Protein AF-A0A8J7GYE6-F1 (afdb_monomer)

Foldseek 3Di:
DDDDDDDPPPPPDDVVVVVVPPVVVVVVVVVVVVVVVVVVVVVVVVVVVVVVVVVVVVVVVVVVVVVVVVVVVVVVVVVLLVVLCVLLVLLVPPVCLVPPDPVSLLSNLVSLVVCVVPDVSSVVSNVSSLVSCCVVPVVLSVQLVVCVVVVNPSNVSSVVSVVVVVPPDPDDPDDDDDDDDDDDDDDDDDDDDDDDDDDDDDDDDDDDDDDDDDDDDDDDDPDPADDDDVVLLVLLVVLLVVLVVVLVVLVVVLDDPDDDPVLNVVSVVLSVVSVVLSVVVCVLSPPDDPPRDLVNVLVSLVVVLVSLVVVLVSLVVVCVVCVVPPPDDPVVSVVVNVSSVVSNVSSVVSNCCSVPPLPLVQLVVLQVQLVVLCPDCDDPVCVPDPSNVVSNVSSVVSNVVSCVSPPDPQPPVNVVCVVDVDDPVVVVVVVVPDDDDDDDDDDDDDDDDDDDDDDDDDD

pLDDT: mean 72.22, std 20.33, range [25.17, 98.25]

Nearest PDB structures (foldseek):
  3d19-assembly1_F  TM=4.789E-01  e=6.602E-01  Bacillus cereus G9241
  8ubg-assembly1_A  TM=3.398E-01  e=4.185E+00  synthetic construct
  8qae-assembly1_A  TM=3.443E-01  e=6.173E+00  synthetic construct

Solvent-accessible surface area (backbone atoms only — not comparable to full-atom values): 28102 Å² total; per-residue (Å²): 142,82,84,82,83,79,80,80,78,79,79,74,70,60,69,70,65,64,63,69,74,44,83,75,58,56,59,59,54,52,51,54,50,54,51,50,50,52,54,50,52,51,50,55,52,50,54,49,50,54,51,52,51,52,50,55,53,49,52,51,51,49,54,52,49,51,52,50,51,52,51,51,50,52,51,53,50,53,52,52,51,53,52,30,47,67,46,20,55,45,58,74,36,71,69,46,65,74,68,55,50,72,67,56,43,51,54,27,32,53,33,8,63,78,37,31,92,84,30,70,68,25,39,53,27,29,53,53,39,49,54,53,42,35,75,74,40,44,77,49,43,55,52,32,52,56,31,45,79,70,68,41,54,68,71,61,31,51,51,52,40,52,58,50,57,74,66,54,74,76,72,78,89,74,91,74,86,81,84,81,87,77,86,80,86,85,87,85,82,88,83,84,90,86,83,90,83,87,83,85,86,84,84,90,82,90,82,83,87,83,89,79,91,78,90,75,82,92,73,84,88,72,83,82,71,81,78,79,56,72,67,60,53,50,52,52,50,54,50,52,56,48,52,52,52,54,53,54,50,47,66,70,58,74,72,60,95,83,65,54,72,67,58,49,51,51,50,49,54,54,49,55,50,48,53,50,52,50,53,52,48,49,66,65,66,41,100,78,54,99,75,68,47,70,66,58,53,50,52,50,50,52,53,48,47,52,51,51,50,58,47,50,53,50,49,54,51,47,48,63,63,45,71,76,40,96,83,59,64,69,70,58,58,56,50,52,52,55,52,51,53,52,50,52,52,51,44,52,47,52,53,44,50,77,70,60,64,68,47,73,64,52,25,51,48,27,43,51,50,16,57,51,28,61,63,40,68,65,58,90,87,44,91,86,57,67,44,34,61,49,17,45,54,52,14,53,52,27,41,53,52,18,50,60,53,63,49,70,80,71,49,70,68,55,55,52,49,70,75,49,86,68,67,70,66,58,59,55,55,56,70,68,66,68,82,92,70,87,81,83,78,84,80,81,80,80,82,83,80,84,82,82,84,79,84,86,80,86,130

Sequence (459 aa):
MTQPIRGVHDEYGDPLQEASRAPISNAVVATSFLEALARWQHSRAQDKAEQAERAAANDRKTAEQDRKFVADLARSNSVREAAGRLVYERAFEPGFMQQADLRTLGETWAAAEAQHRYNPRAREAMERVEDRLFDAIPAHMVQYDVWIDQGVPPRDAMARVFARVDNVTPPPAETARPTRDRAGALEGPQPEIQPIATPDTPAAGAREDRGAVVLVGGVSDHLIRPPVEPDELARLRAEVVSLHRIDRYLEATSGPEGISPQLQQRQQLVHDNLKLQISRLEVLLAPAPETVTLDQLREEAKRLTMMVNLRQDYLNEMVTEYVTRPDVAPSYIEFLGRKVDQHSANLRTIEGELLAEPHPGRADNERKKAAYDMTTPDLAATSTVDEHAQGVIDARRHLGVAEQDTAAPRSAPQLAMESFPTPAAADVAAAKAKPTGPAPRPRKAAAPAPRPATPNTGG

Mean predicted aligned error: 21.1 Å

Structure (mmCIF, N/CA/C/O backbone):
data_AF-A0A8J7GYE6-F1
#
_entry.id   AF-A0A8J7GYE6-F1
#
loop_
_atom_site.group_PDB
_atom_site.id
_atom_site.type_symbol
_atom_site.label_atom_id
_atom_site.label_alt_id
_atom_site.label_comp_id
_atom_site.label_asym_id
_atom_site.label_entity_id
_atom_site.label_seq_id
_atom_site.pdbx_PDB_ins_code
_atom_site.Cartn_x
_atom_site.Cartn_y
_atom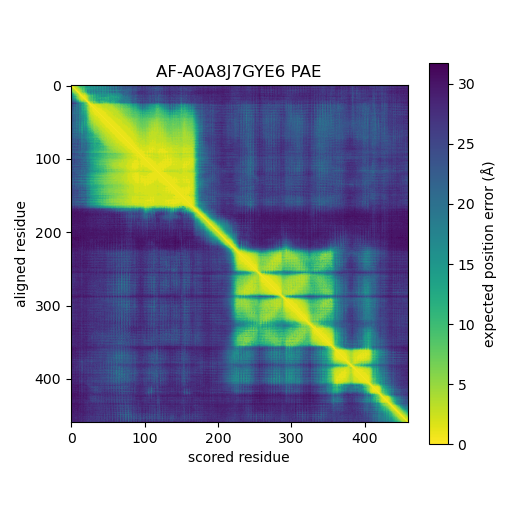_site.Cartn_z
_atom_site.occupancy
_atom_site.B_iso_or_equiv
_atom_site.auth_seq_id
_atom_site.auth_comp_id
_atom_site.auth_asym_id
_atom_site.auth_atom_id
_atom_site.pdbx_PDB_model_num
ATOM 1 N N . MET A 1 1 ? 10.914 -2.677 97.755 1.00 44.31 1 MET A N 1
ATOM 2 C CA . MET A 1 1 ? 10.147 -1.435 97.523 1.00 44.31 1 MET A CA 1
ATOM 3 C C . MET A 1 1 ? 9.841 -1.371 96.039 1.00 44.31 1 MET A C 1
ATOM 5 O O . MET A 1 1 ? 10.718 -1.014 95.269 1.00 44.31 1 MET A O 1
ATOM 9 N N . THR A 1 2 ? 8.642 -1.795 95.647 1.00 42.41 2 THR A N 1
ATOM 10 C CA . THR A 1 2 ? 8.201 -1.846 94.247 1.00 42.41 2 THR A CA 1
ATOM 11 C C . THR A 1 2 ? 6.711 -1.516 94.265 1.00 42.41 2 THR A C 1
ATOM 13 O O . THR A 1 2 ? 5.946 -2.236 94.903 1.00 42.41 2 THR A O 1
ATOM 16 N N . GLN A 1 3 ? 6.316 -0.379 93.689 1.00 45.31 3 GLN A N 1
ATOM 17 C CA . GLN A 1 3 ? 4.910 0.036 93.616 1.00 45.31 3 GLN A CA 1
ATOM 18 C C . GLN A 1 3 ? 4.231 -0.588 92.387 1.00 45.31 3 GLN A C 1
ATOM 20 O O . GLN A 1 3 ? 4.866 -0.655 91.333 1.00 45.31 3 GLN A O 1
ATOM 25 N N . PRO A 1 4 ? 2.960 -1.022 92.482 1.00 57.28 4 PRO A N 1
ATOM 26 C CA . PRO A 1 4 ? 2.211 -1.502 91.333 1.00 57.28 4 PRO A CA 1
ATOM 27 C C . PRO A 1 4 ? 1.626 -0.331 90.533 1.00 57.28 4 PRO A C 1
ATOM 29 O O . PRO A 1 4 ? 1.060 0.614 91.086 1.00 57.28 4 PRO A O 1
ATOM 32 N N . ILE A 1 5 ? 1.761 -0.426 89.212 1.00 55.72 5 ILE A N 1
ATOM 33 C CA . ILE A 1 5 ? 1.173 0.479 88.226 1.00 55.72 5 ILE A CA 1
ATOM 34 C C . ILE A 1 5 ? -0.348 0.296 88.259 1.00 55.72 5 ILE A C 1
ATOM 36 O O . ILE A 1 5 ? -0.869 -0.791 88.014 1.00 55.72 5 ILE A O 1
ATOM 40 N N . ARG A 1 6 ? -1.052 1.374 88.603 1.00 53.78 6 ARG A N 1
ATOM 41 C CA . ARG A 1 6 ? -2.511 1.468 88.629 1.00 53.78 6 ARG A CA 1
ATOM 42 C C . ARG A 1 6 ? -3.000 1.554 87.180 1.00 53.78 6 ARG A C 1
ATOM 44 O O . ARG A 1 6 ? -2.769 2.562 86.519 1.00 53.78 6 ARG A O 1
ATOM 51 N N . GLY A 1 7 ? -3.618 0.484 86.684 1.00 51.69 7 GLY A N 1
ATOM 52 C CA . GLY A 1 7 ? -4.281 0.472 85.382 1.00 51.69 7 GLY A CA 1
ATOM 53 C C . GLY A 1 7 ? -5.455 1.448 85.383 1.00 51.69 7 GLY A C 1
ATOM 54 O O . GLY A 1 7 ? -6.394 1.290 86.162 1.00 51.69 7 GLY A O 1
ATOM 55 N N . VAL A 1 8 ? -5.374 2.466 84.532 1.00 55.12 8 VAL A N 1
ATOM 56 C CA . VAL A 1 8 ? -6.499 3.329 84.177 1.00 55.12 8 VAL A CA 1
ATOM 57 C C . VAL A 1 8 ? -7.345 2.527 83.194 1.00 55.12 8 VAL A C 1
ATOM 59 O O . VAL A 1 8 ? -7.007 2.408 82.020 1.00 55.12 8 VAL A O 1
ATOM 62 N N . HIS A 1 9 ? -8.392 1.881 83.704 1.00 49.88 9 HIS A N 1
ATOM 63 C CA . HIS A 1 9 ? -9.497 1.438 82.867 1.00 49.88 9 HIS A CA 1
ATOM 64 C C . HIS A 1 9 ? -10.246 2.697 82.438 1.00 49.88 9 HIS A C 1
ATOM 66 O O . HIS A 1 9 ? -11.034 3.241 83.208 1.00 49.88 9 HIS A O 1
ATOM 72 N N . ASP A 1 10 ? -9.942 3.177 81.235 1.00 54.59 10 ASP A N 1
ATOM 73 C CA . ASP A 1 10 ? -10.759 4.172 80.556 1.00 54.59 10 ASP A CA 1
ATOM 74 C C . ASP A 1 10 ? -12.120 3.544 80.245 1.00 54.59 10 ASP A C 1
ATOM 76 O O . ASP A 1 10 ? -12.304 2.755 79.316 1.00 54.59 10 ASP A O 1
ATOM 80 N N . GLU A 1 11 ? -13.069 3.899 81.095 1.00 55.97 11 GLU A N 1
ATOM 81 C CA . GLU A 1 11 ? -14.502 3.709 80.969 1.00 55.97 11 GLU A CA 1
ATOM 82 C C . GLU A 1 11 ? -15.021 4.655 79.869 1.00 55.97 11 GLU A C 1
ATOM 84 O O . GLU A 1 11 ? -15.747 5.611 80.129 1.00 55.97 11 GLU A O 1
ATOM 89 N N . TYR A 1 12 ? -14.606 4.438 78.614 1.00 58.09 12 TYR A N 1
ATOM 90 C CA . TYR A 1 12 ? -15.296 5.051 77.479 1.00 58.09 12 TYR A CA 1
ATOM 91 C C . TYR A 1 12 ? -16.637 4.340 77.338 1.00 58.09 12 TYR A C 1
ATOM 93 O O . TYR A 1 12 ? -16.730 3.255 76.760 1.00 58.09 12 TYR A O 1
ATOM 101 N N . GLY A 1 13 ? -17.666 4.944 77.937 1.00 59.53 13 GLY A N 1
ATOM 102 C CA . GLY A 1 13 ? -19.053 4.570 77.716 1.00 59.53 13 GLY A CA 1
ATOM 103 C C . GLY A 1 13 ? -19.309 4.450 76.219 1.00 59.53 13 GLY A C 1
ATOM 104 O O . GLY A 1 13 ? -18.934 5.331 75.447 1.00 59.53 13 GLY A O 1
ATOM 105 N N . ASP A 1 14 ? -19.891 3.321 75.823 1.00 62.53 14 ASP A N 1
ATOM 106 C CA . ASP A 1 14 ? -20.252 3.030 74.442 1.00 62.53 14 ASP A CA 1
ATOM 107 C C . ASP A 1 14 ? -21.045 4.223 73.871 1.00 62.53 14 ASP A C 1
ATOM 109 O O . ASP A 1 14 ? -22.167 4.481 74.326 1.00 62.53 14 ASP A O 1
ATOM 113 N N . PRO A 1 15 ? -20.486 4.984 72.909 1.00 60.94 15 PRO A N 1
ATOM 114 C CA . PRO A 1 15 ? -21.105 6.213 72.417 1.00 60.94 15 PRO A CA 1
ATOM 115 C C . PRO A 1 15 ? -22.478 5.951 71.777 1.00 60.94 15 PRO A C 1
ATOM 117 O O . PRO A 1 15 ? -23.296 6.866 71.657 1.00 60.94 15 PRO A O 1
ATOM 120 N N . LEU A 1 16 ? -22.778 4.695 71.423 1.00 56.38 16 LEU A N 1
ATOM 121 C CA . LEU A 1 16 ? -24.090 4.280 70.935 1.00 56.38 16 LEU A CA 1
ATOM 122 C C . LEU A 1 16 ? -25.140 4.184 72.055 1.00 56.38 16 LEU A C 1
ATOM 124 O O . LEU A 1 16 ? -26.317 4.451 71.805 1.00 56.38 16 LEU A O 1
ATOM 128 N N . GLN A 1 17 ? -24.747 3.873 73.296 1.00 64.69 17 GLN A N 1
ATOM 129 C CA . GLN A 1 17 ? -25.677 3.871 74.431 1.00 64.69 17 GLN A CA 1
ATOM 130 C C . GLN A 1 17 ? -26.055 5.285 74.876 1.00 64.69 17 GLN A C 1
ATOM 132 O O . GLN A 1 17 ? -27.218 5.523 75.211 1.00 64.69 17 GLN A O 1
ATOM 137 N N . GLU A 1 18 ? -25.123 6.237 74.851 1.00 59.03 18 GLU A N 1
ATOM 138 C CA . GLU A 1 18 ? -25.396 7.614 75.279 1.00 59.03 18 GLU A CA 1
ATOM 139 C C . GLU A 1 18 ? -26.274 8.370 74.262 1.00 59.03 18 GLU A C 1
ATOM 141 O O . GLU A 1 18 ? -27.195 9.095 74.648 1.00 59.03 18 GLU A O 1
ATOM 146 N N . ALA A 1 19 ? -26.115 8.086 72.963 1.00 57.59 19 ALA A N 1
ATOM 147 C CA . ALA A 1 19 ? -26.959 8.632 71.894 1.00 57.59 19 ALA A CA 1
ATOM 148 C C . ALA A 1 19 ? -28.428 8.147 71.945 1.00 57.59 19 ALA A C 1
ATOM 150 O O . ALA A 1 19 ? -29.336 8.816 71.440 1.00 57.59 19 ALA A O 1
ATOM 151 N N . SER A 1 20 ? -28.700 7.011 72.597 1.00 59.72 20 SER A N 1
ATOM 152 C CA . SER A 1 20 ? -30.058 6.455 72.707 1.00 59.72 20 SER A CA 1
ATOM 153 C C . SER A 1 20 ? -30.951 7.179 73.729 1.00 59.72 20 SER A C 1
ATOM 155 O O . SER A 1 20 ? -32.167 6.993 73.724 1.00 59.72 20 SER A O 1
ATOM 157 N N . ARG A 1 21 ? -30.381 8.040 74.588 1.00 58.53 21 ARG A N 1
ATOM 158 C CA . ARG A 1 21 ? -31.100 8.676 75.710 1.00 58.53 21 ARG A CA 1
ATOM 159 C C . ARG A 1 21 ? -31.634 10.091 75.433 1.00 58.53 21 ARG A C 1
ATOM 161 O O . ARG A 1 21 ? -32.321 10.639 76.291 1.00 58.53 21 ARG A O 1
ATOM 168 N N . ALA A 1 22 ? -31.393 10.672 74.252 1.00 58.34 22 ALA A N 1
ATOM 169 C CA . ALA A 1 22 ? -31.865 12.016 73.878 1.00 58.34 22 ALA A CA 1
ATOM 170 C C . ALA A 1 22 ? -32.871 11.980 72.697 1.00 58.34 22 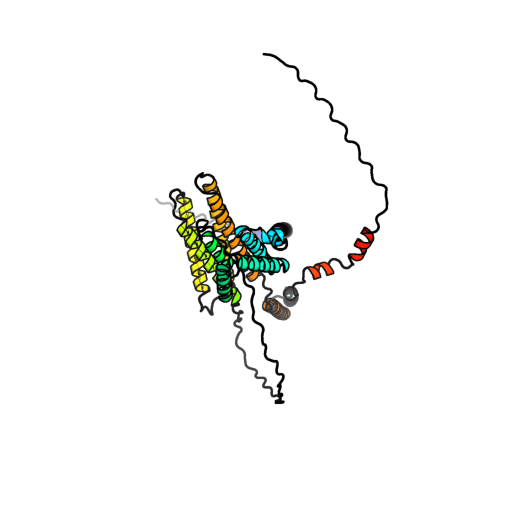ALA A C 1
ATOM 172 O O . ALA A 1 22 ? -32.498 12.244 71.551 1.00 58.34 22 ALA A O 1
ATOM 173 N N . PRO A 1 23 ? -34.165 11.688 72.938 1.00 55.81 23 PRO A N 1
ATOM 174 C CA . PRO A 1 23 ? -35.133 11.368 71.878 1.00 55.81 23 PRO A CA 1
ATOM 175 C C . PRO A 1 23 ? -35.487 12.530 70.928 1.00 55.81 23 PRO A C 1
ATOM 177 O O . PRO A 1 23 ? -36.031 12.285 69.857 1.00 55.81 23 PRO A O 1
ATOM 180 N N . ILE A 1 24 ? -35.157 13.782 71.268 1.00 56.69 24 ILE A N 1
ATOM 181 C CA . ILE A 1 24 ? -35.462 14.962 70.429 1.00 56.69 24 ILE A CA 1
ATOM 182 C C . ILE A 1 24 ? -34.268 15.362 69.533 1.00 56.69 24 ILE A C 1
ATOM 184 O O . ILE A 1 24 ? -34.462 15.971 68.484 1.00 56.69 24 ILE A O 1
ATOM 188 N N . SER A 1 25 ? -33.039 14.952 69.872 1.00 59.03 25 SER A N 1
ATOM 189 C CA . SER A 1 25 ? -31.834 15.258 69.076 1.00 59.03 25 SER A CA 1
ATOM 190 C C . SER A 1 25 ? -31.716 14.376 67.820 1.00 59.03 25 SER A C 1
ATOM 192 O O . SER A 1 25 ? -31.274 14.825 66.763 1.00 59.03 25 SER A O 1
ATOM 194 N N . ASN A 1 26 ? -32.200 13.131 67.893 1.00 64.06 26 ASN A N 1
ATOM 195 C CA . ASN A 1 26 ? -32.010 12.135 66.832 1.00 64.06 26 ASN A CA 1
ATOM 196 C C . ASN A 1 26 ? -32.800 12.434 65.547 1.00 64.06 26 ASN A C 1
ATOM 198 O O . ASN A 1 26 ? -32.338 12.098 64.458 1.00 64.06 26 ASN A O 1
ATOM 202 N N . ALA A 1 27 ? -33.950 13.112 65.639 1.00 71.19 27 ALA A N 1
ATOM 203 C CA . ALA A 1 27 ? -34.735 13.477 64.456 1.00 71.19 27 ALA A CA 1
ATOM 204 C C . ALA A 1 27 ? -34.030 14.541 63.597 1.00 71.19 27 ALA A C 1
ATOM 206 O O . ALA A 1 27 ? -33.994 14.423 62.374 1.00 71.19 27 ALA A O 1
ATOM 207 N N . VAL A 1 28 ? -33.410 15.542 64.234 1.00 76.00 28 VAL A N 1
ATOM 208 C CA . VAL A 1 28 ? -32.678 16.613 63.537 1.00 76.00 28 VAL A CA 1
ATOM 209 C C . VAL A 1 28 ? -31.414 16.063 62.867 1.00 76.00 28 VAL A C 1
ATOM 211 O O . VAL A 1 28 ? -31.125 16.400 61.716 1.00 76.00 28 VAL A O 1
ATOM 214 N N . VAL A 1 29 ? -30.700 15.156 63.545 1.00 78.94 29 VAL A N 1
ATOM 215 C CA . VAL A 1 29 ? -29.525 14.460 62.989 1.00 78.94 29 VAL A CA 1
ATOM 216 C C . VAL A 1 29 ? -29.909 13.563 61.805 1.00 78.94 29 VAL A C 1
ATOM 218 O O . VAL A 1 29 ? -29.206 13.543 60.797 1.00 78.94 29 VAL A O 1
ATOM 221 N N . ALA A 1 30 ? -31.047 12.866 61.874 1.00 78.81 30 ALA A N 1
ATOM 222 C CA . ALA A 1 30 ? -31.528 12.054 60.758 1.00 78.81 30 ALA A CA 1
ATOM 223 C C . ALA A 1 30 ? -31.864 12.910 59.523 1.00 78.81 30 ALA A C 1
ATOM 225 O O . ALA A 1 30 ? -31.495 12.551 58.405 1.00 78.81 30 ALA A O 1
ATOM 226 N N . THR A 1 31 ? -32.506 14.070 59.707 1.00 84.94 31 THR A N 1
ATOM 227 C CA . THR A 1 31 ? -32.832 14.966 58.585 1.00 84.94 31 THR A CA 1
ATOM 228 C C . THR A 1 31 ? -31.597 15.573 57.922 1.00 84.94 31 THR A C 1
ATOM 230 O O . THR A 1 31 ? -31.531 15.605 56.694 1.00 84.94 31 THR A O 1
ATOM 233 N N . SER A 1 32 ? -30.591 15.995 58.695 1.00 83.62 32 SER A N 1
ATOM 234 C CA . SER A 1 32 ? -29.357 16.557 58.129 1.00 83.62 32 SER A CA 1
ATOM 235 C C . SER A 1 32 ? -28.522 15.499 57.405 1.00 83.62 32 SER A C 1
ATOM 237 O O . SER A 1 32 ? -27.932 15.790 56.364 1.00 83.62 32 SER A O 1
ATOM 239 N N . PHE A 1 33 ? -28.525 14.254 57.894 1.00 86.69 33 PHE A N 1
ATOM 240 C CA . PHE A 1 33 ? -27.896 13.133 57.201 1.00 86.69 33 PHE A CA 1
ATOM 241 C C . PHE A 1 33 ? -28.576 12.829 55.860 1.00 86.69 33 PHE A C 1
ATOM 243 O O . PHE A 1 33 ? -27.888 12.671 54.852 1.00 86.69 33 PHE A O 1
ATOM 250 N N . LEU A 1 34 ? -29.914 12.795 55.815 1.00 91.88 34 LEU A N 1
ATOM 251 C CA . LEU A 1 34 ? -30.652 12.580 54.565 1.00 91.88 34 LEU A CA 1
ATOM 252 C C . LEU A 1 34 ? -30.401 13.703 53.550 1.00 91.88 34 LEU A C 1
ATOM 254 O O . LEU A 1 34 ? -30.208 13.426 52.366 1.00 91.88 34 LEU A O 1
ATOM 258 N N . GLU A 1 35 ? -30.337 14.957 54.001 1.00 94.06 35 GLU A N 1
ATOM 259 C CA . GLU A 1 35 ? -29.997 16.086 53.134 1.00 94.06 35 GLU A CA 1
ATOM 260 C C . GLU A 1 35 ? -28.554 15.993 52.607 1.00 94.06 35 GLU A C 1
ATOM 262 O O . GLU A 1 35 ? -28.312 16.195 51.414 1.00 94.06 35 GLU A O 1
ATOM 267 N N . ALA A 1 36 ? -27.592 15.632 53.462 1.00 89.75 36 ALA A N 1
ATOM 268 C CA . ALA A 1 36 ? -26.206 15.414 53.054 1.00 89.75 36 ALA A CA 1
ATOM 269 C C . ALA A 1 36 ? -26.082 14.267 52.036 1.00 89.75 36 ALA A C 1
ATOM 271 O O . ALA A 1 36 ? -25.369 14.405 51.039 1.00 89.75 36 ALA A O 1
ATOM 272 N N . LEU A 1 37 ? -26.819 13.170 52.236 1.00 93.88 37 LEU A N 1
ATOM 273 C CA . LEU A 1 37 ? -26.861 12.042 51.307 1.00 93.88 37 LEU A CA 1
ATOM 274 C C . LEU A 1 37 ? -27.452 12.454 49.951 1.00 93.88 37 LEU A C 1
ATOM 276 O O . LEU A 1 37 ? -26.881 12.112 48.916 1.00 93.88 37 LEU A O 1
ATOM 280 N N . ALA A 1 38 ? -28.540 13.230 49.940 1.00 94.94 38 ALA A N 1
ATOM 281 C CA . ALA A 1 38 ? -29.150 13.735 48.710 1.00 94.94 38 ALA A CA 1
ATOM 282 C C . ALA A 1 38 ? -28.196 14.659 47.931 1.00 94.94 38 ALA A C 1
ATOM 284 O O . ALA A 1 38 ? -28.041 14.510 46.717 1.00 94.94 38 ALA A O 1
ATOM 285 N N . ARG A 1 39 ? -27.490 15.568 48.622 1.00 95.81 39 ARG A N 1
ATOM 286 C CA . ARG A 1 39 ? -26.469 16.438 48.006 1.00 95.81 39 ARG A CA 1
ATOM 287 C C . ARG A 1 39 ? -25.301 15.632 47.439 1.00 95.81 39 ARG A C 1
ATOM 289 O O . ARG A 1 39 ? -24.848 15.910 46.330 1.00 95.81 39 ARG A O 1
ATOM 296 N N . TRP A 1 40 ? -24.842 14.613 48.163 1.00 94.44 40 TRP A N 1
ATOM 297 C CA . TRP A 1 40 ? -23.778 13.725 47.697 1.00 94.44 40 TRP A CA 1
ATOM 298 C C . TRP A 1 40 ? -24.195 12.913 46.462 1.00 94.44 40 TRP A C 1
ATOM 300 O O . TRP A 1 40 ? -23.437 12.833 45.495 1.00 94.44 40 TRP A O 1
ATOM 310 N N . GLN A 1 41 ? -25.413 12.361 46.447 1.00 96.38 41 GLN A N 1
ATOM 311 C CA . GLN A 1 41 ? -25.949 11.653 45.280 1.00 96.38 41 GLN A CA 1
ATOM 312 C C . GLN A 1 41 ? -26.090 12.580 44.066 1.00 96.38 41 GLN A C 1
ATOM 314 O O . GLN A 1 41 ? -25.734 12.187 42.955 1.00 96.38 41 GLN A O 1
ATOM 319 N N . HIS A 1 42 ? -26.549 13.818 44.274 1.00 94.88 42 HIS A N 1
ATOM 320 C CA . HIS A 1 42 ? -26.643 14.817 43.211 1.00 94.88 42 HIS A CA 1
ATOM 321 C C . HIS A 1 42 ? -25.265 15.173 42.633 1.00 94.88 42 HIS A C 1
ATOM 323 O O . HIS A 1 42 ? -25.095 15.160 41.416 1.00 94.88 42 HIS A O 1
ATOM 329 N N . SER A 1 43 ? -24.260 15.390 43.489 1.00 95.56 43 SER A N 1
ATOM 330 C CA . SER A 1 43 ? -22.871 15.629 43.066 1.00 95.56 43 SER A CA 1
ATOM 331 C C . SER A 1 43 ? -22.305 14.449 42.265 1.00 95.56 43 SER A C 1
ATOM 333 O O . SER A 1 43 ? -21.768 14.650 41.181 1.00 95.56 43 SER A O 1
ATOM 335 N N . ARG A 1 44 ? -22.521 13.203 42.710 1.00 97.12 44 ARG A N 1
ATOM 336 C CA . ARG A 1 44 ? -22.127 11.993 41.962 1.00 97.12 44 ARG A CA 1
ATOM 337 C C . ARG A 1 44 ? -22.787 11.901 40.583 1.00 97.12 44 ARG A C 1
ATOM 339 O O . ARG A 1 44 ? -22.169 11.389 39.651 1.00 97.12 44 ARG A O 1
ATOM 346 N N . ALA A 1 45 ? -24.043 12.328 40.454 1.00 94.44 45 ALA A N 1
ATOM 347 C CA . ALA A 1 45 ? -24.748 12.334 39.175 1.00 94.44 45 ALA A CA 1
ATOM 348 C C . ALA A 1 45 ? -24.183 13.398 38.219 1.00 94.44 45 ALA A C 1
ATOM 350 O O . ALA A 1 45 ? -24.002 13.105 37.038 1.00 94.44 45 ALA A O 1
ATOM 351 N N . GLN A 1 46 ? -23.846 14.584 38.735 1.00 97.06 46 GLN A N 1
ATOM 352 C CA . GLN A 1 46 ? -23.185 15.644 37.967 1.00 97.06 46 GLN A CA 1
ATOM 353 C C . GLN A 1 46 ? -21.798 15.207 37.483 1.00 97.06 46 GLN A C 1
ATOM 355 O O . GLN A 1 46 ? -21.533 15.276 36.286 1.00 97.06 46 GLN A O 1
ATOM 360 N N . ASP A 1 47 ? -20.967 14.639 38.362 1.00 96.69 47 ASP A N 1
ATOM 361 C CA . ASP A 1 47 ? -19.630 14.151 37.996 1.00 96.69 47 ASP A CA 1
ATOM 362 C C . ASP A 1 47 ? -19.691 13.089 36.888 1.00 96.69 47 ASP A C 1
ATOM 364 O O . ASP A 1 47 ? -18.889 13.097 35.952 1.00 96.69 47 ASP A O 1
ATOM 368 N N . LYS A 1 48 ? -20.665 12.171 36.963 1.00 95.06 48 LYS A N 1
ATOM 369 C CA . LYS A 1 48 ? -20.883 11.156 35.923 1.00 95.06 48 LYS A CA 1
ATOM 370 C C . LYS A 1 48 ? -21.322 11.773 34.597 1.00 95.06 48 LYS A C 1
ATOM 372 O O . LYS A 1 48 ? -20.862 11.319 33.552 1.00 95.06 48 LYS A O 1
ATOM 377 N N . ALA A 1 49 ? -22.195 12.780 34.627 1.00 95.75 49 ALA A N 1
ATOM 378 C CA . ALA A 1 49 ? -22.632 13.480 33.423 1.00 95.75 49 ALA A CA 1
ATOM 379 C C . ALA A 1 49 ? -21.464 14.224 32.757 1.00 95.75 49 ALA A C 1
ATOM 381 O O . ALA A 1 49 ? -21.254 14.069 31.556 1.00 95.75 49 ALA A O 1
ATOM 382 N N . GLU A 1 50 ? -20.643 14.933 33.537 1.00 97.88 50 GLU A N 1
ATOM 383 C CA . GLU A 1 50 ? -19.444 15.607 33.027 1.00 97.88 50 GLU A CA 1
ATOM 384 C C . GLU A 1 50 ? -18.421 14.618 32.453 1.00 97.88 50 GLU A C 1
ATOM 386 O O . GLU A 1 50 ? -17.825 14.867 31.404 1.00 97.88 50 GLU A O 1
ATOM 391 N N . GLN A 1 51 ? -18.208 13.476 33.114 1.00 97.06 51 GLN A N 1
ATOM 392 C CA . GLN A 1 51 ? -17.318 12.429 32.605 1.00 97.06 51 GLN A CA 1
ATOM 393 C C . GLN A 1 51 ? -17.835 11.830 31.295 1.00 97.06 51 GLN A C 1
ATOM 395 O O . GLN A 1 51 ? -17.049 11.646 30.366 1.00 97.06 51 GLN A O 1
ATOM 400 N N . ALA A 1 52 ? -19.139 11.564 31.197 1.00 95.31 52 ALA A N 1
ATOM 401 C CA . ALA A 1 52 ? -19.757 11.061 29.974 1.00 95.31 52 ALA A CA 1
ATOM 402 C C . ALA A 1 52 ? -19.659 12.078 28.826 1.00 95.31 52 ALA A C 1
ATOM 404 O O . ALA A 1 52 ? -19.357 11.698 27.695 1.00 95.31 52 ALA A O 1
ATOM 405 N N . GLU A 1 53 ? -19.841 13.371 29.107 1.00 97.31 53 GLU A N 1
ATOM 406 C CA . GLU A 1 53 ? -19.678 14.431 28.110 1.00 97.31 53 GLU A CA 1
ATOM 407 C C . GLU A 1 53 ? -18.224 14.540 27.630 1.00 97.31 53 GLU A C 1
ATOM 409 O O . GLU A 1 53 ? -17.977 14.620 26.426 1.00 97.31 53 GLU A O 1
ATOM 414 N N . ARG A 1 54 ? -17.244 14.460 28.543 1.00 97.88 54 ARG A N 1
ATOM 415 C CA . ARG A 1 54 ? -15.814 14.443 28.186 1.00 97.88 54 ARG A CA 1
ATOM 416 C C . ARG A 1 54 ? -15.440 13.212 27.364 1.00 97.88 54 ARG A C 1
ATOM 418 O O . ARG A 1 54 ? -14.686 13.348 26.402 1.00 97.88 54 ARG A O 1
ATOM 425 N N . ALA A 1 55 ? -15.968 12.038 27.709 1.00 96.31 55 ALA A N 1
ATOM 426 C CA . ALA A 1 55 ? -15.768 10.819 26.929 1.00 96.31 55 ALA A CA 1
ATOM 427 C C . ALA A 1 55 ? -16.334 10.985 25.510 1.00 96.31 55 ALA A C 1
ATOM 429 O O . ALA A 1 55 ? -15.594 10.845 24.541 1.00 96.31 55 ALA A O 1
ATOM 430 N N . ALA A 1 56 ? -17.585 11.437 25.383 1.00 96.00 56 ALA A N 1
ATOM 431 C CA . ALA A 1 56 ? -18.208 11.683 24.085 1.00 96.00 56 ALA A CA 1
ATOM 432 C C . ALA A 1 56 ? -17.471 12.755 23.257 1.00 96.00 56 ALA A C 1
ATOM 434 O O . ALA A 1 56 ? -17.396 12.656 22.032 1.00 96.00 56 ALA A O 1
ATOM 435 N N . ALA A 1 57 ? -16.919 13.789 23.899 1.00 97.62 57 ALA A N 1
ATOM 436 C CA . ALA A 1 57 ? -16.119 14.809 23.225 1.00 97.62 57 ALA A CA 1
ATOM 437 C C . ALA A 1 57 ? -14.784 14.246 22.706 1.00 97.62 57 ALA A C 1
ATOM 439 O O . ALA A 1 57 ? -14.379 14.559 21.584 1.00 97.62 57 ALA A O 1
ATOM 440 N N . ASN A 1 58 ? -14.126 13.389 23.490 1.00 96.06 58 ASN A N 1
ATOM 441 C CA . ASN A 1 58 ? -12.910 12.697 23.070 1.00 96.06 58 ASN A CA 1
ATOM 442 C C . ASN A 1 58 ? -13.188 11.731 21.915 1.00 96.06 58 ASN A C 1
ATOM 444 O O . ASN A 1 58 ? -12.458 11.764 20.929 1.00 96.06 58 ASN A O 1
ATOM 448 N N . ASP A 1 59 ? -14.278 10.967 21.975 1.00 93.56 59 ASP A N 1
ATOM 449 C CA . ASP A 1 59 ? -14.673 10.045 20.905 1.00 93.56 59 ASP A CA 1
ATOM 450 C C . ASP A 1 59 ? -14.923 10.785 19.586 1.00 93.56 59 ASP A C 1
ATOM 452 O O . ASP A 1 59 ? -14.453 10.366 18.528 1.00 93.56 59 ASP A O 1
ATOM 456 N N . ARG A 1 60 ? -15.598 11.944 19.637 1.00 97.12 60 ARG A N 1
ATOM 457 C CA . ARG A 1 60 ? -15.785 12.808 18.457 1.00 97.12 60 ARG A CA 1
ATOM 458 C C . ARG A 1 60 ? -14.452 13.293 17.897 1.00 97.12 60 ARG A C 1
ATOM 460 O O . ARG A 1 60 ? -14.260 13.262 16.685 1.00 97.12 60 ARG A O 1
ATOM 467 N N . LYS A 1 61 ? -13.530 13.715 18.764 1.00 97.00 61 LYS A N 1
ATOM 468 C CA . LYS A 1 61 ? -12.203 14.185 18.351 1.00 97.00 61 LYS A CA 1
ATOM 469 C C . LYS A 1 61 ? -11.389 13.070 17.693 1.00 97.00 61 LYS A C 1
ATOM 471 O O . LYS A 1 61 ? -10.779 13.319 16.656 1.00 97.00 61 LYS A O 1
ATOM 476 N N . THR A 1 62 ? -11.415 11.861 18.249 1.00 93.12 62 THR A N 1
ATOM 477 C CA . THR A 1 62 ? -10.760 10.686 17.657 1.00 93.12 62 THR A CA 1
ATOM 478 C C . THR A 1 62 ? -11.381 10.351 16.302 1.00 93.12 62 THR A C 1
ATOM 480 O O . THR A 1 62 ? -10.667 10.270 15.308 1.00 93.12 62 THR A O 1
ATOM 483 N N . ALA A 1 63 ? -12.714 10.304 16.205 1.00 93.75 63 ALA A N 1
ATOM 484 C CA . ALA A 1 63 ? -13.401 10.051 14.938 1.00 93.75 63 ALA A CA 1
ATOM 485 C C . ALA A 1 63 ? -13.091 11.114 13.864 1.00 93.75 63 ALA A C 1
ATOM 487 O O . ALA A 1 63 ? -12.981 10.802 12.677 1.00 93.75 63 ALA A O 1
ATOM 488 N N . GLU A 1 64 ? -12.940 12.384 14.247 1.00 96.94 64 GLU A N 1
ATOM 489 C CA . GLU A 1 64 ? -12.500 13.445 13.336 1.00 96.94 64 GLU A CA 1
ATOM 490 C C . GLU A 1 64 ? -11.047 13.268 12.879 1.00 96.94 64 GLU A C 1
ATOM 492 O O . GLU A 1 64 ? -10.741 13.532 11.713 1.00 96.94 64 GLU A O 1
ATOM 497 N N . GLN A 1 65 ? -10.151 12.835 13.769 1.00 95.25 65 GLN A N 1
ATOM 498 C CA . GLN A 1 65 ? -8.756 12.546 13.431 1.00 95.25 65 GLN A CA 1
ATOM 499 C C . GLN A 1 65 ? -8.650 11.361 12.469 1.00 95.25 65 GLN A C 1
ATOM 501 O O . GLN A 1 65 ? -7.964 11.479 11.455 1.00 95.25 65 GLN A O 1
ATOM 506 N N . ASP A 1 66 ? -9.400 10.288 12.711 1.00 91.00 66 ASP A N 1
ATOM 507 C CA . ASP A 1 66 ? -9.434 9.115 11.836 1.00 91.00 66 ASP A CA 1
ATOM 508 C C . ASP A 1 66 ? -9.964 9.472 10.445 1.00 91.00 66 ASP A C 1
ATOM 510 O O . ASP A 1 66 ? -9.370 9.109 9.429 1.00 91.00 66 ASP A O 1
ATOM 514 N N . ARG A 1 67 ? -11.034 10.277 10.367 1.00 94.56 67 ARG A N 1
ATOM 515 C CA . ARG A 1 67 ? -11.554 10.777 9.082 1.00 94.56 67 ARG A CA 1
ATOM 516 C C . ARG A 1 67 ? -10.516 11.596 8.319 1.00 94.56 67 ARG A C 1
ATOM 518 O O . ARG A 1 67 ? -10.404 11.440 7.104 1.00 94.56 67 ARG A O 1
ATOM 525 N N . LYS A 1 68 ? -9.764 12.463 9.006 1.00 95.25 68 LYS A N 1
ATOM 526 C CA . LYS A 1 68 ? -8.682 13.242 8.381 1.00 95.25 68 LYS A CA 1
ATOM 527 C C . LYS A 1 68 ? -7.566 12.329 7.884 1.00 95.25 68 LYS A C 1
ATOM 529 O O . LYS A 1 68 ? -7.158 12.463 6.737 1.00 95.25 68 LYS A O 1
ATOM 534 N N . PHE A 1 69 ? -7.146 11.364 8.697 1.00 91.94 69 PHE A N 1
ATOM 535 C CA . PHE A 1 69 ? -6.119 10.396 8.325 1.00 91.94 69 PHE A CA 1
ATOM 536 C C . PHE A 1 69 ? -6.513 9.581 7.084 1.00 91.94 69 PHE A C 1
ATOM 538 O O . PHE A 1 69 ? -5.736 9.486 6.134 1.00 91.94 69 PHE A O 1
ATOM 545 N N . VAL A 1 70 ? -7.744 9.062 7.038 1.00 92.88 70 VAL A N 1
ATOM 546 C CA . VAL A 1 70 ? -8.264 8.326 5.873 1.00 92.88 70 VAL A CA 1
ATOM 547 C C . VAL A 1 70 ? -8.329 9.221 4.629 1.00 92.88 70 VAL A C 1
ATOM 549 O O . VAL A 1 70 ? -7.941 8.790 3.542 1.00 92.88 70 VAL A O 1
ATOM 552 N N . ALA A 1 71 ? -8.766 10.477 4.769 1.00 93.38 71 ALA A N 1
ATOM 553 C CA . ALA A 1 71 ? -8.810 11.428 3.657 1.00 93.38 71 ALA A CA 1
ATOM 554 C C . ALA A 1 71 ? -7.410 11.771 3.114 1.00 93.38 71 ALA A C 1
ATOM 556 O O . ALA A 1 71 ? -7.224 11.869 1.897 1.00 93.38 71 ALA A O 1
ATOM 557 N N . ASP A 1 72 ? -6.418 11.917 3.993 1.00 92.69 72 ASP A N 1
ATOM 558 C CA . ASP A 1 72 ? -5.030 12.180 3.608 1.00 92.69 72 ASP A CA 1
ATOM 559 C C . ASP A 1 72 ? -4.386 10.957 2.939 1.00 92.69 72 ASP A C 1
ATOM 561 O O . ASP A 1 72 ? -3.697 11.101 1.923 1.00 92.69 72 ASP A O 1
ATOM 565 N N . LEU A 1 73 ? -4.672 9.745 3.428 1.00 91.44 73 LEU A N 1
ATOM 566 C CA . LEU A 1 73 ? -4.235 8.499 2.796 1.00 91.44 73 LEU A CA 1
ATOM 567 C C . LEU A 1 73 ? -4.828 8.349 1.387 1.00 91.44 73 LEU A C 1
ATOM 569 O O . LEU A 1 73 ? -4.099 8.044 0.441 1.00 91.44 73 LEU A O 1
ATOM 573 N N . ALA A 1 74 ? -6.124 8.633 1.222 1.00 91.19 74 ALA A N 1
ATOM 574 C CA . ALA A 1 74 ? -6.786 8.622 -0.081 1.00 91.19 74 ALA A CA 1
ATOM 575 C C . ALA A 1 74 ? -6.169 9.651 -1.043 1.00 91.19 74 ALA A C 1
ATOM 577 O O . ALA A 1 74 ? -5.900 9.337 -2.205 1.00 91.19 74 ALA A O 1
ATOM 578 N N . ARG A 1 75 ? -5.863 10.864 -0.559 1.00 94.56 75 ARG A N 1
ATOM 579 C CA . ARG A 1 75 ? -5.184 11.894 -1.358 1.00 94.56 75 ARG A CA 1
ATOM 580 C C . ARG A 1 75 ? -3.790 11.438 -1.789 1.00 94.56 75 ARG A C 1
ATOM 582 O O . ARG A 1 75 ? -3.458 11.560 -2.966 1.00 94.56 75 ARG A O 1
ATOM 589 N N . SER A 1 76 ? -2.999 10.877 -0.877 1.00 92.31 76 SER A N 1
ATOM 590 C CA . SER A 1 76 ? -1.660 10.354 -1.178 1.00 92.31 76 SER A CA 1
ATOM 591 C C . SER A 1 76 ? -1.701 9.236 -2.226 1.00 92.31 76 SER A C 1
ATOM 593 O O . SER A 1 76 ? -0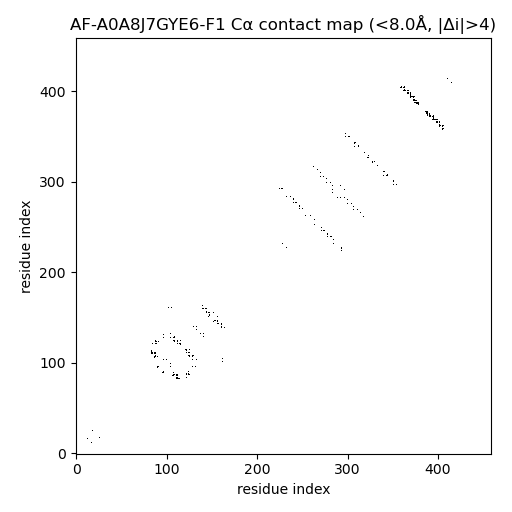.953 9.274 -3.207 1.00 92.31 76 SER A O 1
ATOM 595 N N . ASN A 1 77 ? -2.638 8.293 -2.084 1.00 86.06 77 ASN A N 1
ATOM 596 C CA . ASN A 1 77 ? -2.840 7.224 -3.060 1.00 86.06 77 ASN A CA 1
ATOM 597 C C . ASN A 1 77 ? -3.245 7.780 -4.431 1.00 86.06 77 ASN A C 1
ATOM 599 O O . ASN A 1 77 ? -2.632 7.403 -5.425 1.00 86.06 77 ASN A O 1
ATOM 603 N N . SER A 1 78 ? -4.159 8.757 -4.490 1.00 91.06 78 SER A N 1
ATOM 604 C CA . SER A 1 78 ? -4.566 9.379 -5.760 1.00 91.06 78 SER A CA 1
ATOM 605 C C . SER A 1 78 ? -3.408 10.074 -6.492 1.00 91.06 78 SER A C 1
ATOM 607 O O . SER A 1 78 ? -3.302 9.993 -7.715 1.00 91.06 78 SER A O 1
ATOM 609 N N . VAL A 1 79 ? -2.489 10.713 -5.756 1.00 94.44 79 VAL A N 1
ATOM 610 C CA . VAL A 1 79 ? -1.291 11.337 -6.340 1.00 94.44 79 VAL A CA 1
ATOM 611 C C . VAL A 1 79 ? -0.336 10.269 -6.871 1.00 94.44 79 VAL A C 1
ATOM 613 O O . VAL A 1 79 ? 0.210 10.427 -7.962 1.00 94.44 79 VAL A O 1
ATOM 616 N N . ARG A 1 80 ? -0.156 9.161 -6.140 1.00 88.88 80 ARG A N 1
ATOM 617 C CA . ARG A 1 80 ? 0.677 8.033 -6.581 1.00 88.88 80 ARG A CA 1
ATOM 618 C C . ARG A 1 80 ? 0.105 7.357 -7.829 1.00 88.88 80 ARG A C 1
ATOM 620 O O . ARG A 1 80 ? 0.864 7.046 -8.742 1.00 88.88 80 ARG A O 1
ATOM 627 N N . GLU A 1 81 ? -1.210 7.169 -7.890 1.00 90.62 81 GLU A N 1
ATOM 628 C CA . GLU A 1 81 ? -1.910 6.631 -9.062 1.00 90.62 81 GLU A CA 1
ATOM 629 C C . GLU A 1 81 ? -1.767 7.555 -10.274 1.00 90.62 81 GLU A C 1
ATOM 631 O O . GLU A 1 81 ? -1.417 7.094 -11.361 1.00 90.62 81 GLU A O 1
ATOM 636 N N . ALA A 1 82 ? -1.960 8.866 -10.090 1.00 93.62 82 ALA A N 1
ATOM 637 C CA . ALA A 1 82 ? -1.769 9.850 -11.151 1.00 93.62 82 ALA A CA 1
ATOM 638 C C . ALA A 1 82 ? -0.320 9.865 -11.665 1.00 93.62 82 ALA A C 1
ATOM 640 O O . ALA A 1 82 ? -0.097 9.902 -12.874 1.00 93.62 82 ALA A O 1
ATOM 641 N N . ALA A 1 83 ? 0.663 9.782 -10.764 1.00 93.38 83 ALA A N 1
ATOM 642 C CA . ALA A 1 83 ? 2.073 9.705 -11.132 1.00 93.38 83 ALA A CA 1
ATOM 643 C C . ALA A 1 83 ? 2.396 8.413 -11.900 1.00 93.38 83 ALA A C 1
ATOM 645 O O . ALA A 1 83 ? 3.010 8.478 -12.962 1.00 93.38 83 ALA A O 1
ATOM 646 N N . GLY A 1 84 ? 1.936 7.253 -11.416 1.00 92.62 84 GLY A N 1
ATOM 647 C CA . GLY A 1 84 ? 2.119 5.969 -12.103 1.00 92.62 84 GLY A CA 1
ATOM 648 C C . GLY A 1 84 ? 1.483 5.964 -13.493 1.00 92.62 84 GLY A C 1
ATOM 649 O O . GLY A 1 84 ? 2.098 5.505 -14.454 1.00 92.62 84 GLY A O 1
ATOM 650 N N . ARG A 1 85 ? 0.298 6.570 -13.619 1.00 96.81 85 ARG A N 1
ATOM 651 C CA . ARG A 1 85 ? -0.403 6.745 -14.892 1.00 96.81 85 ARG A CA 1
ATOM 652 C C . ARG A 1 85 ? 0.395 7.536 -15.916 1.00 96.81 85 ARG A C 1
ATOM 654 O O . ARG A 1 85 ? 0.505 7.085 -17.049 1.00 96.81 85 ARG A O 1
ATOM 661 N N . LEU A 1 86 ? 0.999 8.655 -15.528 1.00 96.88 86 LEU A N 1
ATOM 662 C CA . LEU A 1 86 ? 1.848 9.433 -16.438 1.00 96.88 86 LEU A CA 1
ATOM 663 C C . LEU A 1 86 ? 3.073 8.649 -16.934 1.00 96.88 86 LEU A C 1
ATOM 665 O O . LEU A 1 86 ? 3.585 8.941 -18.013 1.00 96.88 86 LEU A O 1
ATOM 669 N N . VAL A 1 87 ? 3.558 7.679 -16.153 1.00 97.62 87 VAL A N 1
ATOM 670 C CA . VAL A 1 87 ? 4.704 6.846 -16.535 1.00 97.62 87 VAL A CA 1
ATOM 671 C C . VAL A 1 87 ? 4.274 5.758 -17.516 1.00 97.62 87 VAL A C 1
ATOM 673 O O . VAL A 1 87 ? 4.837 5.692 -18.606 1.00 97.62 87 VAL A O 1
ATOM 676 N N . TYR A 1 88 ? 3.257 4.950 -17.189 1.00 97.75 88 TYR A N 1
ATOM 677 C CA . TYR A 1 88 ? 2.851 3.864 -18.087 1.00 97.75 88 TYR A CA 1
ATOM 678 C C . TYR A 1 88 ? 2.102 4.348 -19.338 1.00 97.75 88 TYR A C 1
ATOM 680 O O . TYR A 1 88 ? 2.119 3.654 -20.352 1.00 97.75 88 TYR A O 1
ATOM 688 N N . GLU A 1 89 ? 1.464 5.531 -19.324 1.00 98.00 89 GLU A N 1
ATOM 689 C CA . GLU A 1 89 ? 0.770 6.064 -20.512 1.00 98.00 89 GLU A CA 1
ATOM 690 C C . GLU A 1 89 ? 1.720 6.288 -21.700 1.00 98.00 89 GLU A C 1
ATOM 692 O O . GLU A 1 89 ? 1.284 6.224 -22.851 1.00 98.00 89 GLU A O 1
ATOM 697 N N . ARG A 1 90 ? 3.025 6.443 -21.445 1.00 97.56 90 ARG A N 1
ATOM 698 C CA . ARG A 1 90 ? 4.051 6.555 -22.490 1.00 97.56 90 ARG A CA 1
ATOM 699 C C . ARG A 1 90 ? 4.139 5.311 -23.372 1.00 97.56 90 ARG A C 1
ATOM 701 O O . ARG A 1 90 ? 4.474 5.432 -24.544 1.00 97.56 90 ARG A O 1
ATOM 708 N N . ALA A 1 91 ? 3.758 4.133 -22.867 1.00 97.81 91 ALA A N 1
ATOM 709 C CA . ALA A 1 91 ? 3.711 2.901 -23.661 1.00 97.81 91 ALA A CA 1
ATOM 710 C C . ALA A 1 91 ? 2.726 2.976 -24.847 1.00 97.81 91 ALA A C 1
ATOM 712 O O . ALA A 1 91 ? 2.810 2.193 -25.794 1.00 97.81 91 ALA A O 1
ATOM 713 N N . PHE A 1 92 ? 1.786 3.927 -24.820 1.00 98.12 92 PHE A N 1
ATOM 714 C CA . PHE A 1 92 ? 0.852 4.170 -25.919 1.00 98.12 92 PHE A CA 1
ATOM 715 C C . PHE A 1 92 ? 1.381 5.159 -26.958 1.00 98.12 92 PHE A C 1
ATOM 717 O O . PHE A 1 92 ? 0.771 5.296 -28.019 1.00 98.12 92 PHE A O 1
ATOM 724 N N . GLU A 1 93 ? 2.493 5.841 -26.686 1.00 97.88 93 GLU A N 1
ATOM 725 C CA . GLU A 1 93 ? 3.118 6.773 -27.616 1.00 97.88 93 GLU A CA 1
ATOM 726 C C . GLU A 1 93 ? 4.034 6.001 -28.584 1.00 97.88 93 GLU A C 1
ATOM 728 O O . GLU A 1 93 ? 5.057 5.451 -28.164 1.00 97.88 93 GLU A O 1
ATOM 733 N N . PRO A 1 94 ? 3.733 5.960 -29.899 1.00 93.88 94 PRO A N 1
ATOM 734 C CA . PRO A 1 94 ? 4.506 5.143 -30.838 1.00 93.88 94 PRO A CA 1
ATOM 735 C C . PRO A 1 94 ? 5.986 5.541 -30.912 1.00 93.88 94 PRO A C 1
ATOM 737 O O . PRO A 1 94 ? 6.856 4.681 -31.021 1.00 93.88 94 PRO A O 1
ATOM 740 N N . GLY A 1 95 ? 6.279 6.844 -30.825 1.00 96.81 95 GLY A N 1
ATOM 741 C CA . GLY A 1 95 ? 7.652 7.354 -30.843 1.00 96.81 95 GLY A CA 1
ATOM 742 C C . GLY A 1 95 ? 8.453 6.946 -29.607 1.00 96.81 95 GLY A C 1
ATOM 743 O O . GLY A 1 95 ? 9.626 6.600 -29.730 1.00 96.81 95 GLY A O 1
ATOM 744 N N . PHE A 1 96 ? 7.809 6.913 -28.437 1.00 97.38 96 PHE A N 1
ATOM 745 C CA . PHE A 1 96 ? 8.434 6.476 -27.192 1.00 97.38 96 PHE A CA 1
ATOM 746 C C . PHE A 1 96 ? 8.841 5.004 -27.268 1.00 97.38 96 PHE A C 1
ATOM 748 O O . PHE A 1 96 ? 10.004 4.687 -27.054 1.00 97.38 96 PHE A O 1
ATOM 755 N N . MET A 1 97 ? 7.927 4.110 -27.660 1.00 97.94 97 MET A N 1
ATOM 756 C CA . MET A 1 97 ? 8.202 2.665 -27.710 1.00 97.94 97 MET A CA 1
ATOM 757 C C . MET A 1 97 ? 9.326 2.285 -28.686 1.00 97.94 97 MET A C 1
ATOM 759 O O . MET A 1 97 ? 10.032 1.296 -28.483 1.00 97.94 97 MET A O 1
ATOM 763 N N . GLN A 1 98 ? 9.529 3.078 -29.739 1.00 95.94 98 GLN A N 1
ATOM 764 C CA . GLN A 1 98 ? 10.621 2.867 -30.691 1.00 95.94 98 GLN A CA 1
ATOM 765 C C . GLN A 1 98 ? 11.984 3.316 -30.145 1.00 95.94 98 GLN A C 1
ATOM 767 O O . GLN A 1 98 ? 12.998 2.714 -30.495 1.00 95.94 98 GLN A O 1
ATOM 772 N N . GLN A 1 99 ? 12.011 4.356 -29.307 1.00 97.38 99 GLN A N 1
ATOM 773 C CA . GLN A 1 99 ? 13.238 5.025 -28.857 1.00 97.38 99 GLN A CA 1
ATOM 774 C C . GLN A 1 99 ? 13.645 4.684 -27.420 1.00 97.38 99 GLN A C 1
ATOM 776 O O . GLN A 1 99 ? 14.802 4.896 -27.062 1.00 97.38 99 GLN A O 1
ATOM 781 N N . ALA A 1 100 ? 12.718 4.189 -26.600 1.00 97.12 100 ALA A N 1
ATOM 782 C CA . ALA A 1 100 ? 12.970 3.855 -25.208 1.00 97.12 100 ALA A CA 1
ATOM 783 C C . ALA A 1 100 ? 14.068 2.788 -25.093 1.00 97.12 100 ALA A C 1
ATOM 785 O O . ALA A 1 100 ? 14.036 1.756 -25.770 1.00 97.12 100 ALA A O 1
ATOM 786 N N . ASP A 1 101 ? 15.039 3.047 -24.219 1.00 96.50 101 ASP A N 1
ATOM 787 C CA . ASP A 1 101 ? 16.036 2.055 -23.839 1.00 96.50 101 ASP A CA 1
ATOM 788 C C . ASP A 1 101 ? 15.435 1.004 -22.887 1.00 96.50 101 ASP A C 1
ATOM 790 O O . ASP A 1 101 ? 14.316 1.142 -22.383 1.00 96.50 101 ASP A O 1
ATOM 794 N N . LEU A 1 102 ? 16.179 -0.080 -22.643 1.00 95.88 102 LEU A N 1
ATOM 795 C CA . LEU A 1 102 ? 15.706 -1.189 -21.805 1.00 95.88 102 LEU A CA 1
ATOM 796 C C . LEU A 1 102 ? 15.357 -0.726 -20.386 1.00 95.88 102 LEU A C 1
ATOM 798 O O . LEU A 1 102 ? 14.360 -1.175 -19.826 1.00 95.88 102 LEU A O 1
ATOM 802 N N . ARG A 1 103 ? 16.124 0.215 -19.826 1.00 95.56 103 ARG A N 1
ATOM 803 C CA . ARG A 1 103 ? 15.850 0.781 -18.503 1.00 95.56 103 ARG A CA 1
ATOM 804 C C . ARG A 1 103 ? 14.511 1.516 -18.474 1.00 95.56 103 ARG A C 1
ATOM 806 O O . ARG A 1 103 ? 13.696 1.268 -17.591 1.00 95.56 103 ARG A O 1
ATOM 813 N N . THR A 1 104 ? 14.270 2.382 -19.453 1.00 96.94 104 THR A N 1
ATOM 814 C CA . THR A 1 104 ? 13.033 3.158 -19.577 1.00 96.94 104 THR A CA 1
ATOM 815 C C . THR A 1 104 ? 11.826 2.242 -19.797 1.00 96.94 104 THR A C 1
ATOM 817 O O . THR A 1 104 ? 10.761 2.475 -19.220 1.00 96.94 104 THR A O 1
ATOM 820 N N . LEU A 1 105 ? 11.984 1.164 -20.574 1.00 97.38 105 LEU A N 1
ATOM 821 C CA . LEU A 1 105 ? 10.959 0.127 -20.716 1.00 97.38 105 LEU A CA 1
ATOM 822 C C . LEU A 1 105 ? 10.686 -0.572 -19.375 1.00 97.38 105 LEU A C 1
ATOM 824 O O . LEU A 1 105 ? 9.527 -0.717 -19.001 1.00 97.38 105 LEU A O 1
ATOM 828 N N . GLY A 1 106 ? 11.718 -0.915 -18.599 1.00 96.69 106 GLY A N 1
ATOM 829 C CA . GLY A 1 106 ? 11.553 -1.509 -17.268 1.00 96.69 106 GLY A CA 1
ATOM 830 C C . GLY A 1 106 ? 10.845 -0.604 -16.262 1.00 96.69 106 GLY A C 1
ATOM 831 O O . GLY A 1 106 ? 9.957 -1.059 -15.543 1.00 96.69 106 GLY A O 1
ATOM 832 N N . GLU A 1 107 ? 11.172 0.690 -16.249 1.00 96.75 107 GLU A N 1
ATOM 833 C CA . GLU A 1 107 ? 10.480 1.691 -15.426 1.00 96.75 107 GLU A CA 1
ATOM 834 C C . GLU A 1 107 ? 9.000 1.824 -15.830 1.00 96.75 107 GLU A C 1
ATOM 836 O O . GLU A 1 107 ? 8.116 1.875 -14.970 1.00 96.75 107 GLU A O 1
ATOM 841 N N . THR A 1 108 ? 8.720 1.809 -17.137 1.00 98.12 108 THR A N 1
ATOM 842 C CA . THR A 1 108 ? 7.356 1.870 -17.690 1.00 98.12 108 THR A CA 1
ATOM 843 C C . THR A 1 108 ? 6.549 0.626 -17.329 1.00 98.12 108 THR A C 1
ATOM 845 O O . THR A 1 108 ? 5.415 0.741 -16.862 1.00 98.12 108 THR A O 1
ATOM 848 N N . TRP A 1 109 ? 7.149 -0.558 -17.474 1.00 98.25 109 TRP A N 1
ATOM 849 C CA . TRP A 1 109 ? 6.540 -1.831 -17.099 1.00 98.25 109 TRP A CA 1
ATOM 850 C C . TRP A 1 109 ? 6.244 -1.889 -15.598 1.00 98.25 109 TRP A C 1
ATOM 852 O O . TRP A 1 109 ? 5.132 -2.225 -15.205 1.00 98.25 109 TRP A O 1
ATOM 862 N N . ALA A 1 110 ? 7.192 -1.488 -14.744 1.00 97.12 110 ALA A N 1
ATOM 863 C CA . ALA A 1 110 ? 7.010 -1.504 -13.292 1.00 97.12 110 ALA A CA 1
ATOM 864 C C . ALA A 1 110 ? 5.907 -0.536 -12.828 1.00 97.12 110 ALA A C 1
ATOM 866 O O . ALA A 1 110 ? 5.139 -0.853 -11.917 1.00 97.12 110 ALA A O 1
ATOM 867 N N . ALA A 1 111 ? 5.794 0.636 -13.462 1.00 97.12 111 ALA A N 1
ATOM 868 C CA . ALA A 1 111 ? 4.700 1.566 -13.194 1.00 97.12 111 ALA A CA 1
ATOM 869 C C . ALA A 1 111 ? 3.332 0.991 -13.598 1.00 97.12 111 ALA A C 1
ATOM 871 O O . ALA A 1 111 ? 2.336 1.224 -12.909 1.00 97.12 111 ALA A O 1
ATOM 872 N N . ALA A 1 112 ? 3.289 0.233 -14.694 1.00 97.94 112 ALA A N 1
ATOM 873 C CA . ALA A 1 112 ? 2.093 -0.438 -15.175 1.00 97.94 112 ALA A CA 1
ATOM 874 C C . ALA A 1 112 ? 1.705 -1.636 -14.277 1.00 97.94 112 ALA A C 1
ATOM 876 O O . ALA A 1 112 ? 0.543 -1.764 -13.886 1.00 97.94 112 ALA A O 1
ATOM 877 N N . GLU A 1 113 ? 2.683 -2.440 -13.844 1.00 97.56 113 GLU A N 1
ATOM 878 C CA . GLU A 1 113 ? 2.503 -3.572 -12.921 1.00 97.56 113 GLU A CA 1
ATOM 879 C C . GLU A 1 113 ? 1.880 -3.137 -11.598 1.00 97.56 113 GLU A C 1
ATOM 881 O O . GLU A 1 113 ? 0.926 -3.762 -11.136 1.00 97.56 113 GLU A O 1
ATOM 886 N N . ALA A 1 114 ? 2.307 -2.001 -11.048 1.00 95.81 114 ALA A N 1
ATOM 887 C CA . ALA A 1 114 ? 1.737 -1.471 -9.814 1.00 95.81 114 ALA A CA 1
ATOM 888 C C . ALA A 1 114 ? 0.237 -1.111 -9.923 1.00 95.81 114 ALA A C 1
ATOM 890 O O . ALA A 1 114 ? -0.418 -0.925 -8.897 1.00 95.81 114 ALA A O 1
ATOM 891 N N . GLN A 1 115 ? -0.307 -0.980 -11.140 1.00 96.25 115 GLN A N 1
ATOM 892 C CA . GLN A 1 115 ? -1.645 -0.436 -11.411 1.00 96.25 115 GLN A CA 1
ATOM 893 C C . GLN A 1 115 ? -2.582 -1.407 -12.158 1.00 96.25 115 GLN A C 1
ATOM 895 O O . GLN A 1 115 ? -3.796 -1.190 -12.172 1.00 96.25 115 GLN A O 1
ATOM 900 N N . HIS A 1 116 ? -2.070 -2.492 -12.752 1.00 96.75 116 HIS A N 1
ATOM 901 C CA . HIS A 1 116 ? -2.841 -3.372 -13.647 1.00 96.75 116 HIS A CA 1
ATOM 902 C C . HIS A 1 116 ? -4.068 -4.033 -13.002 1.00 96.75 116 HIS A C 1
ATOM 904 O O . HIS A 1 116 ? -5.046 -4.313 -13.693 1.00 96.75 116 HIS A O 1
ATOM 910 N N . ARG A 1 117 ? -4.049 -4.256 -11.678 1.00 95.19 117 ARG A N 1
ATOM 911 C CA . ARG A 1 117 ? -5.177 -4.862 -10.945 1.00 95.19 117 ARG A CA 1
ATOM 912 C C . ARG A 1 117 ? -6.428 -3.986 -10.939 1.00 95.19 117 ARG A C 1
ATOM 914 O O . ARG A 1 117 ? -7.533 -4.512 -10.875 1.00 95.19 117 ARG A O 1
ATOM 921 N N . TYR A 1 118 ? -6.250 -2.668 -10.995 1.00 93.44 118 TYR A N 1
ATOM 922 C CA . TYR A 1 118 ? -7.337 -1.693 -10.877 1.00 93.44 118 TYR A CA 1
ATOM 923 C C . TYR A 1 118 ? -7.597 -0.943 -12.184 1.00 93.44 118 TYR A C 1
ATOM 925 O O . TYR A 1 118 ? -8.633 -0.298 -12.328 1.00 93.44 118 TYR A O 1
ATOM 933 N N . ASN A 1 119 ? -6.670 -1.019 -13.143 1.00 95.38 119 ASN A N 1
ATOM 934 C CA . ASN A 1 119 ? -6.762 -0.290 -14.395 1.00 95.38 119 ASN A CA 1
ATOM 935 C C . ASN A 1 119 ? -6.431 -1.191 -15.601 1.00 95.38 119 ASN A C 1
ATOM 937 O O . ASN A 1 119 ? -5.260 -1.525 -15.806 1.00 95.38 119 ASN A O 1
ATOM 941 N N . PRO A 1 120 ? -7.419 -1.533 -16.455 1.00 96.50 120 PRO A N 1
ATOM 942 C CA . PRO A 1 120 ? -7.182 -2.379 -17.627 1.00 96.50 120 PRO A CA 1
ATOM 943 C C . PRO A 1 120 ? -6.211 -1.740 -18.627 1.00 96.50 120 PRO A C 1
ATOM 945 O O . PRO A 1 120 ? -5.493 -2.444 -19.328 1.00 96.50 120 PRO A O 1
ATOM 948 N N . ARG A 1 121 ? -6.118 -0.406 -18.653 1.00 97.12 121 ARG A N 1
ATOM 949 C CA . ARG A 1 121 ? -5.168 0.313 -19.505 1.00 97.12 121 ARG A CA 1
ATOM 950 C C . ARG A 1 121 ? -3.724 0.141 -19.036 1.00 97.12 121 ARG A C 1
ATOM 952 O O . ARG A 1 121 ? -2.818 0.134 -19.860 1.00 97.12 121 ARG A O 1
ATOM 959 N N . ALA A 1 122 ? -3.499 -0.008 -17.731 1.00 97.44 122 ALA A N 1
ATOM 960 C CA . ALA A 1 122 ? -2.174 -0.332 -17.213 1.00 97.44 122 ALA A CA 1
ATOM 961 C C . ALA A 1 122 ? -1.771 -1.761 -17.609 1.00 97.44 122 ALA A C 1
ATOM 963 O O . ALA A 1 122 ? -0.634 -1.975 -18.005 1.00 97.44 122 ALA A O 1
ATOM 964 N N . ARG A 1 123 ? -2.710 -2.716 -17.608 1.00 97.56 123 ARG A N 1
ATOM 965 C CA . ARG A 1 123 ? -2.459 -4.064 -18.141 1.00 97.56 123 ARG A CA 1
ATOM 966 C C . ARG A 1 123 ? -2.070 -4.035 -19.624 1.00 97.56 123 ARG A C 1
ATOM 968 O O . ARG A 1 123 ? -1.054 -4.612 -19.981 1.00 97.56 123 ARG A O 1
ATOM 975 N N . GLU A 1 124 ? -2.811 -3.310 -20.462 1.00 98.00 124 GLU A N 1
ATOM 976 C CA . GLU A 1 124 ? -2.460 -3.167 -21.886 1.00 98.00 124 GLU A CA 1
ATOM 977 C C . GLU A 1 124 ? -1.082 -2.499 -22.070 1.00 98.00 124 GLU A C 1
ATOM 979 O O . GLU A 1 124 ? -0.311 -2.876 -22.951 1.00 98.00 124 GLU A O 1
ATOM 984 N N . ALA A 1 125 ? -0.733 -1.525 -21.219 1.00 98.06 125 ALA A N 1
ATOM 985 C CA . ALA A 1 125 ? 0.602 -0.931 -21.223 1.00 98.06 125 ALA A CA 1
ATOM 986 C C . ALA A 1 125 ? 1.694 -1.952 -20.864 1.00 98.06 125 ALA A C 1
ATOM 988 O O . ALA A 1 125 ? 2.743 -1.939 -21.504 1.00 98.06 125 ALA A O 1
ATOM 989 N N . MET A 1 126 ? 1.458 -2.836 -19.883 1.00 98.19 126 MET A N 1
ATOM 990 C CA . MET A 1 126 ? 2.388 -3.929 -19.564 1.00 98.19 126 MET A CA 1
ATOM 991 C C . MET A 1 126 ? 2.604 -4.836 -20.771 1.00 98.19 126 MET A C 1
ATOM 993 O O . MET A 1 126 ? 3.751 -5.033 -21.153 1.00 98.19 126 MET A O 1
ATOM 997 N N . GLU A 1 127 ? 1.523 -5.317 -21.391 1.00 97.75 127 GLU A N 1
ATOM 998 C CA . GLU A 1 127 ? 1.566 -6.239 -22.537 1.00 97.75 127 GLU A CA 1
ATOM 999 C C . GLU A 1 127 ? 2.359 -5.625 -23.708 1.00 97.75 127 GLU A C 1
ATOM 1001 O O . GLU A 1 127 ? 3.282 -6.240 -24.234 1.00 97.75 127 GLU A O 1
ATOM 1006 N N . ARG A 1 128 ? 2.125 -4.345 -24.037 1.00 98.06 128 ARG A N 1
ATOM 1007 C CA . ARG A 1 128 ? 2.901 -3.631 -25.073 1.00 98.06 128 ARG A CA 1
ATOM 1008 C C . ARG A 1 128 ? 4.385 -3.502 -24.742 1.00 98.06 128 ARG A C 1
ATOM 1010 O O . ARG A 1 128 ? 5.229 -3.521 -25.641 1.00 98.06 128 ARG A O 1
ATOM 1017 N N . VAL A 1 129 ? 4.713 -3.277 -23.470 1.00 98.19 129 VAL A N 1
ATOM 1018 C CA . VAL A 1 129 ? 6.109 -3.189 -23.037 1.00 98.19 129 VAL A CA 1
ATOM 1019 C C . VAL A 1 129 ? 6.770 -4.563 -23.078 1.00 98.19 129 VAL A C 1
ATOM 1021 O O . VAL A 1 129 ? 7.912 -4.653 -23.520 1.00 98.19 129 VAL A O 1
ATOM 1024 N N . GLU A 1 130 ? 6.060 -5.623 -22.698 1.00 98.00 130 GLU A N 1
ATOM 1025 C CA . GLU A 1 130 ? 6.524 -7.008 -22.816 1.00 98.00 130 GLU A CA 1
ATOM 1026 C C . GLU A 1 130 ? 6.793 -7.391 -24.275 1.00 98.00 130 GLU A C 1
ATOM 1028 O O . GLU A 1 130 ? 7.892 -7.862 -24.561 1.00 98.00 130 GLU A O 1
ATOM 1033 N N . ASP A 1 131 ? 5.884 -7.081 -25.205 1.00 97.31 131 ASP A N 1
ATOM 1034 C CA . ASP A 1 131 ? 6.088 -7.294 -26.647 1.00 97.31 131 ASP A CA 1
ATOM 1035 C C . ASP A 1 131 ? 7.364 -6.593 -27.136 1.00 97.31 131 ASP A C 1
ATOM 1037 O O . ASP A 1 131 ? 8.228 -7.179 -27.795 1.00 97.31 131 ASP A O 1
ATOM 1041 N N . ARG A 1 132 ? 7.540 -5.324 -26.749 1.00 97.31 132 ARG A N 1
ATOM 1042 C CA . ARG A 1 132 ? 8.718 -4.544 -27.139 1.00 97.31 132 ARG A CA 1
ATOM 1043 C C . ARG A 1 132 ? 10.012 -5.085 -26.534 1.00 97.31 132 ARG A C 1
ATOM 1045 O O . ARG A 1 132 ? 11.059 -5.019 -27.190 1.00 97.31 132 ARG A O 1
ATOM 1052 N N . LEU A 1 133 ? 9.963 -5.577 -25.296 1.00 96.75 133 LEU A N 1
ATOM 1053 C CA . LEU A 1 133 ? 11.086 -6.252 -24.649 1.00 96.75 133 LEU A CA 1
ATOM 1054 C C . LEU A 1 133 ? 11.388 -7.585 -25.340 1.00 96.75 133 LEU A C 1
ATOM 1056 O O . LEU A 1 133 ? 12.562 -7.912 -25.499 1.00 96.75 133 LEU A O 1
ATOM 1060 N N . PHE A 1 134 ? 10.376 -8.316 -25.810 1.00 96.31 134 PHE A N 1
ATOM 1061 C CA . PHE A 1 134 ? 10.559 -9.560 -26.557 1.00 96.31 134 PHE A CA 1
ATOM 1062 C C . PHE A 1 134 ? 11.320 -9.311 -27.862 1.00 96.31 134 PHE A C 1
ATOM 1064 O O . PHE A 1 134 ? 12.273 -10.028 -28.165 1.00 96.31 134 PHE A O 1
ATOM 1071 N N . ASP A 1 135 ? 10.997 -8.227 -28.572 1.00 94.62 135 ASP A N 1
ATOM 1072 C CA . ASP A 1 135 ? 11.744 -7.799 -29.761 1.00 94.62 135 ASP A CA 1
ATOM 1073 C C . ASP A 1 135 ? 13.192 -7.385 -29.444 1.00 94.62 135 ASP A C 1
ATOM 1075 O O . ASP A 1 135 ? 14.103 -7.607 -30.244 1.00 94.62 135 ASP A O 1
ATOM 1079 N N . ALA A 1 136 ? 13.422 -6.739 -28.294 1.00 95.50 136 ALA A N 1
ATOM 1080 C CA . ALA A 1 136 ? 14.735 -6.205 -27.925 1.00 95.50 136 ALA A CA 1
ATOM 1081 C C . ALA A 1 136 ? 15.688 -7.266 -27.345 1.00 95.50 136 ALA A C 1
ATOM 1083 O O . ALA A 1 136 ? 16.886 -7.241 -27.630 1.00 95.50 136 ALA A O 1
ATOM 1084 N N . ILE A 1 137 ? 15.174 -8.173 -26.510 1.00 96.06 137 ILE A N 1
ATOM 1085 C CA . ILE A 1 137 ? 15.942 -9.151 -25.725 1.00 96.06 137 ILE A CA 1
ATOM 1086 C C . ILE A 1 137 ? 15.239 -10.527 -25.680 1.00 96.06 137 ILE A C 1
ATOM 1088 O O . ILE A 1 137 ? 14.976 -11.054 -24.593 1.00 96.06 137 ILE A O 1
ATOM 1092 N N . PRO A 1 138 ? 14.992 -11.180 -26.835 1.00 94.88 138 PRO A N 1
ATOM 1093 C CA . PRO A 1 138 ? 14.125 -12.363 -26.927 1.00 94.88 138 PRO A CA 1
ATOM 1094 C C . PRO A 1 138 ? 14.557 -13.516 -26.011 1.00 94.88 138 PRO A C 1
ATOM 1096 O O . PRO A 1 138 ? 13.729 -14.131 -25.348 1.00 94.88 138 PRO A O 1
ATOM 1099 N N . ALA A 1 139 ? 15.864 -13.776 -25.892 1.00 93.88 139 ALA A N 1
ATOM 1100 C CA . ALA A 1 139 ? 16.377 -14.847 -25.031 1.00 93.88 139 ALA A CA 1
ATOM 1101 C C . ALA A 1 139 ? 16.031 -14.653 -23.541 1.00 93.88 139 ALA A C 1
ATOM 1103 O O . ALA A 1 139 ? 15.826 -15.629 -22.822 1.00 93.88 139 ALA A O 1
ATOM 1104 N N . HIS A 1 140 ? 15.960 -13.405 -23.069 1.00 96.19 140 HIS A N 1
ATOM 1105 C CA . HIS A 1 140 ? 15.614 -13.107 -21.680 1.00 96.19 140 HIS A CA 1
ATOM 1106 C C . HIS A 1 140 ? 14.102 -13.163 -21.450 1.00 96.19 140 HIS A C 1
ATOM 1108 O O . HIS A 1 140 ? 13.676 -13.631 -20.398 1.00 96.19 140 HIS A O 1
ATOM 1114 N N . MET A 1 141 ? 13.301 -12.754 -22.437 1.00 97.81 141 MET A N 1
ATOM 1115 C CA . MET A 1 141 ? 11.841 -12.814 -22.342 1.00 97.81 141 MET A CA 1
ATOM 1116 C C . MET A 1 141 ? 11.296 -14.247 -22.439 1.00 97.81 141 MET A C 1
ATOM 1118 O O . MET A 1 141 ? 10.397 -14.597 -21.690 1.00 97.81 141 MET A O 1
ATOM 1122 N N . VAL A 1 142 ? 11.924 -15.141 -23.210 1.00 95.12 142 VAL A N 1
ATOM 1123 C CA . VAL A 1 142 ? 11.589 -16.582 -23.149 1.00 95.12 142 VAL A CA 1
ATOM 1124 C C . VAL A 1 142 ? 11.808 -17.145 -21.738 1.00 95.12 142 VAL A C 1
ATOM 1126 O O . VAL A 1 142 ? 11.036 -17.967 -21.253 1.00 95.12 142 VAL A O 1
ATOM 1129 N N . GLN A 1 143 ? 12.858 -16.699 -21.040 1.00 96.88 143 GLN A N 1
ATOM 1130 C CA . GLN A 1 143 ? 13.088 -17.112 -19.656 1.00 96.88 143 GLN A CA 1
ATOM 1131 C C . GLN A 1 143 ? 12.054 -16.519 -18.687 1.00 96.88 143 GLN A C 1
ATOM 1133 O O . GLN A 1 143 ? 11.725 -17.176 -17.697 1.00 96.88 143 GLN A O 1
ATOM 1138 N N . TYR A 1 144 ? 11.576 -15.302 -18.959 1.00 97.19 144 TYR A N 1
ATOM 1139 C CA . TYR A 1 144 ? 10.469 -14.687 -18.232 1.00 97.19 144 TYR A CA 1
ATOM 1140 C C . TYR A 1 144 ? 9.217 -15.557 -18.318 1.00 97.19 144 TYR A C 1
ATOM 1142 O O . TYR A 1 144 ? 8.715 -15.945 -17.267 1.00 97.19 144 TYR A O 1
ATOM 1150 N N . ASP A 1 145 ? 8.809 -15.972 -19.519 1.00 95.69 145 ASP A N 1
ATOM 1151 C CA . ASP A 1 145 ? 7.638 -16.840 -19.717 1.00 95.69 145 ASP A CA 1
ATOM 1152 C C . ASP A 1 145 ? 7.776 -18.159 -18.944 1.00 95.69 145 ASP A C 1
ATOM 1154 O O . ASP A 1 145 ? 6.880 -18.548 -18.198 1.00 95.69 145 ASP A O 1
ATOM 1158 N N . VAL A 1 146 ? 8.956 -18.790 -18.997 1.00 96.94 146 VAL A N 1
ATOM 1159 C CA . VAL A 1 146 ? 9.249 -20.003 -18.211 1.00 96.94 146 VAL A CA 1
ATOM 1160 C C . VAL A 1 146 ? 9.085 -19.770 -16.703 1.00 96.94 146 VAL A C 1
ATOM 1162 O O . VAL A 1 146 ? 8.662 -20.674 -15.984 1.00 96.94 146 VAL A O 1
ATOM 1165 N N . TRP A 1 147 ? 9.428 -18.586 -16.185 1.00 97.88 147 TRP A N 1
ATOM 1166 C CA . TRP A 1 147 ? 9.214 -18.263 -14.771 1.00 97.88 147 TRP A CA 1
ATOM 1167 C C . TRP A 1 147 ? 7.744 -18.009 -14.443 1.00 97.88 147 TRP A C 1
ATOM 1169 O O . TRP A 1 147 ? 7.296 -18.444 -13.381 1.00 97.88 147 TRP A O 1
ATOM 1179 N N . ILE A 1 148 ? 6.997 -17.359 -15.337 1.00 97.75 148 ILE A N 1
ATOM 1180 C CA . ILE A 1 148 ? 5.548 -17.193 -15.186 1.00 97.75 148 ILE A CA 1
ATOM 1181 C C . ILE A 1 148 ? 4.862 -18.562 -15.119 1.00 97.75 148 ILE A C 1
ATOM 1183 O O . ILE A 1 148 ? 4.095 -18.808 -14.188 1.00 97.75 148 ILE A O 1
ATOM 1187 N N . ASP A 1 149 ? 5.213 -19.485 -16.017 1.00 95.44 149 ASP A N 1
ATOM 1188 C CA . ASP A 1 149 ? 4.679 -20.856 -16.043 1.00 95.44 149 ASP A CA 1
ATOM 1189 C C . ASP A 1 149 ? 5.018 -21.653 -14.771 1.00 95.44 149 ASP A C 1
ATOM 1191 O O . ASP A 1 149 ? 4.276 -22.541 -14.354 1.00 95.44 149 ASP A O 1
ATOM 1195 N N . GLN A 1 150 ? 6.127 -21.314 -14.108 1.00 96.94 150 GLN A N 1
ATOM 1196 C CA . GLN A 1 150 ? 6.526 -21.874 -12.812 1.00 96.94 150 GLN A CA 1
ATOM 1197 C C . GLN A 1 150 ? 5.812 -21.221 -11.615 1.00 96.94 150 GLN A C 1
ATOM 1199 O O . GLN A 1 150 ? 6.102 -21.563 -10.467 1.00 96.94 150 GLN A O 1
ATOM 1204 N N . GLY A 1 151 ? 4.899 -20.276 -11.854 1.00 97.50 151 GLY A N 1
ATOM 1205 C CA . GLY A 1 151 ? 4.161 -19.555 -10.817 1.00 97.50 151 GLY A CA 1
ATOM 1206 C C . GLY A 1 151 ? 4.956 -18.434 -10.144 1.00 97.50 151 GLY A C 1
ATOM 1207 O O . GLY A 1 151 ? 4.554 -17.952 -9.083 1.00 97.50 151 GLY A O 1
ATOM 1208 N N . VAL A 1 152 ? 6.085 -18.008 -10.719 1.00 97.69 152 VAL A N 1
ATOM 1209 C CA . VAL A 1 152 ? 6.810 -16.831 -10.224 1.00 97.69 152 VAL A CA 1
ATOM 1210 C C . VAL A 1 152 ? 5.970 -15.585 -10.525 1.00 97.69 152 VAL A C 1
ATOM 1212 O O . VAL A 1 152 ? 5.534 -15.412 -11.664 1.00 97.69 152 VAL A O 1
ATOM 1215 N N . PRO A 1 153 ? 5.751 -14.683 -9.549 1.00 96.75 153 PRO A N 1
ATOM 1216 C CA . PRO A 1 153 ? 5.023 -13.447 -9.801 1.00 96.75 153 PRO A CA 1
ATOM 1217 C C . PRO A 1 153 ? 5.674 -12.632 -10.932 1.00 96.75 153 PRO A C 1
ATOM 1219 O O . PRO A 1 153 ? 6.904 -12.498 -10.934 1.00 96.75 153 PRO A O 1
ATOM 1222 N N . PRO A 1 154 ? 4.888 -12.010 -11.834 1.00 96.12 154 PRO A N 1
ATOM 1223 C CA . PRO A 1 154 ? 5.417 -11.227 -12.953 1.00 96.12 154 PRO A CA 1
ATOM 1224 C C . PRO A 1 154 ? 6.481 -10.213 -12.549 1.00 96.12 154 PRO A C 1
ATOM 1226 O O . PRO A 1 154 ? 7.531 -10.110 -13.178 1.00 96.12 154 PRO A O 1
ATOM 1229 N N . ARG A 1 155 ? 6.257 -9.512 -11.432 1.00 97.00 155 ARG A N 1
ATOM 1230 C CA . ARG A 1 155 ? 7.200 -8.529 -10.889 1.00 97.00 155 ARG A CA 1
ATOM 1231 C C . ARG A 1 155 ? 8.580 -9.113 -10.612 1.00 97.00 155 ARG A C 1
ATOM 1233 O O . ARG A 1 155 ? 9.587 -8.494 -10.952 1.00 97.00 155 ARG A O 1
ATOM 1240 N N . ASP A 1 156 ? 8.626 -10.297 -10.015 1.00 97.38 156 ASP A N 1
ATOM 1241 C CA . ASP A 1 156 ? 9.877 -10.953 -9.647 1.00 97.38 156 ASP A CA 1
ATOM 1242 C C . ASP A 1 156 ? 10.566 -11.551 -10.877 1.00 97.38 156 ASP A C 1
ATOM 1244 O O . ASP A 1 156 ? 11.790 -11.475 -11.001 1.00 97.38 156 ASP A O 1
ATOM 1248 N N . ALA A 1 157 ? 9.789 -12.109 -11.808 1.00 97.62 157 ALA A N 1
ATOM 1249 C CA . ALA A 1 157 ? 10.298 -12.613 -13.078 1.00 97.62 157 ALA A CA 1
ATOM 1250 C C . ALA A 1 157 ? 10.935 -11.481 -13.904 1.00 97.62 157 ALA A C 1
ATOM 1252 O O . ALA A 1 157 ? 12.074 -11.611 -14.358 1.00 97.62 157 ALA A O 1
ATOM 1253 N N . MET A 1 158 ? 10.263 -10.333 -14.018 1.00 97.75 158 MET A N 1
ATOM 1254 C CA . MET A 1 158 ? 10.769 -9.180 -14.762 1.00 97.75 158 MET A CA 1
ATOM 1255 C C . MET A 1 158 ? 11.983 -8.533 -14.081 1.00 97.75 158 MET A C 1
ATOM 1257 O O . MET A 1 158 ? 12.959 -8.175 -14.742 1.00 97.75 158 MET A O 1
ATOM 1261 N N . ALA A 1 159 ? 11.996 -8.452 -12.746 1.00 96.50 159 ALA A N 1
ATOM 1262 C CA . ALA A 1 159 ? 13.170 -7.983 -12.007 1.00 96.50 159 ALA A CA 1
ATOM 1263 C C . ALA A 1 159 ? 14.414 -8.848 -12.292 1.00 96.50 159 ALA A C 1
ATOM 1265 O O . ALA A 1 159 ? 15.521 -8.323 -12.426 1.00 96.50 159 ALA A O 1
ATOM 1266 N N . ARG A 1 160 ? 14.244 -10.169 -12.443 1.00 97.44 160 ARG A N 1
ATOM 1267 C CA . ARG A 1 160 ? 15.333 -11.081 -12.833 1.00 97.44 160 ARG A CA 1
ATOM 1268 C C . ARG A 1 160 ? 15.775 -10.892 -14.284 1.00 97.44 160 ARG A C 1
ATOM 1270 O O . ARG A 1 160 ? 16.962 -11.068 -14.556 1.00 97.44 160 ARG A O 1
ATOM 1277 N N . VAL A 1 161 ? 14.866 -10.542 -15.199 1.00 96.25 161 VAL A N 1
ATOM 1278 C CA . VAL A 1 161 ? 15.216 -10.172 -16.583 1.00 96.25 161 VAL A CA 1
ATOM 1279 C C . VAL A 1 161 ? 16.148 -8.965 -16.579 1.00 96.25 161 VAL A C 1
ATOM 1281 O O . VAL A 1 161 ? 17.262 -9.068 -17.091 1.00 96.25 161 VAL A O 1
ATOM 1284 N N . PHE A 1 162 ? 15.753 -7.865 -15.932 1.00 94.94 162 PHE A N 1
ATOM 1285 C CA . PHE A 1 162 ? 16.566 -6.644 -15.899 1.00 94.94 162 PHE A CA 1
ATOM 1286 C C . PHE A 1 162 ? 17.899 -6.839 -15.176 1.00 94.94 162 PHE A C 1
ATOM 1288 O O . PHE A 1 162 ? 18.934 -6.425 -15.689 1.00 94.94 162 PHE A O 1
ATOM 1295 N N . ALA A 1 163 ? 17.914 -7.585 -14.067 1.00 93.38 163 ALA A N 1
ATOM 1296 C CA . ALA A 1 163 ? 19.160 -7.926 -13.385 1.00 93.38 163 ALA A CA 1
ATOM 1297 C C . ALA A 1 163 ? 20.131 -8.722 -14.276 1.00 93.38 163 ALA A C 1
ATOM 1299 O O . ALA A 1 163 ? 21.342 -8.604 -14.123 1.00 93.38 163 ALA A O 1
ATOM 1300 N N . ARG A 1 164 ? 19.639 -9.553 -15.204 1.00 93.19 164 ARG A N 1
ATOM 1301 C CA . ARG A 1 164 ? 20.506 -10.268 -16.155 1.00 93.19 164 ARG A CA 1
ATOM 1302 C C . ARG A 1 164 ? 21.029 -9.346 -17.247 1.00 93.19 164 ARG A C 1
ATOM 1304 O O . ARG A 1 164 ? 22.211 -9.427 -17.554 1.00 93.19 164 ARG A O 1
ATOM 1311 N N . VAL A 1 165 ? 20.181 -8.468 -17.778 1.00 91.25 165 VAL A N 1
ATOM 1312 C CA . VAL A 1 165 ? 20.553 -7.490 -18.811 1.00 91.25 165 VAL A CA 1
ATOM 1313 C C . VAL A 1 165 ? 21.650 -6.548 -18.311 1.00 91.25 165 VAL A C 1
ATOM 1315 O O . VAL A 1 165 ? 22.641 -6.363 -19.010 1.00 91.25 165 VAL A O 1
ATOM 1318 N N . ASP A 1 166 ? 21.528 -6.032 -17.085 1.00 85.56 166 ASP A N 1
ATOM 1319 C CA . ASP A 1 166 ? 22.518 -5.120 -16.490 1.00 85.56 166 ASP A CA 1
ATOM 1320 C C . ASP A 1 166 ? 23.888 -5.784 -16.253 1.00 85.56 166 ASP A C 1
ATOM 1322 O O . ASP A 1 166 ? 24.914 -5.107 -16.199 1.00 85.56 166 ASP A O 1
ATOM 1326 N N . ASN A 1 167 ? 23.919 -7.116 -16.137 1.00 80.50 167 ASN A N 1
ATOM 1327 C CA . ASN A 1 167 ? 25.142 -7.897 -15.941 1.00 80.50 167 ASN A CA 1
ATOM 1328 C C . ASN A 1 167 ? 25.815 -8.327 -17.255 1.00 80.50 167 ASN A C 1
ATOM 1330 O O . ASN A 1 167 ? 26.911 -8.893 -17.222 1.00 80.50 167 ASN A O 1
ATOM 1334 N N . VAL A 1 168 ? 25.197 -8.075 -18.413 1.00 71.56 168 VAL A N 1
ATOM 1335 C CA . VAL A 1 168 ? 25.846 -8.301 -19.707 1.00 71.56 168 VAL A CA 1
ATOM 1336 C C . VAL A 1 168 ? 26.692 -7.075 -20.028 1.00 71.56 168 VAL A C 1
ATOM 1338 O O . VAL A 1 168 ? 26.194 -6.071 -20.533 1.00 71.56 168 VAL A O 1
ATOM 1341 N N . THR A 1 169 ? 27.996 -7.165 -19.754 1.00 49.56 169 THR A N 1
ATOM 1342 C CA . THR A 1 169 ? 28.979 -6.221 -20.297 1.00 49.56 169 THR A CA 1
ATOM 1343 C C . THR A 1 169 ? 28.744 -6.121 -21.805 1.00 49.56 169 THR A C 1
ATOM 1345 O O . THR A 1 169 ? 28.771 -7.164 -22.470 1.00 49.56 169 THR A O 1
ATOM 1348 N N . PRO A 1 170 ? 28.489 -4.923 -22.366 1.00 48.94 170 PRO A N 1
ATOM 1349 C CA . PRO A 1 170 ? 28.247 -4.798 -23.792 1.00 48.94 170 PRO A CA 1
ATOM 1350 C C . PRO A 1 170 ? 29.454 -5.394 -24.525 1.00 48.94 170 PRO A C 1
ATOM 1352 O O . PRO A 1 170 ? 30.590 -5.029 -24.198 1.00 48.94 170 PRO A O 1
ATOM 1355 N N . PRO A 1 171 ? 29.253 -6.332 -25.470 1.00 44.53 171 PRO A N 1
ATOM 1356 C CA . PRO A 1 171 ? 30.361 -6.803 -26.283 1.00 44.53 171 PRO A CA 1
ATOM 1357 C C . PRO A 1 171 ? 31.015 -5.577 -26.941 1.00 44.53 171 PRO A C 1
ATOM 1359 O O . PRO A 1 171 ? 30.290 -4.651 -27.333 1.00 44.53 171 PRO A O 1
ATOM 1362 N N . PRO A 1 172 ? 32.361 -5.512 -27.024 1.00 40.97 172 PRO A N 1
ATOM 1363 C CA . PRO A 1 172 ? 33.025 -4.421 -27.727 1.00 40.97 172 PRO A CA 1
ATOM 1364 C C . PRO A 1 172 ? 32.392 -4.320 -29.111 1.00 40.97 172 PRO A C 1
ATOM 1366 O O . PRO A 1 172 ? 32.198 -5.345 -29.757 1.00 40.97 172 PRO A O 1
ATOM 1369 N N . ALA A 1 173 ? 31.984 -3.109 -29.499 1.00 45.69 173 ALA A N 1
ATOM 1370 C CA . ALA A 1 173 ? 31.175 -2.854 -30.685 1.00 45.69 173 ALA A CA 1
ATOM 1371 C C . ALA A 1 173 ? 31.848 -3.418 -31.946 1.00 45.69 173 ALA A C 1
ATOM 1373 O O . ALA A 1 173 ? 32.635 -2.740 -32.606 1.00 45.69 173 ALA A O 1
ATOM 1374 N N . GLU A 1 174 ? 31.549 -4.673 -32.266 1.00 37.06 174 GLU A N 1
ATOM 1375 C CA . GLU A 1 174 ? 32.091 -5.356 -33.424 1.00 37.06 174 GLU A CA 1
ATOM 1376 C C . GLU A 1 174 ? 31.138 -5.109 -34.591 1.00 37.06 174 GLU A C 1
ATOM 1378 O O . GLU A 1 174 ? 29.990 -5.552 -34.652 1.00 37.06 174 GLU A O 1
ATOM 1383 N N . THR A 1 175 ? 31.626 -4.273 -35.495 1.00 48.75 175 THR A N 1
ATOM 1384 C CA . THR A 1 175 ? 31.055 -3.940 -36.790 1.00 48.75 175 THR A CA 1
ATOM 1385 C C . THR A 1 175 ? 30.724 -5.193 -37.602 1.00 48.75 175 THR A C 1
ATOM 1387 O O . THR A 1 175 ? 31.630 -5.784 -38.175 1.00 48.75 175 THR A O 1
ATOM 1390 N N . ALA A 1 176 ? 29.444 -5.549 -37.739 1.00 38.78 176 ALA A N 1
ATOM 1391 C CA . ALA A 1 176 ? 28.890 -6.137 -38.967 1.00 38.78 176 ALA A CA 1
ATOM 1392 C C . ALA A 1 176 ? 27.368 -6.319 -38.865 1.00 38.78 176 ALA A C 1
ATOM 1394 O O . ALA A 1 176 ? 26.867 -7.195 -38.166 1.00 38.78 176 ALA A O 1
ATOM 1395 N N . ARG A 1 177 ? 26.621 -5.530 -39.641 1.00 38.75 177 ARG A N 1
ATOM 1396 C CA . ARG A 1 177 ? 25.276 -5.913 -40.087 1.00 38.75 177 ARG A CA 1
ATOM 1397 C C . ARG A 1 177 ? 25.428 -6.954 -41.202 1.00 38.75 177 ARG A C 1
ATOM 1399 O O . ARG A 1 177 ? 26.026 -6.605 -42.219 1.00 38.75 177 ARG A O 1
ATOM 1406 N N . PRO A 1 178 ? 24.848 -8.159 -41.106 1.00 37.06 178 PRO A N 1
ATOM 1407 C CA . PRO A 1 178 ? 24.533 -8.931 -42.292 1.00 37.06 178 PRO A CA 1
ATOM 1408 C C . PRO A 1 178 ? 23.181 -8.456 -42.839 1.00 37.06 178 PRO A C 1
ATOM 1410 O O . PRO A 1 178 ? 22.143 -8.555 -42.184 1.00 37.06 178 PRO A O 1
ATOM 1413 N N . THR A 1 179 ? 23.204 -7.909 -44.050 1.00 44.38 179 THR A N 1
ATOM 1414 C CA . THR A 1 179 ? 22.035 -7.742 -44.916 1.00 44.38 179 THR A CA 1
ATOM 1415 C C . THR A 1 179 ? 21.342 -9.092 -45.090 1.00 44.38 179 THR A C 1
ATOM 1417 O O . THR A 1 179 ? 21.954 -10.061 -45.533 1.00 44.38 179 THR A O 1
ATOM 1420 N N . ARG A 1 180 ? 20.058 -9.169 -44.729 1.00 34.12 180 ARG A N 1
ATOM 1421 C CA . ARG A 1 180 ? 19.233 -10.364 -44.924 1.00 34.12 180 ARG A CA 1
ATOM 1422 C C . ARG A 1 180 ? 18.363 -10.174 -46.161 1.00 34.12 180 ARG A C 1
ATOM 1424 O O . ARG A 1 180 ? 17.243 -9.686 -46.066 1.00 34.12 180 ARG A O 1
ATOM 1431 N N . ASP A 1 181 ? 18.898 -10.594 -47.302 1.00 41.78 181 ASP A N 1
ATOM 1432 C CA . ASP A 1 181 ? 18.094 -11.042 -48.435 1.00 41.78 181 ASP A CA 1
ATOM 1433 C C . ASP A 1 181 ? 17.385 -12.342 -48.037 1.00 41.78 181 ASP A C 1
ATOM 1435 O O . ASP A 1 181 ? 18.029 -13.339 -47.698 1.00 41.78 181 ASP A O 1
ATOM 1439 N N . ARG A 1 182 ? 16.050 -12.350 -48.067 1.00 36.12 182 ARG A N 1
ATOM 1440 C CA . ARG A 1 182 ? 15.279 -13.598 -48.132 1.00 36.12 182 ARG A CA 1
ATOM 1441 C C . ARG A 1 182 ? 13.958 -13.376 -48.859 1.00 36.12 182 ARG A C 1
ATOM 1443 O O . ARG A 1 182 ? 12.895 -13.294 -48.257 1.00 36.12 182 ARG A O 1
ATOM 1450 N N . ALA A 1 183 ? 14.063 -13.300 -50.181 1.00 39.41 183 ALA A N 1
ATOM 1451 C CA . ALA A 1 183 ? 13.010 -13.747 -51.076 1.00 39.41 183 ALA A CA 1
ATOM 1452 C C . ALA A 1 183 ? 13.009 -15.287 -51.115 1.00 39.41 183 ALA A C 1
ATOM 1454 O O . ALA A 1 183 ? 14.077 -15.900 -51.137 1.00 39.41 183 ALA A O 1
ATOM 1455 N N . GLY A 1 184 ? 11.825 -15.899 -51.159 1.00 36.91 184 GLY A N 1
ATOM 1456 C CA . GLY A 1 184 ? 11.661 -17.278 -51.626 1.00 36.91 184 GLY A CA 1
ATOM 1457 C C . GLY A 1 184 ? 10.917 -18.222 -50.682 1.00 36.91 184 GLY A C 1
ATOM 1458 O O . GLY A 1 184 ? 11.517 -18.780 -49.771 1.00 36.91 184 GLY A O 1
ATOM 1459 N N . ALA A 1 185 ? 9.643 -18.433 -51.026 1.00 36.31 185 ALA A N 1
ATOM 1460 C CA . ALA A 1 185 ? 8.951 -19.723 -51.113 1.00 36.31 185 ALA A CA 1
ATOM 1461 C C . ALA A 1 185 ? 8.790 -20.590 -49.847 1.00 36.31 185 ALA A C 1
ATOM 1463 O O . ALA A 1 185 ? 9.746 -21.170 -49.344 1.00 36.31 185 ALA A O 1
ATOM 1464 N N . LEU A 1 186 ? 7.535 -20.821 -49.443 1.00 40.78 186 LEU A N 1
ATOM 1465 C CA . LEU A 1 186 ? 6.819 -22.062 -49.784 1.00 40.78 186 LEU A CA 1
ATOM 1466 C C . LEU A 1 186 ? 5.355 -21.989 -49.319 1.00 40.78 186 LEU A C 1
ATOM 1468 O O . LEU A 1 186 ? 5.059 -21.736 -48.154 1.00 40.78 186 LEU A O 1
ATOM 1472 N N . GLU A 1 187 ? 4.461 -22.198 -50.282 1.00 35.69 187 GLU A N 1
ATOM 1473 C CA . GLU A 1 187 ? 3.024 -22.401 -50.131 1.00 35.69 187 GLU A CA 1
ATOM 1474 C C . GLU A 1 187 ? 2.701 -23.837 -49.673 1.00 35.69 187 GLU A C 1
ATOM 1476 O O . GLU A 1 187 ? 3.240 -24.797 -50.221 1.00 35.69 187 GLU A O 1
ATOM 1481 N N . GLY A 1 188 ? 1.728 -23.945 -48.756 1.00 34.47 188 GLY A N 1
ATOM 1482 C CA . GLY A 1 188 ? 0.715 -25.014 -48.663 1.00 34.47 188 GLY A CA 1
ATOM 1483 C C . GLY A 1 188 ? 1.047 -26.294 -47.866 1.00 34.47 188 GLY A C 1
ATOM 1484 O O . GLY A 1 188 ? 2.217 -26.581 -47.625 1.00 34.47 188 GLY A O 1
ATOM 1485 N N . PRO A 1 189 ? 0.043 -27.141 -47.521 1.00 46.03 189 PRO A N 1
ATOM 1486 C CA . PRO A 1 189 ? -1.405 -26.900 -47.401 1.00 46.03 189 PRO A CA 1
ATOM 1487 C C . PRO A 1 189 ? -2.016 -27.344 -46.040 1.00 46.03 189 PRO A C 1
ATOM 1489 O O . PRO A 1 189 ? -1.474 -28.179 -45.320 1.00 46.03 189 PRO A O 1
ATOM 1492 N N . GLN A 1 190 ? -3.194 -26.793 -45.722 1.00 42.16 190 GLN A N 1
ATOM 1493 C CA . GLN A 1 190 ? -4.108 -27.262 -44.665 1.00 42.16 190 GLN A CA 1
ATOM 1494 C C . GLN A 1 190 ? -4.742 -28.623 -45.008 1.00 42.16 190 GLN A C 1
ATOM 1496 O O . GLN A 1 190 ? -5.042 -28.869 -46.177 1.00 42.16 190 GLN A O 1
ATOM 1501 N N . PRO A 1 191 ? -5.109 -29.411 -43.983 1.00 49.34 191 PRO A N 1
ATOM 1502 C CA . PRO A 1 191 ? -6.365 -30.158 -43.999 1.00 49.34 191 PRO A CA 1
ATOM 1503 C C . PRO A 1 191 ? -7.206 -29.799 -42.754 1.00 49.34 191 PRO A C 1
ATOM 1505 O O . PRO A 1 191 ? -6.688 -29.652 -41.653 1.00 49.34 191 PRO A O 1
ATOM 1508 N N . GLU A 1 192 ? -8.461 -29.388 -42.903 1.00 32.50 192 GLU A N 1
ATOM 1509 C CA . GLU A 1 192 ? -9.651 -30.189 -43.237 1.00 32.50 192 GLU A CA 1
ATOM 1510 C C . GLU A 1 192 ? -10.436 -30.507 -41.953 1.00 32.50 192 GLU A C 1
ATOM 1512 O O . GLU A 1 192 ? -10.045 -31.297 -41.098 1.00 32.50 192 GLU A O 1
ATOM 1517 N N . ILE A 1 193 ? -11.542 -29.778 -41.813 1.00 41.97 193 ILE A N 1
ATOM 1518 C CA . ILE A 1 193 ? -12.537 -29.871 -40.749 1.00 41.97 193 ILE A CA 1
ATOM 1519 C C . ILE A 1 193 ? -13.387 -31.119 -41.004 1.00 41.97 193 ILE A C 1
ATOM 1521 O O . ILE A 1 193 ? -13.894 -31.288 -42.112 1.00 41.97 193 ILE A O 1
ATOM 1525 N N . GLN A 1 194 ? -13.637 -31.927 -39.969 1.00 37.34 194 GLN A N 1
ATOM 1526 C CA . GLN A 1 194 ? -14.780 -32.846 -39.948 1.00 37.34 194 GLN A CA 1
ATOM 1527 C C . GLN A 1 194 ? -15.661 -32.630 -38.706 1.00 37.34 194 GLN A C 1
ATOM 1529 O O . GLN A 1 194 ? -15.134 -32.266 -37.651 1.00 37.34 194 GLN A O 1
ATOM 1534 N N . PRO A 1 195 ? -16.994 -32.826 -38.810 1.00 44.53 195 PRO A N 1
ATOM 1535 C CA . PRO A 1 195 ? -17.956 -32.445 -37.784 1.00 44.53 195 PRO A CA 1
ATOM 1536 C C . PRO A 1 195 ? -18.568 -33.634 -37.011 1.00 44.53 195 PRO A C 1
ATOM 1538 O O . PRO A 1 195 ? -18.715 -34.726 -37.542 1.00 44.53 195 PRO A O 1
ATOM 1541 N N . ILE A 1 196 ? -19.034 -33.319 -35.794 1.00 37.28 196 ILE A N 1
ATOM 1542 C CA . ILE A 1 196 ? -20.194 -33.875 -35.057 1.00 37.28 196 ILE A CA 1
ATOM 1543 C C . ILE A 1 196 ? -20.193 -35.376 -34.694 1.00 37.28 196 ILE A C 1
ATOM 1545 O O . ILE A 1 196 ? -20.346 -36.242 -35.546 1.00 37.28 196 ILE A O 1
ATOM 1549 N N . ALA A 1 197 ? -20.266 -35.645 -33.382 1.00 32.34 197 ALA A N 1
ATOM 1550 C CA . ALA A 1 197 ? -21.146 -36.673 -32.811 1.00 32.34 197 ALA A CA 1
ATOM 1551 C C . ALA A 1 197 ? -21.437 -36.381 -31.322 1.00 32.34 197 ALA A C 1
ATOM 1553 O O . ALA A 1 197 ? -20.562 -36.505 -30.468 1.00 32.34 197 ALA A O 1
ATOM 1554 N N . THR A 1 198 ? -22.677 -36.001 -31.011 1.00 44.78 198 THR A N 1
ATOM 1555 C CA . THR A 1 198 ? -23.326 -36.246 -29.711 1.00 44.78 198 THR A CA 1
ATOM 1556 C C . THR A 1 198 ? -23.778 -37.707 -29.641 1.00 44.78 198 THR A C 1
ATOM 1558 O O . THR A 1 198 ? -24.091 -38.295 -30.679 1.00 44.78 198 THR A O 1
ATOM 1561 N N . PRO A 1 199 ? -23.847 -38.294 -28.432 1.00 50.91 199 PRO A N 1
ATOM 1562 C CA . PRO A 1 199 ? -25.132 -38.879 -28.042 1.00 50.91 199 PRO A CA 1
ATOM 1563 C C . PRO A 1 199 ? -25.489 -38.732 -26.549 1.00 50.91 199 PRO A C 1
ATOM 1565 O O . PRO A 1 199 ? -24.682 -38.965 -25.654 1.00 50.91 199 PRO A O 1
ATOM 1568 N N . ASP A 1 200 ? -26.748 -38.350 -26.350 1.00 36.53 200 ASP A N 1
ATOM 1569 C CA . ASP A 1 200 ? -27.783 -38.938 -25.493 1.00 36.53 200 ASP A CA 1
ATOM 1570 C C . ASP A 1 200 ? -27.558 -39.278 -24.009 1.00 36.53 200 ASP A C 1
ATOM 1572 O O . ASP A 1 200 ? -26.792 -40.140 -23.590 1.00 36.53 200 ASP A O 1
ATOM 1576 N N . THR A 1 201 ? -28.446 -38.649 -23.235 1.00 38.66 201 THR A N 1
ATOM 1577 C CA . THR A 1 201 ? -28.956 -39.028 -21.913 1.00 38.66 201 THR A CA 1
ATOM 1578 C C . THR A 1 201 ? -29.934 -40.211 -22.016 1.00 38.66 201 THR A C 1
ATOM 1580 O O . THR A 1 201 ? -30.724 -40.268 -22.958 1.00 38.66 201 THR A O 1
ATOM 1583 N N . PRO A 1 202 ? -29.982 -41.095 -21.004 1.00 47.25 202 PRO A N 1
ATOM 1584 C CA . PRO A 1 202 ? -31.262 -41.403 -20.342 1.00 47.25 202 PRO A CA 1
ATOM 1585 C C . PRO A 1 202 ? -31.093 -41.423 -18.803 1.00 47.25 202 PRO A C 1
ATOM 1587 O O . PRO A 1 202 ? -30.103 -41.918 -18.282 1.00 47.25 202 PRO A O 1
ATOM 1590 N N . ALA A 1 203 ? -31.897 -40.684 -18.036 1.00 34.00 203 ALA A N 1
ATOM 1591 C CA . ALA A 1 203 ? -33.249 -40.986 -17.541 1.00 34.00 203 ALA A CA 1
ATOM 1592 C C . ALA A 1 203 ? -33.282 -41.679 -16.156 1.00 34.00 203 ALA A C 1
ATOM 1594 O O . ALA A 1 203 ? -32.812 -42.794 -15.986 1.00 34.00 203 ALA A O 1
ATOM 1595 N N . ALA A 1 204 ? -33.944 -40.979 -15.225 1.00 33.75 204 ALA A N 1
ATOM 1596 C CA . ALA A 1 204 ? -34.831 -41.453 -14.157 1.00 33.75 204 ALA A CA 1
ATOM 1597 C C . ALA A 1 204 ? -34.345 -42.499 -13.127 1.00 33.75 204 ALA A C 1
ATOM 1599 O O . ALA A 1 204 ? -34.164 -43.677 -13.413 1.00 33.75 204 ALA A O 1
ATOM 1600 N N . GLY A 1 205 ? -34.359 -42.076 -11.858 1.00 31.16 205 GLY A N 1
ATOM 1601 C CA . GLY A 1 205 ? -34.377 -42.952 -10.689 1.00 31.16 205 GLY A CA 1
ATOM 1602 C C . GLY A 1 205 ? -34.912 -42.216 -9.463 1.00 31.16 205 GLY A C 1
ATOM 1603 O O . GLY A 1 205 ? -34.148 -41.635 -8.702 1.00 31.16 205 GLY A O 1
ATOM 1604 N N . ALA A 1 206 ? -36.234 -42.218 -9.301 1.00 36.44 206 ALA A N 1
ATOM 1605 C CA . ALA A 1 206 ? -36.931 -41.762 -8.105 1.00 36.44 206 ALA A CA 1
ATOM 1606 C C . ALA A 1 206 ? -36.655 -42.684 -6.903 1.00 36.44 206 ALA A C 1
ATOM 1608 O O . ALA A 1 206 ? -36.636 -43.907 -7.063 1.00 36.44 206 ALA A O 1
ATOM 1609 N N . ARG A 1 207 ? -36.561 -42.121 -5.689 1.00 30.80 207 ARG A N 1
ATOM 1610 C CA . ARG A 1 207 ? -37.014 -42.824 -4.481 1.00 30.80 207 ARG A CA 1
ATOM 1611 C C . ARG A 1 207 ? -37.405 -41.867 -3.355 1.00 30.80 207 ARG A C 1
ATOM 1613 O O . ARG A 1 207 ? -36.598 -41.083 -2.869 1.00 30.80 207 ARG A O 1
ATOM 1620 N N . GLU A 1 208 ? -38.672 -41.992 -2.989 1.00 34.59 208 GLU A N 1
ATOM 1621 C CA . GLU A 1 208 ? -39.356 -41.461 -1.815 1.00 34.59 208 GLU A CA 1
ATOM 1622 C C . GLU A 1 208 ? -38.762 -41.970 -0.487 1.00 34.59 208 GLU A C 1
ATOM 1624 O O . GLU A 1 208 ? -38.462 -43.154 -0.335 1.00 34.59 208 GLU A O 1
ATOM 1629 N N . ASP A 1 209 ? -38.636 -41.0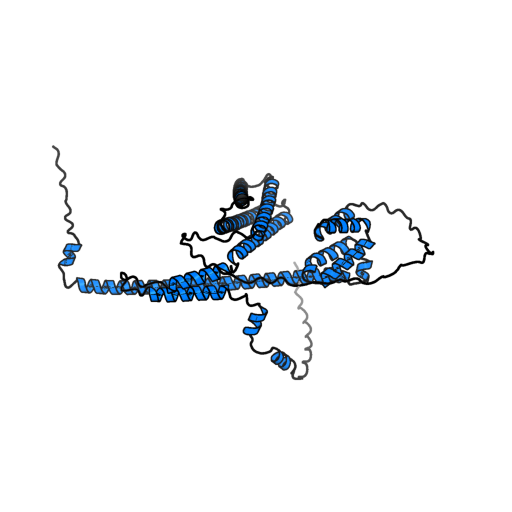29 0.450 1.00 33.31 209 ASP A N 1
ATOM 1630 C CA . ASP A 1 209 ? -39.373 -40.969 1.721 1.00 33.31 209 ASP A CA 1
ATOM 1631 C C . ASP A 1 209 ? -39.211 -42.109 2.751 1.00 33.31 209 ASP A C 1
ATOM 1633 O O . ASP A 1 209 ? -39.617 -43.252 2.530 1.00 33.31 209 ASP A O 1
ATOM 1637 N N . ARG A 1 210 ? -38.697 -41.749 3.941 1.00 30.38 210 ARG A N 1
ATOM 1638 C CA . ARG A 1 210 ? -39.243 -42.128 5.263 1.00 30.38 210 ARG A CA 1
ATOM 1639 C C . ARG A 1 210 ? -38.443 -41.501 6.403 1.00 30.38 210 ARG A C 1
ATOM 1641 O O . ARG A 1 210 ? -37.245 -41.728 6.553 1.00 30.38 210 ARG A O 1
ATOM 1648 N N . GLY A 1 211 ? -39.160 -40.747 7.230 1.00 32.69 211 GLY A N 1
ATOM 1649 C CA . GLY A 1 211 ? -38.663 -40.150 8.458 1.00 32.69 211 GLY A CA 1
ATOM 1650 C C . GLY A 1 211 ? -38.320 -41.157 9.557 1.00 32.69 211 GLY A C 1
ATOM 1651 O O . GLY A 1 211 ? -38.900 -42.236 9.666 1.00 32.69 211 GLY A O 1
ATOM 1652 N N . ALA A 1 212 ? -37.412 -40.723 10.425 1.00 29.67 212 ALA A N 1
ATOM 1653 C CA . ALA A 1 212 ? -37.283 -41.200 11.790 1.00 29.67 212 ALA A CA 1
ATOM 1654 C C . ALA A 1 212 ? -36.877 -40.003 12.659 1.00 29.67 212 ALA A C 1
ATOM 1656 O O . ALA A 1 212 ? -35.740 -39.540 12.621 1.00 29.67 212 ALA A O 1
ATOM 1657 N N . VAL A 1 213 ? -37.842 -39.483 13.417 1.00 32.38 213 VAL A N 1
ATOM 1658 C CA . VAL A 1 213 ? -37.592 -38.586 14.546 1.00 32.38 213 VAL A CA 1
ATOM 1659 C C . VAL A 1 213 ? -37.012 -39.449 15.661 1.00 32.38 213 VAL A C 1
ATOM 1661 O O . VAL A 1 213 ? -37.706 -40.305 16.206 1.00 32.38 213 VAL A O 1
ATOM 1664 N N . VAL A 1 214 ? -35.739 -39.236 15.982 1.00 29.88 214 VAL A N 1
ATOM 1665 C CA . VAL A 1 214 ? -35.090 -39.813 17.160 1.00 29.88 214 VAL A CA 1
ATOM 1666 C C . VAL A 1 214 ? -34.852 -38.684 18.157 1.00 29.88 214 VAL A C 1
ATOM 1668 O O . VAL A 1 214 ? -33.982 -37.839 17.975 1.00 29.88 214 VAL A O 1
ATOM 1671 N N . LEU A 1 215 ? -35.675 -38.678 19.206 1.00 33.78 215 LEU A N 1
ATOM 1672 C CA . LEU A 1 215 ? -35.449 -37.946 20.447 1.00 33.78 215 LEU A CA 1
ATOM 1673 C C . LEU A 1 215 ? -34.420 -38.720 21.283 1.00 33.78 215 LEU A C 1
ATOM 1675 O O . LEU A 1 215 ? -34.723 -39.788 21.808 1.00 33.78 215 LEU A O 1
ATOM 1679 N N . VAL A 1 216 ? -33.223 -38.157 21.421 1.00 28.69 216 VAL A N 1
ATOM 1680 C CA . VAL A 1 216 ? -32.235 -38.466 22.469 1.00 28.69 216 VAL A CA 1
ATOM 1681 C C . VAL A 1 216 ? -31.754 -37.088 22.932 1.00 28.69 216 VAL A C 1
ATOM 1683 O O . VAL A 1 216 ? -31.286 -36.303 22.120 1.00 28.69 216 VAL A O 1
ATOM 1686 N N . GLY A 1 217 ? -32.064 -36.629 24.142 1.00 25.17 217 GLY A N 1
ATOM 1687 C CA . GLY A 1 217 ? -31.573 -37.184 25.400 1.00 25.17 217 GLY A CA 1
ATOM 1688 C C . GLY A 1 217 ? -30.346 -36.360 25.799 1.00 25.17 217 GLY A C 1
ATOM 1689 O O . GLY A 1 217 ? -29.303 -36.485 25.171 1.00 25.17 217 GLY A O 1
ATOM 1690 N N . GLY A 1 218 ? -30.527 -35.453 26.764 1.00 37.22 218 GLY A N 1
ATOM 1691 C CA . GLY A 1 218 ? -29.633 -34.332 27.050 1.00 37.22 218 GLY A CA 1
ATOM 1692 C C . GLY A 1 218 ? -28.171 -34.690 27.316 1.00 37.22 218 GLY A C 1
ATOM 1693 O O . GLY A 1 218 ? -27.859 -35.608 28.073 1.00 37.22 218 GLY A O 1
ATOM 1694 N N . VAL A 1 219 ? -27.289 -33.878 26.737 1.00 29.55 219 VAL A N 1
ATOM 1695 C CA . VAL A 1 219 ? -25.883 -33.756 27.116 1.00 29.55 219 VAL A CA 1
ATOM 1696 C C . VAL A 1 219 ? -25.599 -32.264 27.214 1.00 29.55 219 VAL A C 1
ATOM 1698 O O . VAL A 1 219 ? -25.903 -31.513 26.291 1.00 29.55 219 VAL A O 1
ATOM 1701 N N . SER A 1 220 ? -25.099 -31.844 28.371 1.00 33.44 220 SER A N 1
ATOM 1702 C CA . SER A 1 220 ? -24.784 -30.460 28.698 1.00 33.44 220 SER A CA 1
ATOM 1703 C C . SER A 1 220 ? -23.917 -29.790 27.633 1.00 33.44 220 SER A C 1
ATOM 1705 O O . SER A 1 220 ? -22.891 -30.330 27.221 1.00 33.44 220 SER A O 1
ATOM 1707 N N . ASP A 1 221 ? -24.340 -28.584 27.256 1.00 36.47 221 ASP A N 1
ATOM 1708 C CA . ASP A 1 221 ? -23.624 -27.618 26.433 1.00 36.47 221 ASP A CA 1
ATOM 1709 C C . ASP A 1 221 ? -22.190 -27.391 26.937 1.00 36.47 221 ASP A C 1
ATOM 1711 O O . ASP A 1 221 ? -21.935 -26.653 27.893 1.00 36.47 221 ASP A O 1
ATOM 1715 N N . HIS A 1 222 ? -21.225 -27.962 26.226 1.00 32.19 222 HIS A N 1
ATOM 1716 C CA . HIS A 1 222 ? -19.926 -27.332 26.068 1.00 32.19 222 HIS A CA 1
ATOM 1717 C C . HIS A 1 222 ? -19.960 -26.600 24.732 1.00 32.19 222 HIS A C 1
ATOM 1719 O O . HIS A 1 222 ? -19.917 -27.224 23.677 1.00 32.19 222 HIS A O 1
ATOM 1725 N N . LEU A 1 223 ? -20.099 -25.274 24.804 1.00 39.47 223 LEU A N 1
ATOM 1726 C CA . LEU A 1 223 ? -20.022 -24.329 23.690 1.00 39.47 223 LEU A CA 1
ATOM 1727 C C . LEU A 1 223 ? -18.895 -24.723 22.720 1.00 39.47 223 LEU A C 1
ATOM 1729 O O . LEU A 1 223 ? -17.725 -24.427 22.971 1.00 39.47 223 LEU A O 1
ATOM 1733 N N . ILE A 1 224 ? -19.255 -25.378 21.615 1.00 41.09 224 ILE A N 1
ATOM 1734 C CA . ILE A 1 224 ? -18.349 -25.652 20.501 1.00 41.09 224 ILE A CA 1
ATOM 1735 C C . ILE A 1 224 ? -18.046 -24.292 19.871 1.00 41.09 224 ILE A C 1
ATOM 1737 O O . ILE A 1 224 ? -18.855 -23.734 19.130 1.00 41.09 224 ILE A O 1
ATOM 1741 N N . ARG A 1 225 ? -16.911 -23.704 20.252 1.00 51.06 225 ARG A N 1
ATOM 1742 C CA . ARG A 1 225 ? -16.394 -22.486 19.624 1.00 51.06 225 ARG A CA 1
ATOM 1743 C C . ARG A 1 225 ? -15.953 -22.836 18.198 1.00 51.06 225 ARG A C 1
ATOM 1745 O O . ARG A 1 225 ? -15.386 -23.914 18.013 1.00 51.06 225 ARG A O 1
ATOM 1752 N N . PRO A 1 226 ? -16.214 -21.973 17.202 1.00 47.06 226 PRO A N 1
ATOM 1753 C CA . PRO A 1 226 ? -15.832 -22.266 15.830 1.00 47.06 226 PRO A CA 1
ATOM 1754 C C . PRO A 1 226 ? -14.302 -22.406 15.726 1.00 47.06 226 PRO A C 1
ATOM 1756 O O . PRO A 1 226 ? -13.582 -21.644 16.383 1.00 47.06 226 PRO A O 1
ATOM 1759 N N . PRO A 1 227 ? -13.799 -23.384 14.952 1.00 62.91 227 PRO A N 1
ATOM 1760 C CA . PRO A 1 227 ? -12.379 -23.473 14.638 1.00 62.91 227 PRO A CA 1
ATOM 1761 C C . PRO A 1 227 ? -11.934 -22.226 13.862 1.00 62.91 227 PRO A C 1
ATOM 1763 O O . PRO A 1 227 ? -12.729 -21.598 13.169 1.00 62.91 227 PRO A O 1
ATOM 1766 N N . VAL A 1 228 ? -10.661 -21.868 14.004 1.00 68.31 228 VAL A N 1
ATOM 1767 C CA . VAL A 1 228 ? -10.039 -20.747 13.283 1.00 68.31 228 VAL A CA 1
ATOM 1768 C C . VAL A 1 228 ? -9.981 -21.082 11.792 1.00 68.31 228 VAL A C 1
ATOM 1770 O O . VAL A 1 228 ? -9.588 -22.195 11.432 1.00 68.31 228 VAL A O 1
ATOM 1773 N N . GLU A 1 229 ? -10.348 -20.132 10.931 1.00 75.50 229 GLU A N 1
ATOM 1774 C CA . GLU A 1 229 ? -10.354 -20.340 9.482 1.00 75.50 229 GLU A CA 1
ATOM 1775 C C . GLU A 1 229 ? -8.917 -20.563 8.947 1.00 75.50 229 GLU A C 1
ATOM 1777 O O . GLU A 1 229 ? -7.974 -19.880 9.373 1.00 75.50 229 GLU A O 1
ATOM 1782 N N . PRO A 1 230 ? -8.699 -21.495 7.996 1.00 72.19 230 PRO A N 1
ATOM 1783 C CA . PRO A 1 230 ? -7.368 -21.804 7.459 1.00 72.19 230 PRO A CA 1
ATOM 1784 C C . PRO A 1 230 ? -6.625 -20.594 6.870 1.00 72.19 230 PRO A C 1
ATOM 1786 O O . PRO A 1 230 ? -5.396 -20.521 6.954 1.00 72.19 230 PRO A O 1
ATOM 1789 N N . ASP A 1 231 ? -7.361 -19.634 6.308 1.00 66.38 231 ASP A N 1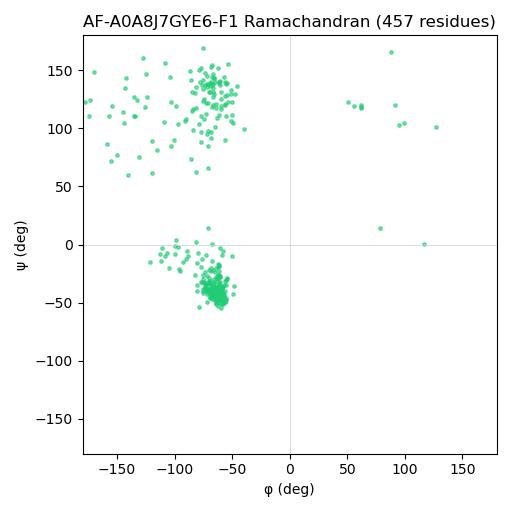
ATOM 1790 C CA . ASP A 1 231 ? -6.803 -18.427 5.693 1.00 66.38 231 ASP A CA 1
ATOM 1791 C C . ASP A 1 231 ? -6.265 -17.432 6.735 1.00 66.38 231 ASP A C 1
ATOM 1793 O O . ASP A 1 231 ? -5.211 -16.824 6.523 1.00 66.38 231 ASP A O 1
ATOM 1797 N N . GLU A 1 232 ? -6.921 -17.302 7.892 1.00 67.38 232 GLU A N 1
ATOM 1798 C CA . GLU A 1 232 ? -6.435 -16.480 9.011 1.00 67.38 232 GLU A CA 1
ATOM 1799 C C . GLU A 1 232 ? -5.141 -17.063 9.592 1.00 67.38 232 GLU A C 1
ATOM 1801 O O . GLU A 1 232 ? -4.158 -16.348 9.814 1.00 67.38 232 GLU A O 1
ATOM 1806 N N . LEU A 1 233 ? -5.102 -18.390 9.753 1.00 70.62 233 LEU A N 1
ATOM 1807 C CA . LEU A 1 233 ? -3.906 -19.133 10.152 1.00 70.62 233 LEU A CA 1
ATOM 1808 C C . LEU A 1 233 ? -2.755 -18.942 9.153 1.00 70.62 233 LEU A C 1
ATOM 1810 O O . LEU A 1 233 ? -1.605 -18.754 9.562 1.00 70.62 233 LEU A O 1
ATOM 1814 N N . ALA A 1 234 ? -3.037 -18.958 7.848 1.00 70.44 234 ALA A N 1
ATOM 1815 C CA . ALA A 1 234 ? -2.035 -18.720 6.811 1.00 70.44 234 ALA A CA 1
ATOM 1816 C C . ALA A 1 234 ? -1.475 -17.285 6.858 1.00 70.44 234 ALA A C 1
ATOM 1818 O O . ALA A 1 234 ? -0.258 -17.103 6.747 1.00 70.44 234 ALA A O 1
ATOM 1819 N N . ARG A 1 235 ? -2.328 -16.275 7.087 1.00 70.69 235 ARG A N 1
ATOM 1820 C CA . ARG A 1 235 ? -1.907 -14.871 7.261 1.00 70.69 235 ARG A CA 1
ATOM 1821 C C . ARG A 1 235 ? -1.037 -14.685 8.504 1.00 70.69 235 ARG A C 1
ATOM 1823 O O . ARG A 1 235 ? 0.035 -14.092 8.405 1.00 70.69 235 ARG A O 1
ATOM 1830 N N . LEU A 1 236 ? -1.440 -15.248 9.646 1.00 71.00 236 LEU A N 1
ATOM 1831 C CA . LEU A 1 236 ? -0.652 -15.200 10.883 1.00 71.00 236 LEU A CA 1
ATOM 1832 C C . LEU A 1 236 ? 0.717 -15.869 10.710 1.00 71.00 236 LEU A C 1
ATOM 1834 O O . LEU A 1 236 ? 1.734 -15.317 11.127 1.00 71.00 236 LEU A O 1
ATOM 1838 N N . ARG A 1 237 ? 0.780 -17.016 10.021 1.00 75.56 237 ARG A N 1
ATOM 1839 C CA . ARG A 1 237 ? 2.051 -17.681 9.686 1.00 75.56 237 ARG A CA 1
ATOM 1840 C C . ARG A 1 237 ? 2.939 -16.819 8.787 1.00 75.56 237 ARG A C 1
ATOM 1842 O O . ARG A 1 237 ? 4.145 -16.748 9.019 1.00 75.56 237 ARG A O 1
ATOM 1849 N N . ALA A 1 238 ? 2.370 -16.146 7.787 1.00 67.50 238 ALA A N 1
ATOM 1850 C CA . ALA A 1 238 ? 3.123 -15.236 6.924 1.00 67.50 238 ALA A CA 1
ATOM 1851 C C . ALA A 1 238 ? 3.715 -14.053 7.713 1.00 67.50 238 ALA A C 1
ATOM 1853 O O . ALA A 1 238 ? 4.871 -13.681 7.487 1.00 67.50 238 ALA A O 1
ATOM 1854 N N . GLU A 1 239 ? 2.973 -13.515 8.683 1.00 73.06 239 GLU A N 1
ATOM 1855 C CA . GLU A 1 239 ? 3.462 -12.434 9.542 1.00 73.06 239 GLU A CA 1
ATOM 1856 C C . GLU A 1 239 ? 4.569 -12.922 10.492 1.00 73.06 239 GLU A C 1
ATOM 1858 O O . GLU A 1 239 ? 5.602 -12.265 10.608 1.00 73.06 239 GLU A O 1
ATOM 1863 N N . VAL A 1 240 ? 4.447 -14.125 11.071 1.00 72.38 240 VAL A N 1
ATOM 1864 C CA . VAL A 1 240 ? 5.520 -14.757 11.869 1.00 72.38 240 VAL A CA 1
ATOM 1865 C C . VAL A 1 240 ? 6.805 -14.940 11.063 1.00 72.38 240 VAL A C 1
ATOM 1867 O O . VAL A 1 240 ? 7.899 -14.656 11.557 1.00 72.38 240 VAL A O 1
ATOM 1870 N N . VAL A 1 241 ? 6.701 -15.362 9.800 1.00 68.62 241 VAL A N 1
ATOM 1871 C CA . VAL A 1 241 ? 7.857 -15.454 8.893 1.00 68.62 241 VAL A CA 1
ATOM 1872 C C . VAL A 1 241 ? 8.469 -14.076 8.639 1.00 68.62 241 VAL A C 1
ATOM 1874 O O . VAL A 1 241 ? 9.693 -13.954 8.532 1.00 68.62 241 VAL A O 1
ATOM 1877 N N . SER A 1 242 ? 7.652 -13.027 8.555 1.00 64.69 242 SER A N 1
ATOM 1878 C CA . SER A 1 242 ? 8.167 -11.670 8.409 1.00 64.69 242 SER A CA 1
ATOM 1879 C C . SER A 1 242 ? 8.894 -11.196 9.664 1.00 64.69 242 SER A C 1
ATOM 1881 O O . SER A 1 242 ? 10.011 -10.691 9.560 1.00 64.69 242 SER A O 1
ATOM 1883 N N . LEU A 1 243 ? 8.339 -11.438 10.851 1.00 68.31 243 LEU A N 1
ATOM 1884 C CA . LEU A 1 243 ? 8.975 -11.098 12.126 1.00 68.31 243 LEU A CA 1
ATOM 1885 C C . LEU A 1 243 ? 10.339 -11.785 12.288 1.00 68.31 243 LEU A C 1
ATOM 1887 O O . LEU A 1 243 ? 11.293 -11.133 12.703 1.00 68.31 243 LEU A O 1
ATOM 1891 N N . HIS A 1 244 ? 10.483 -13.034 11.833 1.00 69.44 244 HIS A N 1
ATOM 1892 C CA . HIS A 1 244 ? 11.779 -13.725 11.760 1.00 69.44 244 HIS A CA 1
ATOM 1893 C C . HIS A 1 244 ? 12.802 -13.058 10.840 1.00 69.44 244 HIS A C 1
ATOM 1895 O O . HIS A 1 244 ? 14.008 -13.133 11.084 1.00 69.44 244 HIS A O 1
ATOM 1901 N N . ARG A 1 245 ? 12.362 -12.446 9.733 1.00 66.94 245 ARG A N 1
ATOM 1902 C CA . ARG A 1 245 ? 13.278 -11.685 8.869 1.00 66.94 245 ARG A CA 1
ATOM 1903 C C . ARG A 1 245 ? 13.780 -10.466 9.618 1.00 66.94 245 ARG A C 1
ATOM 1905 O O . ARG A 1 245 ? 14.971 -10.184 9.583 1.00 66.94 245 ARG A O 1
ATOM 1912 N N . ILE A 1 246 ? 12.879 -9.777 10.309 1.00 61.22 246 ILE A N 1
ATOM 1913 C CA . ILE A 1 246 ? 13.213 -8.594 11.088 1.00 61.22 246 ILE A CA 1
ATOM 1914 C C . ILE A 1 246 ? 14.158 -8.947 12.256 1.00 61.22 246 ILE A C 1
ATOM 1916 O O . ILE A 1 246 ? 15.095 -8.194 12.512 1.00 61.22 246 ILE A O 1
ATOM 1920 N N . ASP A 1 247 ? 13.947 -10.080 12.928 1.00 67.50 247 ASP A N 1
ATOM 1921 C CA . ASP A 1 247 ? 14.832 -10.617 13.973 1.00 67.50 247 ASP A CA 1
ATOM 1922 C C . ASP A 1 247 ? 16.256 -10.854 13.441 1.00 67.50 247 ASP A C 1
ATOM 1924 O O . ASP A 1 247 ? 17.226 -10.310 13.964 1.00 67.50 247 ASP A O 1
ATOM 1928 N N . ARG A 1 248 ? 16.385 -11.532 12.292 1.00 66.88 248 ARG A N 1
ATOM 1929 C CA . ARG A 1 248 ? 17.677 -11.709 11.603 1.00 66.88 248 ARG A CA 1
ATOM 1930 C C . ARG A 1 248 ? 18.342 -10.392 11.204 1.00 66.88 248 ARG A C 1
ATOM 1932 O O . ARG A 1 248 ? 19.565 -10.281 11.257 1.00 66.88 248 ARG A O 1
ATOM 1939 N N . TYR A 1 249 ? 17.561 -9.393 10.795 1.00 61.47 249 TYR A N 1
ATOM 1940 C CA . TYR A 1 249 ? 18.098 -8.062 10.504 1.00 61.47 249 TYR A CA 1
ATOM 1941 C C . TYR A 1 249 ? 18.620 -7.363 11.764 1.00 61.47 249 TYR A C 1
ATOM 1943 O O . TYR A 1 249 ? 19.611 -6.643 11.674 1.00 61.47 249 TYR A O 1
ATOM 1951 N N . LEU A 1 250 ? 18.005 -7.578 12.931 1.00 62.22 250 LEU A N 1
ATOM 1952 C CA . LEU A 1 250 ? 18.524 -7.058 14.198 1.00 62.22 250 LEU A CA 1
ATOM 1953 C C . LEU A 1 250 ? 19.853 -7.709 14.566 1.00 62.22 250 LEU A C 1
ATOM 1955 O O . LEU A 1 250 ? 20.793 -6.990 14.880 1.00 62.22 250 LEU A O 1
ATOM 1959 N N . GLU A 1 251 ? 19.968 -9.029 14.435 1.00 66.75 251 GLU A N 1
ATOM 1960 C CA . GLU A 1 251 ? 21.227 -9.740 14.704 1.00 66.75 251 GLU A CA 1
ATOM 1961 C C . GLU A 1 251 ? 22.365 -9.262 13.794 1.00 66.75 251 GLU A C 1
ATOM 1963 O O . GLU A 1 251 ? 23.497 -9.063 14.239 1.00 66.75 251 GLU A O 1
ATOM 1968 N N . ALA A 1 252 ? 22.055 -9.003 12.522 1.00 63.91 252 ALA A N 1
ATOM 1969 C CA . ALA A 1 252 ? 23.021 -8.477 11.562 1.00 63.91 252 ALA A CA 1
ATOM 1970 C C . ALA A 1 252 ? 23.446 -7.026 11.856 1.00 63.91 252 ALA A C 1
ATOM 1972 O O . ALA A 1 252 ? 24.483 -6.584 11.367 1.00 63.91 252 ALA A O 1
ATOM 1973 N N . THR A 1 253 ? 22.653 -6.278 12.629 1.00 59.28 253 THR A N 1
ATOM 1974 C CA . THR A 1 253 ? 22.845 -4.838 12.878 1.00 59.28 253 THR A CA 1
ATOM 1975 C C . THR A 1 253 ? 23.231 -4.517 14.314 1.00 59.28 253 THR A C 1
ATOM 1977 O O . THR A 1 253 ? 23.656 -3.401 14.586 1.00 59.28 253 THR A O 1
ATOM 1980 N N . SER A 1 254 ? 23.189 -5.501 15.216 1.00 61.94 254 SER A N 1
ATOM 1981 C CA . SER A 1 254 ? 23.770 -5.443 16.563 1.00 61.94 254 SER A CA 1
ATOM 1982 C C . SER A 1 254 ? 25.307 -5.398 16.588 1.00 61.94 254 SER A C 1
ATOM 1984 O O . SER A 1 254 ? 25.897 -5.342 17.664 1.00 61.94 254 SER A O 1
ATOM 1986 N N . GLY A 1 255 ? 25.966 -5.401 15.423 1.00 54.09 255 GLY A N 1
ATOM 1987 C CA . GLY A 1 255 ? 27.401 -5.157 15.287 1.00 54.09 255 GLY A CA 1
ATOM 1988 C C . GLY A 1 255 ? 27.697 -3.750 14.769 1.00 54.09 255 GLY A C 1
ATOM 1989 O O . GLY A 1 255 ? 27.890 -3.579 13.566 1.00 54.09 255 GLY A O 1
ATOM 1990 N N . PRO A 1 256 ? 27.748 -2.742 15.653 1.00 53.16 256 PRO A N 1
ATOM 1991 C CA . PRO A 1 256 ? 28.831 -1.775 15.523 1.00 53.16 256 PRO A CA 1
ATOM 1992 C C . PRO A 1 256 ? 29.376 -1.300 16.877 1.00 53.16 256 PRO A C 1
ATOM 1994 O O . PRO A 1 256 ? 28.648 -1.056 17.843 1.00 53.16 256 PRO A O 1
ATOM 1997 N N . GLU A 1 257 ? 30.690 -1.096 16.919 1.00 60.16 257 GLU A N 1
ATOM 1998 C CA . GLU A 1 257 ? 31.334 -0.280 17.942 1.00 60.16 257 GLU A CA 1
ATOM 1999 C C . GLU A 1 257 ? 30.681 1.114 17.964 1.00 60.16 257 GLU A C 1
ATOM 2001 O O . GLU A 1 257 ? 30.527 1.761 16.929 1.00 60.16 257 GLU A O 1
ATOM 2006 N N . GLY A 1 258 ? 30.269 1.575 19.147 1.00 65.56 258 GLY A N 1
ATOM 2007 C CA . GLY A 1 258 ? 29.782 2.941 19.350 1.00 65.56 258 GLY A CA 1
ATOM 2008 C C . GLY A 1 258 ? 28.321 3.089 19.777 1.00 65.56 258 GLY A C 1
ATOM 2009 O O . GLY A 1 258 ? 27.897 4.227 19.963 1.00 65.56 258 GLY A O 1
ATOM 2010 N N . ILE A 1 259 ? 27.546 2.020 19.959 1.00 70.69 259 ILE A N 1
ATOM 2011 C CA . ILE A 1 259 ? 26.232 2.110 20.622 1.00 70.69 259 ILE A CA 1
ATOM 2012 C C . ILE A 1 259 ? 26.438 2.304 22.129 1.00 70.69 259 ILE A C 1
ATOM 2014 O O . ILE A 1 259 ? 27.307 1.662 22.722 1.00 70.69 259 ILE A O 1
ATOM 2018 N N . SER A 1 260 ? 25.668 3.192 22.768 1.00 80.56 260 SER A N 1
ATOM 2019 C CA . SER A 1 260 ? 25.734 3.332 24.225 1.00 80.56 260 SER A CA 1
ATOM 2020 C C . SER A 1 260 ? 25.344 2.000 24.901 1.00 80.56 260 SER A C 1
ATOM 2022 O O . SER A 1 260 ? 24.400 1.342 24.456 1.00 80.56 260 SER A O 1
ATOM 2024 N N . PRO A 1 261 ? 26.009 1.572 25.993 1.00 81.44 261 PRO A N 1
ATOM 2025 C CA . PRO A 1 261 ? 25.689 0.298 26.650 1.00 81.44 261 PRO A CA 1
ATOM 2026 C C . PRO A 1 261 ? 24.212 0.169 27.057 1.00 81.44 261 PRO A C 1
ATOM 2028 O O . PRO A 1 261 ? 23.649 -0.922 27.042 1.00 81.44 261 PRO A O 1
ATOM 2031 N N . GLN A 1 262 ? 23.565 1.294 27.377 1.00 77.75 262 GLN A N 1
ATOM 2032 C CA . GLN A 1 262 ? 22.140 1.353 27.708 1.00 77.75 262 GLN A CA 1
ATOM 2033 C C . GLN A 1 262 ? 21.250 1.072 26.492 1.00 77.75 262 GLN A C 1
ATOM 2035 O O . GLN A 1 262 ? 20.272 0.328 26.601 1.00 77.75 262 GLN A O 1
ATOM 2040 N N . LEU A 1 263 ? 21.588 1.629 25.327 1.00 76.06 263 LEU A N 1
ATOM 2041 C CA . LEU A 1 263 ? 20.834 1.398 24.102 1.00 76.06 263 LEU A CA 1
ATOM 2042 C C . LEU A 1 263 ? 21.053 -0.026 23.568 1.00 76.06 263 LEU A C 1
ATOM 2044 O O . LEU A 1 263 ? 20.100 -0.637 23.087 1.00 76.06 263 LEU A O 1
ATOM 2048 N N . GLN A 1 264 ? 22.251 -0.590 23.749 1.00 80.31 264 GLN A N 1
ATOM 2049 C CA . GLN A 1 264 ? 22.543 -1.996 23.455 1.00 80.31 264 GLN A CA 1
ATOM 2050 C C . GLN A 1 264 ? 21.764 -2.945 24.382 1.00 80.31 264 GLN A C 1
ATOM 2052 O O . GLN A 1 264 ? 21.176 -3.921 23.922 1.00 80.31 264 GLN A O 1
ATOM 2057 N N . GLN A 1 265 ? 21.674 -2.631 25.680 1.00 83.69 265 GLN A N 1
ATOM 2058 C CA . GLN A 1 265 ? 20.863 -3.396 26.631 1.00 83.69 265 GLN A CA 1
ATOM 2059 C C . GLN A 1 265 ? 19.365 -3.343 26.286 1.00 83.69 265 GLN A C 1
ATOM 2061 O O . GLN A 1 265 ? 18.684 -4.367 26.338 1.00 83.69 265 GLN A O 1
ATOM 2066 N N . ARG A 1 266 ? 18.838 -2.171 25.900 1.00 78.50 266 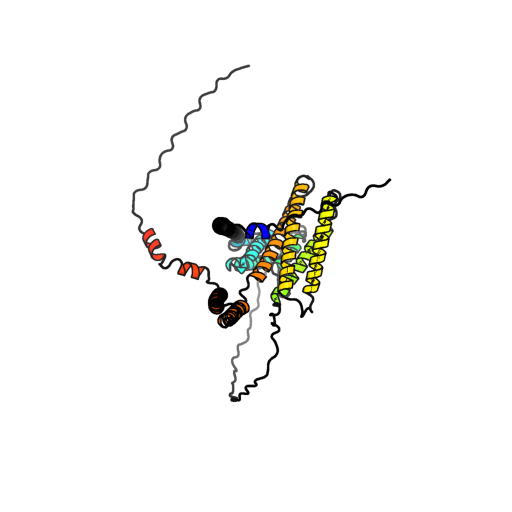ARG A N 1
ATOM 2067 C CA . ARG A 1 266 ? 17.449 -2.042 25.422 1.00 78.50 266 ARG A CA 1
ATOM 2068 C C . ARG A 1 266 ? 17.225 -2.795 24.110 1.00 78.50 266 ARG A C 1
ATOM 2070 O O . ARG A 1 266 ? 16.204 -3.466 23.995 1.00 78.50 266 ARG A O 1
ATOM 2077 N N . GLN A 1 267 ? 18.178 -2.753 23.174 1.00 79.50 267 GLN A N 1
ATOM 2078 C CA . GLN A 1 267 ? 18.126 -3.539 21.937 1.00 79.50 267 GLN A CA 1
ATOM 2079 C C . GLN A 1 267 ? 17.990 -5.028 22.243 1.00 79.50 267 GLN A C 1
ATOM 2081 O O . GLN A 1 267 ? 17.106 -5.687 21.704 1.00 79.50 267 GLN A O 1
ATOM 2086 N N . GLN A 1 268 ? 18.833 -5.532 23.147 1.00 83.00 268 GLN A N 1
ATOM 2087 C CA . GLN A 1 268 ? 18.836 -6.933 23.547 1.00 83.00 268 GLN A CA 1
ATOM 2088 C C . GLN A 1 268 ? 17.507 -7.334 24.195 1.00 83.00 268 GLN A C 1
ATOM 2090 O O . GLN A 1 268 ? 16.949 -8.366 23.848 1.00 83.00 268 GLN A O 1
ATOM 2095 N N . LEU A 1 269 ? 16.944 -6.491 25.068 1.00 81.06 269 LEU A N 1
ATOM 2096 C CA . LEU A 1 269 ? 15.636 -6.749 25.681 1.00 81.06 269 LEU A CA 1
ATOM 2097 C C . LEU A 1 269 ? 14.498 -6.799 24.652 1.00 81.06 269 LEU A C 1
ATOM 2099 O O . LEU A 1 269 ? 13.624 -7.660 24.750 1.00 81.06 269 LEU A O 1
ATOM 2103 N N . VAL A 1 270 ? 14.498 -5.891 23.670 1.00 76.31 270 VAL A N 1
ATOM 2104 C CA . VAL A 1 270 ? 13.511 -5.894 22.576 1.00 76.31 270 VAL A CA 1
ATOM 2105 C C . VAL A 1 270 ? 13.672 -7.151 21.719 1.00 76.31 270 VAL A C 1
ATOM 2107 O O . VAL A 1 270 ? 12.673 -7.783 21.377 1.00 76.31 270 VAL A O 1
ATOM 2110 N N . HIS A 1 271 ? 14.914 -7.534 21.417 1.00 77.44 271 HIS A N 1
ATOM 2111 C CA . HIS A 1 271 ? 15.259 -8.732 20.651 1.00 77.44 271 HIS A CA 1
ATOM 2112 C C . HIS A 1 271 ? 14.808 -10.019 21.349 1.00 77.44 271 HIS A C 1
ATOM 2114 O O . HIS A 1 271 ? 14.052 -10.806 20.784 1.00 77.44 271 HIS A O 1
ATOM 2120 N N . ASP A 1 272 ? 15.185 -10.199 22.615 1.00 82.12 272 ASP A N 1
ATOM 2121 C CA . ASP A 1 272 ? 14.854 -11.388 23.405 1.00 82.12 272 ASP A CA 1
ATOM 2122 C C . ASP A 1 272 ? 13.338 -11.541 23.588 1.00 82.12 272 ASP A C 1
ATOM 2124 O O . ASP A 1 272 ? 12.794 -12.646 23.509 1.00 82.12 272 ASP A O 1
ATOM 2128 N N . ASN A 1 273 ? 12.627 -10.427 23.787 1.00 76.81 273 ASN A N 1
ATOM 2129 C CA . ASN A 1 273 ? 11.174 -10.451 23.908 1.00 76.81 273 ASN A CA 1
ATOM 2130 C C . ASN A 1 273 ? 10.507 -10.754 22.556 1.00 76.81 273 ASN A C 1
ATOM 2132 O O . ASN A 1 273 ? 9.565 -11.543 22.510 1.00 76.81 273 ASN A O 1
ATOM 2136 N N . LEU A 1 274 ? 11.031 -10.222 21.443 1.00 76.31 274 LEU A N 1
ATOM 2137 C CA . LEU A 1 274 ? 10.531 -10.542 20.104 1.00 76.31 274 LEU A CA 1
ATOM 2138 C C . LEU A 1 274 ? 10.694 -12.035 19.803 1.00 76.31 274 LEU A C 1
ATOM 2140 O O . LEU A 1 274 ? 9.724 -12.679 19.407 1.00 76.31 274 LEU A O 1
ATOM 2144 N N . LYS A 1 275 ? 11.872 -12.605 20.081 1.00 80.31 275 LYS A N 1
ATOM 2145 C CA . LYS A 1 275 ? 12.121 -14.049 19.964 1.00 80.31 275 LYS A CA 1
ATOM 2146 C C . LYS A 1 275 ? 11.165 -14.880 20.807 1.00 80.31 275 LYS A C 1
ATOM 2148 O O . LYS A 1 275 ? 10.649 -15.889 20.326 1.00 80.31 275 LYS A O 1
ATOM 2153 N N . LEU A 1 276 ? 10.896 -14.457 22.042 1.00 82.56 276 LEU A N 1
ATOM 2154 C CA . LEU A 1 276 ? 9.949 -15.139 22.920 1.00 82.56 276 LEU A CA 1
ATOM 2155 C C . LEU A 1 276 ? 8.525 -15.130 22.341 1.00 82.56 276 LEU A C 1
ATOM 2157 O O . LEU A 1 276 ? 7.868 -16.170 22.355 1.00 82.56 276 LEU A O 1
ATOM 2161 N N . GLN A 1 277 ? 8.048 -13.993 21.822 1.00 77.81 277 GLN A N 1
ATOM 2162 C CA . GLN A 1 277 ? 6.706 -13.909 21.225 1.00 77.81 277 GLN A CA 1
ATOM 2163 C C . GLN A 1 277 ? 6.603 -14.703 19.925 1.00 77.81 277 GLN A C 1
ATOM 2165 O O . GLN A 1 277 ? 5.622 -15.414 19.719 1.00 77.81 277 GLN A O 1
ATOM 2170 N N . ILE A 1 278 ? 7.631 -14.633 19.076 1.00 76.69 278 ILE A N 1
ATOM 2171 C CA . ILE A 1 278 ? 7.728 -15.449 17.866 1.00 76.69 278 ILE A CA 1
ATOM 2172 C C . ILE A 1 278 ? 7.628 -16.934 18.235 1.00 76.69 278 ILE A C 1
ATOM 2174 O O . ILE A 1 278 ? 6.770 -17.631 17.703 1.00 76.69 278 ILE A O 1
ATOM 2178 N N . SER A 1 279 ? 8.411 -17.389 19.217 1.00 82.69 279 SER A N 1
ATOM 2179 C CA . SER A 1 279 ? 8.394 -18.784 19.678 1.00 82.69 279 SER A CA 1
ATOM 2180 C C . SER A 1 279 ? 7.019 -19.198 20.218 1.00 82.69 279 SER A C 1
ATOM 2182 O O . SER A 1 279 ? 6.556 -20.310 19.974 1.00 82.69 279 SER A O 1
ATOM 2184 N N . ARG A 1 280 ? 6.325 -18.308 20.943 1.00 80.62 280 ARG A N 1
ATOM 2185 C CA . ARG A 1 280 ? 4.958 -18.564 21.430 1.00 80.62 280 ARG A CA 1
ATOM 2186 C C . ARG A 1 280 ? 3.963 -18.702 20.286 1.00 80.62 280 ARG A C 1
ATOM 2188 O O . ARG A 1 280 ? 3.161 -19.631 20.305 1.00 80.62 280 ARG A O 1
ATOM 2195 N N . LEU A 1 281 ? 4.028 -17.819 19.290 1.00 78.19 281 LEU A N 1
ATOM 2196 C CA . LEU A 1 281 ? 3.183 -17.931 18.107 1.00 78.19 281 LEU A CA 1
ATOM 2197 C C . LEU A 1 281 ? 3.477 -19.198 17.313 1.00 78.19 281 LEU A C 1
ATOM 2199 O O . LEU A 1 281 ? 2.540 -19.840 16.862 1.00 78.19 281 LEU A O 1
ATOM 2203 N N . GLU A 1 282 ? 4.736 -19.595 17.159 1.00 82.38 282 GLU A N 1
ATOM 2204 C CA . GLU A 1 282 ? 5.079 -20.849 16.481 1.00 82.38 282 GLU A CA 1
ATOM 2205 C C . GLU A 1 282 ? 4.475 -22.066 17.185 1.00 82.38 282 GLU A C 1
ATOM 2207 O O . GLU A 1 282 ? 3.941 -22.952 16.520 1.00 82.38 282 GLU A O 1
ATOM 2212 N N . VAL A 1 283 ? 4.482 -22.082 18.522 1.00 84.12 283 VAL A N 1
ATOM 2213 C CA . VAL A 1 283 ? 3.816 -23.127 19.314 1.00 84.12 283 VAL A CA 1
ATOM 2214 C C . VAL A 1 283 ? 2.299 -23.102 19.104 1.00 84.12 283 VAL A C 1
ATOM 2216 O O . VAL A 1 283 ? 1.691 -24.157 18.937 1.00 84.12 283 VAL A O 1
ATOM 2219 N N . LEU A 1 284 ? 1.684 -21.916 19.069 1.00 77.81 284 LEU A N 1
ATOM 2220 C CA . LEU A 1 284 ? 0.240 -21.757 18.847 1.00 77.81 284 LEU A CA 1
ATOM 2221 C C . LEU A 1 284 ? -0.194 -22.057 17.405 1.00 77.81 284 LEU A C 1
ATOM 2223 O O . LEU A 1 284 ? -1.335 -22.448 17.183 1.00 77.81 284 LEU A O 1
ATOM 2227 N N . LEU A 1 285 ? 0.696 -21.871 16.429 1.00 77.56 285 LEU A N 1
ATOM 2228 C CA . LEU A 1 285 ? 0.435 -22.050 14.997 1.00 77.56 285 LEU A CA 1
ATOM 2229 C C . LEU A 1 285 ? 0.932 -23.397 14.457 1.00 77.56 285 LEU A C 1
ATOM 2231 O O . LEU A 1 285 ? 0.766 -23.665 13.259 1.00 77.56 285 LEU A O 1
ATOM 2235 N N . ALA A 1 286 ? 1.548 -24.231 15.300 1.00 81.88 286 ALA A N 1
ATOM 2236 C CA . ALA A 1 286 ? 1.991 -25.575 14.954 1.00 81.88 286 ALA A CA 1
ATOM 2237 C C . ALA A 1 286 ? 0.823 -26.402 14.368 1.00 81.88 286 ALA A C 1
ATOM 2239 O O . ALA A 1 286 ? -0.338 -26.111 14.632 1.00 81.88 286 ALA A O 1
ATOM 2240 N N . PRO A 1 287 ? 1.071 -27.432 13.545 1.00 54.22 287 PRO A N 1
ATOM 2241 C CA . PRO A 1 287 ? 0.012 -28.162 12.837 1.00 54.22 287 PRO A CA 1
ATOM 2242 C C . PRO A 1 287 ? -0.894 -29.063 13.711 1.00 54.22 287 PRO A C 1
ATOM 2244 O O . PRO A 1 287 ? -1.629 -29.873 13.157 1.00 54.22 287 PRO A O 1
ATOM 2247 N N . ALA A 1 288 ? -0.879 -28.935 15.043 1.00 55.91 288 ALA A N 1
ATOM 2248 C CA . ALA A 1 288 ? -1.772 -29.681 15.937 1.00 55.91 288 ALA A CA 1
ATOM 2249 C C . ALA A 1 288 ? -2.026 -28.995 17.299 1.00 55.91 288 ALA A C 1
ATOM 2251 O O . ALA A 1 288 ? -1.556 -29.480 18.331 1.00 55.91 288 ALA A O 1
ATOM 2252 N N . PRO A 1 289 ? -2.793 -27.895 17.341 1.00 55.78 289 PRO A N 1
ATOM 2253 C CA . PRO A 1 289 ? -3.478 -27.541 18.566 1.00 55.78 289 PRO A CA 1
ATOM 2254 C C . PRO A 1 289 ? -4.982 -27.522 18.325 1.00 55.78 289 PRO A C 1
ATOM 2256 O O . PRO A 1 289 ? -5.582 -26.480 18.076 1.00 55.78 289 PRO A O 1
ATOM 2259 N N . GLU A 1 290 ? -5.624 -28.672 18.512 1.00 61.06 290 GLU A N 1
ATOM 2260 C CA . GLU A 1 290 ? -7.088 -28.755 18.660 1.00 61.06 290 GLU A CA 1
ATOM 2261 C C . GLU A 1 290 ? -7.606 -27.905 19.847 1.00 61.06 290 GLU A C 1
ATOM 2263 O O . GLU A 1 290 ? -8.807 -27.760 20.051 1.00 61.06 290 GLU A O 1
ATOM 2268 N N . THR A 1 291 ? -6.699 -27.319 20.638 1.00 63.34 291 THR A N 1
ATOM 2269 C CA . THR A 1 291 ? -6.970 -26.576 21.869 1.00 63.34 291 THR A CA 1
ATOM 2270 C C . THR A 1 291 ? -6.710 -25.070 21.784 1.00 63.34 291 THR A C 1
ATOM 2272 O O . THR A 1 291 ? -6.927 -24.384 22.783 1.00 63.34 291 THR A O 1
ATOM 2275 N N . VAL A 1 292 ? -6.209 -24.529 20.664 1.00 70.56 292 VAL A N 1
ATOM 2276 C CA . VAL A 1 292 ? -5.942 -23.081 20.568 1.00 70.56 292 VAL A CA 1
ATOM 2277 C C . VAL A 1 292 ? -7.230 -22.338 20.257 1.00 70.56 292 VAL A C 1
ATOM 2279 O O . VAL A 1 292 ? -7.866 -22.529 19.225 1.00 70.56 292 VAL A O 1
ATOM 2282 N N . THR A 1 293 ? -7.622 -21.478 21.190 1.00 79.19 293 THR A N 1
ATOM 2283 C CA . THR A 1 293 ? -8.839 -20.674 21.062 1.00 79.19 293 THR A CA 1
ATOM 2284 C C . THR A 1 293 ? -8.562 -19.379 20.298 1.00 79.19 293 THR A C 1
ATOM 2286 O O . THR A 1 293 ? -7.488 -18.790 20.421 1.00 79.19 293 THR A O 1
ATOM 2289 N N . LEU A 1 294 ? -9.562 -18.880 19.565 1.00 72.69 294 LEU A N 1
ATOM 2290 C CA . LEU A 1 294 ? -9.492 -17.581 18.881 1.00 72.69 294 LEU A CA 1
ATOM 2291 C C . LEU A 1 294 ? -9.140 -16.432 19.845 1.00 72.69 294 LEU A C 1
ATOM 2293 O O . LEU A 1 294 ? -8.399 -15.524 19.485 1.00 72.69 294 LEU A O 1
ATOM 2297 N N . ASP A 1 295 ? -9.609 -16.498 21.094 1.00 74.81 295 ASP A N 1
ATOM 2298 C CA . ASP A 1 295 ? -9.288 -15.503 22.125 1.00 74.81 295 ASP A CA 1
ATOM 2299 C C . ASP A 1 295 ? -7.796 -15.509 22.492 1.00 74.81 295 ASP A C 1
ATOM 2301 O O . ASP A 1 295 ? -7.204 -14.447 22.668 1.00 74.81 295 ASP A O 1
ATOM 2305 N N . GLN A 1 296 ? -7.164 -16.688 22.557 1.00 77.69 296 GLN A N 1
ATOM 2306 C CA . GLN A 1 296 ? -5.717 -16.796 22.777 1.00 77.69 296 GLN A CA 1
ATOM 2307 C C . GLN A 1 296 ? -4.929 -16.222 21.597 1.00 77.69 296 GLN A C 1
ATOM 2309 O O . GLN A 1 296 ? -3.955 -15.506 21.817 1.00 77.69 296 GLN A O 1
ATOM 2314 N N . LEU A 1 297 ? -5.367 -16.474 20.359 1.00 75.62 297 LEU A N 1
ATOM 2315 C CA . LEU A 1 297 ? -4.747 -15.876 19.172 1.00 75.62 297 LEU A CA 1
ATOM 2316 C C . LEU A 1 297 ? -4.911 -14.353 19.145 1.00 75.62 297 LEU A C 1
ATOM 2318 O O . LEU A 1 297 ? -3.949 -13.651 18.845 1.00 75.62 297 LEU A O 1
ATOM 2322 N N . ARG A 1 298 ? -6.086 -13.827 19.514 1.00 76.50 298 ARG A N 1
ATOM 2323 C CA . ARG A 1 298 ? -6.335 -12.380 19.615 1.00 76.50 298 ARG A CA 1
ATOM 2324 C C . ARG A 1 298 ? -5.467 -11.720 20.682 1.00 76.50 298 ARG A C 1
ATOM 2326 O O . ARG A 1 298 ? -4.896 -10.664 20.429 1.00 76.50 298 ARG A O 1
ATOM 2333 N N . GLU A 1 299 ? -5.350 -12.320 21.865 1.00 78.25 299 GLU A N 1
ATOM 2334 C CA . GLU A 1 299 ? -4.505 -11.775 22.934 1.00 78.25 299 GLU A CA 1
ATOM 2335 C C . GLU A 1 299 ? -3.016 -11.803 22.572 1.00 78.25 299 GLU A C 1
ATOM 2337 O O . GLU A 1 299 ? -2.301 -10.838 22.849 1.00 78.25 299 GLU A O 1
ATOM 2342 N N . GLU A 1 300 ? -2.539 -12.848 21.894 1.00 77.94 300 GLU A N 1
ATOM 2343 C CA . GLU A 1 300 ? -1.158 -12.865 21.403 1.00 77.94 300 GLU A CA 1
ATOM 2344 C C . GLU A 1 300 ? -0.940 -11.883 20.241 1.00 77.94 300 GLU A C 1
ATOM 2346 O O . GLU A 1 300 ? 0.063 -11.171 20.235 1.00 77.94 300 GLU A O 1
ATOM 2351 N N . ALA A 1 301 ? -1.902 -11.726 19.324 1.00 73.06 301 ALA A N 1
ATOM 2352 C CA . ALA A 1 301 ? -1.845 -10.699 18.281 1.00 73.06 301 ALA A CA 1
ATOM 2353 C C . ALA A 1 301 ? -1.744 -9.281 18.875 1.00 73.06 301 ALA A C 1
ATOM 2355 O O . ALA A 1 301 ? -0.875 -8.511 18.469 1.00 73.06 301 ALA A O 1
ATOM 2356 N N . LYS A 1 302 ? -2.540 -8.959 19.907 1.00 75.25 302 LYS A N 1
ATOM 2357 C CA . LYS A 1 302 ? -2.447 -7.681 20.641 1.00 75.25 302 LYS A CA 1
ATOM 2358 C C . LYS A 1 302 ? -1.077 -7.475 21.284 1.00 75.25 302 LYS A C 1
ATOM 2360 O O . LYS A 1 302 ? -0.508 -6.384 21.202 1.00 75.25 302 LYS A O 1
ATOM 2365 N N . ARG A 1 303 ? -0.526 -8.513 21.928 1.00 77.00 303 ARG A N 1
ATOM 2366 C CA . ARG A 1 303 ? 0.820 -8.461 22.530 1.00 77.00 303 ARG A CA 1
ATOM 2367 C C . ARG A 1 303 ? 1.887 -8.183 21.479 1.00 77.00 303 ARG A C 1
ATOM 2369 O O . ARG A 1 303 ? 2.803 -7.403 21.735 1.00 77.00 303 ARG A O 1
ATOM 2376 N N . LEU A 1 304 ? 1.742 -8.755 20.289 1.00 73.69 304 LEU A N 1
ATOM 2377 C CA . LEU A 1 304 ? 2.607 -8.473 19.150 1.00 73.69 304 LEU A CA 1
ATOM 2378 C C . LEU A 1 304 ? 2.462 -7.057 18.609 1.00 73.69 304 LEU A C 1
ATOM 2380 O O . LEU A 1 304 ? 3.485 -6.406 18.408 1.00 73.69 304 LEU A O 1
ATOM 2384 N N . THR A 1 305 ? 1.243 -6.539 18.449 1.00 74.56 305 THR A N 1
ATOM 2385 C CA . THR A 1 305 ? 1.032 -5.130 18.085 1.00 74.56 305 THR A CA 1
ATOM 2386 C C . THR A 1 305 ? 1.726 -4.208 19.094 1.00 74.56 305 THR A C 1
ATOM 2388 O O . THR A 1 305 ? 2.464 -3.300 18.707 1.00 74.56 305 THR A O 1
ATOM 2391 N N . MET A 1 306 ? 1.558 -4.461 20.397 1.00 76.94 306 MET A N 1
ATOM 2392 C CA . MET A 1 306 ? 2.209 -3.687 21.461 1.00 76.94 306 MET A CA 1
ATOM 2393 C C . MET A 1 306 ? 3.741 -3.752 21.373 1.00 76.94 306 MET A C 1
ATOM 2395 O O . MET A 1 306 ? 4.411 -2.728 21.493 1.00 76.94 306 MET A O 1
ATOM 2399 N N . MET A 1 307 ? 4.296 -4.937 21.129 1.00 74.31 307 MET A N 1
ATOM 2400 C CA . MET A 1 307 ? 5.733 -5.163 20.964 1.00 74.31 307 MET A CA 1
ATOM 2401 C C . MET A 1 307 ? 6.316 -4.439 19.746 1.00 74.31 307 MET A C 1
ATOM 2403 O O . MET A 1 307 ? 7.391 -3.844 19.832 1.00 74.31 307 MET A O 1
ATOM 2407 N N . VAL A 1 308 ? 5.603 -4.448 18.618 1.00 74.19 308 VAL A N 1
ATOM 2408 C CA . VAL A 1 308 ? 6.013 -3.715 17.415 1.00 74.19 308 VAL A CA 1
ATOM 2409 C C . VAL A 1 308 ? 5.960 -2.203 17.650 1.00 74.19 308 VAL A C 1
ATOM 2411 O O . VAL A 1 308 ? 6.881 -1.503 17.232 1.00 74.19 308 VAL A O 1
ATOM 2414 N N . ASN A 1 309 ? 4.971 -1.700 18.396 1.00 73.56 309 ASN A N 1
ATOM 2415 C CA . ASN A 1 309 ? 4.919 -0.286 18.783 1.00 73.56 309 ASN A CA 1
ATOM 2416 C C . ASN A 1 309 ? 6.083 0.101 19.722 1.00 73.56 309 ASN A C 1
ATOM 2418 O O . ASN A 1 309 ? 6.774 1.077 19.451 1.00 73.56 309 ASN A O 1
ATOM 2422 N N . LEU A 1 310 ? 6.374 -0.692 20.765 1.00 74.44 310 LEU A N 1
ATOM 2423 C CA . LEU A 1 310 ? 7.530 -0.463 21.655 1.00 74.44 310 LEU A CA 1
ATOM 2424 C C . LEU A 1 310 ? 8.857 -0.436 20.886 1.00 74.44 310 LEU A C 1
ATOM 2426 O O . LEU A 1 310 ? 9.779 0.312 21.211 1.00 74.44 310 LEU A O 1
ATOM 2430 N N . ARG A 1 311 ? 8.955 -1.257 19.841 1.00 70.94 311 ARG A N 1
ATOM 2431 C CA . ARG A 1 311 ? 10.099 -1.264 18.938 1.00 70.94 311 ARG A CA 1
ATOM 2432 C C . ARG A 1 311 ? 10.156 -0.021 18.053 1.00 70.94 311 ARG A C 1
ATOM 2434 O O . ARG A 1 311 ? 11.253 0.469 17.802 1.00 70.94 311 ARG A O 1
ATOM 2441 N N . GLN A 1 312 ? 9.019 0.468 17.565 1.00 73.25 312 GLN A N 1
ATOM 2442 C CA . GLN A 1 312 ? 8.964 1.717 16.806 1.00 73.25 312 GLN A CA 1
ATOM 2443 C C . GLN A 1 312 ? 9.457 2.886 17.664 1.00 73.25 312 GLN A C 1
ATOM 2445 O O . GLN A 1 312 ? 10.268 3.684 17.198 1.00 73.25 312 GLN A O 1
ATOM 2450 N N . ASP A 1 313 ? 9.063 2.928 18.937 1.00 73.19 313 ASP A N 1
ATOM 2451 C CA . ASP A 1 313 ? 9.557 3.920 19.894 1.00 73.19 313 ASP A CA 1
ATOM 2452 C C . ASP A 1 313 ? 11.078 3.819 20.078 1.00 73.19 313 ASP A C 1
ATOM 2454 O O . ASP A 1 313 ? 11.779 4.828 19.998 1.00 73.19 313 ASP A O 1
ATOM 2458 N N . TYR A 1 314 ? 11.608 2.599 20.228 1.00 75.12 314 TYR A N 1
ATOM 2459 C CA . TYR A 1 314 ? 13.053 2.364 20.305 1.00 75.12 314 TYR A CA 1
ATOM 2460 C C . TYR A 1 314 ? 13.796 2.807 19.035 1.00 75.12 314 TYR A C 1
ATOM 2462 O O . TYR A 1 314 ? 14.841 3.447 19.124 1.00 75.12 314 TYR A O 1
ATOM 2470 N N . LEU A 1 315 ? 13.267 2.495 17.847 1.00 70.38 315 LEU A N 1
ATOM 2471 C CA . LEU A 1 315 ? 13.876 2.910 16.583 1.00 70.38 315 LEU A CA 1
ATOM 2472 C C . LEU A 1 315 ? 13.870 4.428 16.435 1.00 70.38 315 LEU A C 1
ATOM 2474 O O . LEU A 1 315 ? 14.883 4.977 16.022 1.00 70.38 315 LEU A O 1
ATOM 2478 N N . ASN A 1 316 ? 12.787 5.106 16.815 1.00 71.62 316 ASN A N 1
ATOM 2479 C CA . ASN A 1 316 ? 12.698 6.567 16.811 1.00 71.62 316 ASN A CA 1
ATOM 2480 C C . ASN A 1 316 ? 13.697 7.214 17.784 1.00 71.62 316 ASN A C 1
ATOM 2482 O O . ASN A 1 316 ? 14.308 8.238 17.468 1.00 71.62 316 ASN A O 1
ATOM 2486 N N . GLU A 1 317 ? 13.909 6.604 18.950 1.00 74.75 317 GLU A N 1
ATOM 2487 C CA . GLU A 1 317 ? 14.931 7.029 19.911 1.00 74.75 317 GLU A CA 1
ATOM 2488 C C . GLU A 1 317 ? 16.340 6.834 19.328 1.00 74.75 317 GLU A C 1
ATOM 2490 O O . GLU A 1 317 ? 17.147 7.763 19.333 1.00 74.75 317 GLU A O 1
ATOM 2495 N N . MET A 1 318 ? 16.589 5.684 18.691 1.00 67.94 318 MET A N 1
ATOM 2496 C CA . MET A 1 318 ? 17.810 5.418 17.929 1.00 67.94 318 MET A CA 1
ATOM 2497 C C . MET A 1 318 ? 18.039 6.438 16.816 1.00 67.94 318 MET A C 1
ATOM 2499 O O . MET A 1 318 ? 19.145 6.948 16.690 1.00 67.94 318 MET A O 1
ATOM 2503 N N . VAL A 1 319 ? 17.020 6.752 16.013 1.00 68.62 319 VAL A N 1
ATOM 2504 C CA . VAL A 1 319 ? 17.094 7.776 14.961 1.00 68.62 319 VAL A CA 1
ATOM 2505 C C . VAL A 1 319 ? 17.542 9.098 15.565 1.00 68.62 319 VAL A C 1
ATOM 2507 O O . VAL A 1 319 ? 18.435 9.745 15.032 1.00 68.62 319 VAL A O 1
ATOM 2510 N N . THR A 1 320 ? 16.957 9.479 16.698 1.00 72.81 320 THR A N 1
ATOM 2511 C CA . THR A 1 320 ? 17.278 10.736 17.378 1.00 72.81 320 THR A CA 1
ATOM 2512 C C . THR A 1 320 ? 18.738 10.764 17.845 1.00 72.81 320 THR A C 1
ATOM 2514 O O . THR A 1 320 ? 19.416 11.773 17.658 1.00 72.81 320 THR A O 1
ATOM 2517 N N . GLU A 1 321 ? 19.255 9.656 18.383 1.00 69.56 321 GLU A N 1
ATOM 2518 C CA . GLU A 1 321 ? 20.656 9.543 18.810 1.00 69.56 321 GLU A CA 1
ATOM 2519 C C . GLU A 1 321 ? 21.621 9.488 17.607 1.00 69.56 321 GLU A C 1
ATOM 2521 O O . GLU A 1 321 ? 22.650 10.165 17.600 1.00 69.56 321 GLU A O 1
ATOM 2526 N N . TYR A 1 322 ? 21.267 8.769 16.539 1.00 65.31 322 TYR A N 1
ATOM 2527 C CA . TYR A 1 322 ? 22.113 8.557 15.360 1.00 65.31 322 TYR A CA 1
ATOM 2528 C C . TYR A 1 322 ? 22.097 9.695 14.336 1.00 65.31 322 TYR A C 1
ATOM 2530 O O . TYR A 1 322 ? 23.093 9.885 13.648 1.00 65.31 322 TYR A O 1
ATOM 2538 N N . VAL A 1 323 ? 21.033 10.497 14.242 1.00 61.56 323 VAL A N 1
ATOM 2539 C CA . VAL A 1 323 ? 20.995 11.694 13.373 1.00 61.56 323 VAL A CA 1
ATOM 2540 C C . VAL A 1 323 ? 22.044 12.730 13.799 1.00 61.56 323 VAL A C 1
ATOM 2542 O O . VAL A 1 323 ? 22.460 13.565 12.999 1.00 61.56 323 VAL A O 1
ATOM 2545 N N . THR A 1 324 ? 22.539 12.649 15.037 1.00 61.84 324 THR A N 1
ATOM 2546 C CA . THR A 1 324 ? 23.653 13.482 15.511 1.00 61.84 324 THR A CA 1
ATOM 2547 C C . THR A 1 324 ? 25.033 12.982 15.068 1.00 61.84 324 THR A C 1
ATOM 2549 O O . THR A 1 324 ? 26.028 13.685 15.258 1.00 61.84 324 THR A O 1
ATOM 2552 N N . ARG A 1 325 ? 25.114 11.796 14.449 1.00 61.62 325 ARG A N 1
ATOM 2553 C CA . ARG A 1 325 ? 26.358 11.169 14.002 1.00 61.62 325 ARG A CA 1
ATOM 2554 C C . ARG A 1 325 ? 26.558 11.310 12.484 1.00 61.62 325 ARG A C 1
ATOM 2556 O O . ARG A 1 325 ? 25.706 10.874 11.714 1.00 61.62 325 ARG A O 1
ATOM 2563 N N . PRO A 1 326 ? 27.675 11.904 12.025 1.00 60.66 326 PRO A N 1
ATOM 2564 C CA . PRO A 1 326 ? 27.905 12.208 10.609 1.00 60.66 326 PRO A CA 1
ATOM 2565 C C . PRO A 1 326 ? 28.199 10.978 9.728 1.00 60.66 326 PRO A C 1
ATOM 2567 O O . PRO A 1 326 ? 28.265 11.105 8.508 1.00 60.66 326 PRO A O 1
ATOM 2570 N N . ASP A 1 327 ? 28.399 9.805 10.324 1.00 62.00 327 ASP A N 1
ATOM 2571 C CA . ASP A 1 327 ? 28.853 8.563 9.691 1.00 62.00 327 ASP A CA 1
ATOM 2572 C C . ASP A 1 327 ? 27.731 7.555 9.379 1.00 62.00 327 ASP A C 1
ATOM 2574 O O . ASP A 1 327 ? 27.969 6.582 8.661 1.00 62.00 327 ASP A O 1
ATOM 2578 N N . VAL A 1 328 ? 26.495 7.788 9.838 1.00 58.38 328 VAL A N 1
ATOM 2579 C CA . VAL A 1 328 ? 25.356 6.903 9.539 1.00 58.38 328 VAL A CA 1
ATOM 2580 C C . VAL A 1 328 ? 24.517 7.461 8.399 1.00 58.38 328 VAL A C 1
ATOM 2582 O O . VAL A 1 328 ? 23.949 8.546 8.489 1.00 58.38 328 VAL A O 1
ATOM 2585 N N . ALA A 1 329 ? 24.425 6.696 7.307 1.00 57.41 329 ALA A N 1
ATOM 2586 C CA . ALA A 1 329 ? 23.684 7.090 6.115 1.00 57.41 329 ALA A CA 1
ATOM 2587 C C . ALA A 1 329 ? 22.189 7.322 6.445 1.00 57.41 329 ALA A C 1
ATOM 2589 O O . ALA A 1 329 ? 21.499 6.367 6.818 1.00 57.41 329 ALA A O 1
ATOM 2590 N N . PRO A 1 330 ? 21.647 8.541 6.247 1.00 57.84 330 PRO A N 1
ATOM 2591 C CA . PRO A 1 330 ? 20.238 8.860 6.523 1.00 57.84 330 PRO A CA 1
ATOM 2592 C C . PRO A 1 330 ? 19.237 7.930 5.813 1.00 57.84 330 PRO A C 1
ATOM 2594 O O . PRO A 1 330 ? 18.162 7.635 6.333 1.00 57.84 330 PRO A O 1
ATOM 2597 N N . SER A 1 331 ? 19.626 7.390 4.655 1.00 54.38 331 SER A N 1
ATOM 2598 C CA . SER A 1 331 ? 18.840 6.438 3.864 1.00 54.38 331 SER A CA 1
ATOM 2599 C C . SER A 1 331 ? 18.578 5.102 4.571 1.00 54.38 331 SER A C 1
ATOM 2601 O O . SER A 1 331 ? 17.562 4.457 4.306 1.00 54.38 331 SER A O 1
ATOM 2603 N N . TYR A 1 332 ? 19.467 4.680 5.474 1.00 56.72 332 TYR A N 1
ATOM 2604 C CA . TYR A 1 332 ? 19.335 3.426 6.214 1.00 56.72 332 TYR A CA 1
ATOM 2605 C C . TYR A 1 332 ? 18.279 3.529 7.321 1.00 56.72 332 TYR A C 1
ATOM 2607 O O . TYR A 1 332 ? 17.448 2.637 7.503 1.00 56.72 332 TYR A O 1
ATOM 2615 N N . ILE A 1 333 ? 18.254 4.669 8.005 1.00 59.97 333 ILE A N 1
ATOM 2616 C CA . ILE A 1 333 ? 17.289 4.971 9.057 1.00 59.97 333 ILE A CA 1
ATOM 2617 C C . ILE A 1 333 ? 15.871 5.110 8.476 1.00 59.97 333 ILE A C 1
ATOM 2619 O O . ILE A 1 333 ? 14.925 4.502 8.980 1.00 59.97 333 ILE A O 1
ATOM 2623 N N . GLU A 1 334 ? 15.724 5.821 7.354 1.00 62.53 334 GLU A N 1
ATOM 2624 C CA . GLU A 1 334 ? 14.442 5.934 6.643 1.00 62.53 334 GLU A CA 1
ATOM 2625 C C . GLU A 1 334 ? 13.921 4.592 6.106 1.00 62.53 334 GLU A C 1
ATOM 2627 O O . GLU A 1 334 ? 12.712 4.399 5.948 1.00 62.53 334 GLU A O 1
ATOM 2632 N N . PHE A 1 335 ? 14.815 3.661 5.767 1.00 67.31 335 PHE A N 1
ATOM 2633 C CA . PHE A 1 335 ? 14.428 2.319 5.339 1.00 67.31 335 PHE A CA 1
ATOM 2634 C C . PHE A 1 335 ? 13.839 1.506 6.500 1.00 67.31 335 PHE A C 1
ATOM 2636 O O . PHE A 1 335 ? 12.783 0.889 6.336 1.00 67.31 335 PHE A O 1
ATOM 2643 N N . LEU A 1 336 ? 14.482 1.539 7.672 1.00 58.81 336 LEU A N 1
ATOM 2644 C CA . LEU A 1 336 ? 14.007 0.834 8.865 1.00 58.81 336 LEU A CA 1
ATOM 2645 C C . LEU A 1 336 ? 12.670 1.392 9.365 1.00 58.81 336 LEU A C 1
ATOM 2647 O O . LEU A 1 336 ? 11.757 0.604 9.613 1.00 58.81 336 LEU A O 1
ATOM 2651 N N . GLY A 1 337 ? 12.521 2.721 9.418 1.00 67.19 337 GLY A N 1
ATOM 2652 C CA . GLY A 1 337 ? 11.257 3.364 9.794 1.00 67.19 337 GLY A CA 1
ATOM 2653 C C . GLY A 1 337 ? 10.098 2.916 8.898 1.00 67.19 337 GLY A C 1
ATOM 2654 O O . GLY A 1 337 ? 9.096 2.398 9.387 1.00 67.19 337 GLY A O 1
ATOM 2655 N N . ARG A 1 338 ? 10.287 2.957 7.569 1.00 69.88 338 ARG A N 1
ATOM 2656 C CA . ARG A 1 338 ? 9.268 2.506 6.602 1.00 69.88 338 ARG A CA 1
ATOM 2657 C C . ARG A 1 338 ? 8.874 1.040 6.770 1.00 69.88 338 ARG A C 1
ATOM 2659 O O . ARG A 1 338 ? 7.714 0.694 6.552 1.00 69.88 338 ARG A O 1
ATOM 2666 N N . LYS A 1 339 ? 9.822 0.162 7.113 1.00 64.88 339 LYS A N 1
ATOM 2667 C CA . LYS A 1 339 ? 9.534 -1.266 7.308 1.00 64.88 339 LYS A CA 1
ATOM 2668 C C . LYS A 1 339 ? 8.750 -1.534 8.584 1.00 64.88 339 LYS A C 1
ATOM 2670 O O . LYS A 1 339 ? 7.847 -2.367 8.555 1.00 64.88 339 LYS A O 1
ATOM 2675 N N . VAL A 1 340 ? 9.044 -0.827 9.668 1.00 63.06 340 VAL A N 1
ATOM 2676 C CA . VAL A 1 340 ? 8.284 -0.986 10.913 1.00 63.06 340 VAL A CA 1
ATOM 2677 C C . VAL A 1 340 ? 6.901 -0.347 10.820 1.00 63.06 340 VAL A C 1
ATOM 2679 O O . VAL A 1 340 ? 5.936 -0.956 11.285 1.00 63.06 340 VAL A O 1
ATOM 2682 N N . ASP A 1 341 ? 6.757 0.780 10.121 1.00 68.38 341 ASP A N 1
ATOM 2683 C CA . ASP A 1 341 ? 5.443 1.365 9.823 1.00 68.38 341 ASP A CA 1
ATOM 2684 C C . ASP A 1 341 ? 4.572 0.401 9.005 1.00 68.38 341 ASP A C 1
ATOM 2686 O O . ASP A 1 341 ? 3.397 0.194 9.314 1.00 68.38 341 ASP A O 1
ATOM 2690 N N . GLN A 1 342 ? 5.164 -0.250 7.996 1.00 71.38 342 GLN A N 1
ATOM 2691 C CA . GLN A 1 342 ? 4.486 -1.261 7.185 1.00 71.38 342 GLN A CA 1
ATOM 2692 C C . GLN A 1 342 ? 4.001 -2.449 8.037 1.00 71.38 342 GLN A C 1
ATOM 2694 O O . GLN A 1 342 ? 2.854 -2.868 7.896 1.00 71.38 342 GLN A O 1
ATOM 2699 N N . HIS A 1 343 ? 4.834 -2.970 8.944 1.00 61.50 343 HIS A N 1
ATOM 2700 C CA . HIS A 1 343 ? 4.443 -4.084 9.820 1.00 61.50 343 HIS A CA 1
ATOM 2701 C C . HIS A 1 343 ? 3.404 -3.695 10.867 1.00 61.50 343 HIS A C 1
ATOM 2703 O O . HIS A 1 343 ? 2.455 -4.439 11.097 1.00 61.50 343 HIS A O 1
ATOM 2709 N N . SER A 1 344 ? 3.527 -2.502 11.445 1.00 65.19 344 SER A N 1
ATOM 2710 C CA . SER A 1 344 ? 2.528 -1.961 12.369 1.00 65.19 344 SER A CA 1
ATOM 2711 C C . SER A 1 344 ? 1.160 -1.836 11.694 1.00 65.19 344 SER A C 1
ATOM 2713 O O . SER A 1 344 ? 0.142 -2.175 12.292 1.00 65.19 344 SER A O 1
ATOM 2715 N N . ALA A 1 345 ? 1.125 -1.386 10.434 1.00 67.94 345 ALA A N 1
ATOM 2716 C CA . ALA A 1 345 ? -0.107 -1.290 9.656 1.00 67.94 345 ALA A CA 1
ATOM 2717 C C . ALA A 1 345 ? -0.713 -2.669 9.344 1.00 67.94 345 ALA A C 1
ATOM 2719 O O . ALA A 1 345 ? -1.923 -2.847 9.493 1.00 67.94 345 ALA A O 1
ATOM 2720 N N . ASN A 1 346 ? 0.111 -3.653 8.971 1.00 66.88 346 ASN A N 1
ATOM 2721 C CA . ASN A 1 346 ? -0.347 -5.022 8.721 1.00 66.88 346 ASN A CA 1
ATOM 2722 C C . ASN A 1 346 ? -0.922 -5.670 9.988 1.00 66.88 346 ASN A C 1
ATOM 2724 O O . ASN A 1 346 ? -2.020 -6.218 9.940 1.00 66.88 346 ASN A O 1
ATOM 2728 N N . LEU A 1 347 ? -0.232 -5.554 11.127 1.00 66.00 347 LEU A N 1
ATOM 2729 C CA . LEU A 1 347 ? -0.696 -6.107 12.403 1.00 66.00 347 LEU A CA 1
ATOM 2730 C C . LEU A 1 347 ? -1.988 -5.450 12.881 1.00 66.00 347 LEU A C 1
ATOM 2732 O O . LEU A 1 347 ? -2.895 -6.159 13.296 1.00 66.00 347 LEU A O 1
ATOM 2736 N N . ARG A 1 348 ? -2.125 -4.124 12.748 1.00 69.06 348 ARG A N 1
ATOM 2737 C CA . ARG A 1 348 ? -3.388 -3.430 13.052 1.00 69.06 348 ARG A CA 1
ATOM 2738 C C . ARG A 1 348 ? -4.518 -3.828 12.110 1.00 69.06 348 ARG A C 1
ATOM 2740 O O . ARG A 1 348 ? -5.667 -3.830 12.528 1.00 69.06 348 ARG A O 1
ATOM 2747 N N . THR A 1 349 ? -4.208 -4.151 10.855 1.00 70.50 349 THR A N 1
ATOM 2748 C CA . THR A 1 349 ? -5.203 -4.657 9.899 1.00 70.50 349 THR A CA 1
ATOM 2749 C C . THR A 1 349 ? -5.657 -6.055 10.297 1.00 70.50 349 THR A C 1
ATOM 2751 O O . THR A 1 349 ? -6.853 -6.283 10.364 1.00 70.50 349 THR A O 1
ATOM 2754 N N . ILE A 1 350 ? -4.730 -6.953 10.646 1.00 65.38 350 ILE A N 1
ATOM 2755 C CA . ILE A 1 350 ? -5.052 -8.302 11.137 1.00 65.38 350 ILE A CA 1
ATOM 2756 C C . ILE A 1 350 ? -5.831 -8.227 12.455 1.00 65.38 350 ILE A C 1
ATOM 2758 O O . ILE A 1 350 ? -6.839 -8.900 12.610 1.00 65.38 350 ILE A O 1
ATOM 2762 N N . GLU A 1 351 ? -5.405 -7.385 13.397 1.00 66.25 351 GLU A N 1
ATOM 2763 C CA . GLU A 1 351 ? -6.123 -7.130 14.648 1.00 66.25 351 GLU A CA 1
ATOM 2764 C C . GLU A 1 351 ? -7.517 -6.556 14.372 1.00 66.25 351 GLU A C 1
ATOM 2766 O O . GLU A 1 351 ? -8.495 -7.013 14.950 1.00 66.25 351 GLU A O 1
ATOM 2771 N N . GLY A 1 352 ? -7.619 -5.606 13.442 1.00 65.19 352 GLY A N 1
ATOM 2772 C CA . GLY A 1 352 ? -8.875 -5.035 12.978 1.00 65.19 352 GLY A CA 1
ATOM 2773 C C . GLY A 1 352 ? -9.798 -6.084 12.372 1.00 65.19 352 GLY A C 1
ATOM 2774 O O . GLY A 1 352 ? -10.936 -6.163 12.794 1.00 65.19 352 GLY A O 1
ATOM 2775 N N . GLU A 1 353 ? -9.326 -6.920 11.449 1.00 66.56 353 GLU A N 1
ATOM 2776 C CA . GLU A 1 353 ? -10.091 -8.014 10.833 1.00 66.56 353 GLU A CA 1
ATOM 2777 C C . GLU A 1 353 ? -10.534 -9.041 11.886 1.00 66.56 353 GLU A C 1
ATOM 2779 O O . GLU A 1 353 ? -11.725 -9.332 11.997 1.00 66.56 353 GLU A O 1
ATOM 2784 N N . LEU A 1 354 ? -9.614 -9.478 12.755 1.00 61.09 354 LEU A N 1
ATOM 2785 C CA . LEU A 1 354 ? -9.909 -10.384 13.867 1.00 61.09 354 LEU A CA 1
ATOM 2786 C C . LEU A 1 354 ? -10.925 -9.795 14.853 1.00 61.09 354 LEU A C 1
ATOM 2788 O O . LEU A 1 354 ? -11.598 -10.560 15.541 1.00 61.09 354 LEU A O 1
ATOM 2792 N N . LEU A 1 355 ? -11.022 -8.469 14.979 1.00 61.75 355 LEU A N 1
ATOM 2793 C CA . LEU A 1 355 ? -11.985 -7.784 15.849 1.00 61.75 355 LEU A CA 1
ATOM 2794 C C . LEU A 1 355 ? -13.270 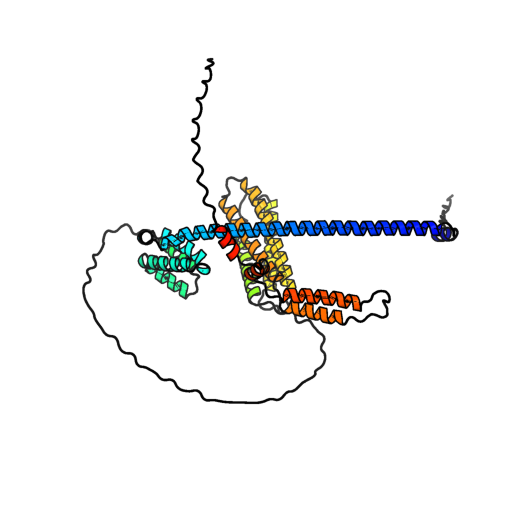-7.354 15.120 1.00 61.75 355 LEU A C 1
ATOM 2796 O O . LEU A 1 355 ? -14.287 -7.150 15.785 1.00 61.75 355 LEU A O 1
ATOM 2800 N N . ALA A 1 356 ? -13.231 -7.195 13.795 1.00 51.25 356 ALA A N 1
ATOM 2801 C CA . ALA A 1 356 ? -14.278 -6.569 12.990 1.00 51.25 356 ALA A CA 1
ATOM 2802 C C . ALA A 1 356 ? -15.104 -7.546 12.154 1.00 51.25 356 ALA A C 1
ATOM 2804 O O . ALA A 1 356 ? -16.098 -7.097 11.587 1.00 51.25 356 ALA A O 1
ATOM 2805 N N . GLU A 1 357 ? -14.761 -8.838 12.068 1.00 47.53 357 GLU A N 1
ATOM 2806 C CA . GLU A 1 357 ? -15.639 -9.782 11.373 1.00 47.53 357 GLU A CA 1
ATOM 2807 C C . GLU A 1 357 ? -17.058 -9.763 11.981 1.00 47.53 357 GLU A C 1
ATOM 2809 O O . GLU A 1 357 ? -17.240 -10.087 13.165 1.00 47.53 357 GLU A O 1
ATOM 2814 N N . PRO A 1 358 ? -18.098 -9.425 11.190 1.00 49.00 358 PRO A N 1
ATOM 2815 C CA . PRO A 1 358 ? -19.471 -9.698 11.563 1.00 49.00 358 PRO A CA 1
ATOM 2816 C C . PRO A 1 358 ? -19.659 -11.208 11.446 1.00 49.00 358 PRO A C 1
ATOM 2818 O O . PRO A 1 358 ? -20.067 -11.731 10.411 1.00 49.00 358 PRO A O 1
ATOM 2821 N N . HIS A 1 359 ? -19.300 -11.940 12.500 1.00 54.59 359 HIS A N 1
ATOM 2822 C CA . HIS A 1 359 ? -19.546 -13.370 12.523 1.00 54.59 359 HIS A CA 1
ATOM 2823 C C . HIS A 1 359 ? -21.062 -13.587 12.393 1.00 54.59 359 HIS A C 1
ATOM 2825 O O . HIS A 1 359 ? -21.809 -13.087 13.241 1.00 54.59 359 HIS A O 1
ATOM 2831 N N . PRO A 1 360 ? -21.548 -14.383 11.424 1.00 56.34 360 PRO A N 1
ATOM 2832 C CA . PRO A 1 360 ? -22.951 -14.802 11.415 1.00 56.34 360 PRO A CA 1
ATOM 2833 C C . PRO A 1 360 ? -23.337 -15.463 12.753 1.00 56.34 360 PRO A C 1
ATOM 2835 O O . PRO A 1 360 ? -24.445 -15.281 13.253 1.00 56.34 360 PRO A O 1
ATOM 2838 N N . GLY A 1 361 ? -22.368 -16.101 13.425 1.00 66.75 361 GLY A N 1
ATOM 2839 C CA . GLY A 1 361 ? -22.527 -16.627 14.781 1.00 66.75 361 GLY A CA 1
ATOM 2840 C C . GLY A 1 361 ? -22.671 -15.575 15.891 1.00 66.75 361 GLY A C 1
ATOM 2841 O O . GLY A 1 361 ? -23.223 -15.894 16.940 1.00 66.75 361 GLY A O 1
ATOM 2842 N N . ARG A 1 362 ? -22.214 -14.327 15.705 1.00 76.12 362 ARG A N 1
ATOM 2843 C CA . ARG A 1 362 ? -22.387 -13.251 16.697 1.00 76.12 362 ARG A CA 1
ATOM 2844 C C . ARG A 1 362 ? -23.839 -12.797 16.740 1.00 76.12 362 ARG A C 1
ATOM 2846 O O . ARG A 1 362 ? -24.416 -12.791 17.821 1.00 76.12 362 ARG A O 1
ATOM 2853 N N . ALA A 1 363 ? -24.446 -12.515 15.590 1.00 78.75 363 ALA A N 1
ATOM 2854 C CA . ALA A 1 363 ? -25.859 -12.155 15.540 1.00 78.75 363 ALA A CA 1
ATOM 2855 C C . ALA A 1 363 ? -26.753 -13.282 16.080 1.00 78.75 363 ALA A C 1
ATOM 2857 O O . ALA A 1 363 ? -27.684 -13.025 16.841 1.00 78.75 363 ALA A O 1
ATOM 2858 N N . ASP A 1 364 ? -26.436 -14.539 15.763 1.00 79.81 364 ASP A N 1
ATOM 2859 C CA . ASP A 1 364 ? -27.168 -15.685 16.306 1.00 79.81 364 ASP A CA 1
ATOM 2860 C C . ASP A 1 364 ? -26.940 -15.881 17.813 1.00 79.81 364 ASP A C 1
ATOM 2862 O O . ASP A 1 364 ? -27.878 -16.222 18.534 1.00 79.81 364 ASP A O 1
ATOM 2866 N N . ASN A 1 365 ? -25.739 -15.609 18.332 1.00 80.06 365 ASN A N 1
ATOM 2867 C CA . ASN A 1 365 ? -25.484 -15.608 19.776 1.00 80.06 365 ASN A CA 1
ATOM 2868 C C . ASN A 1 365 ? -26.235 -14.483 20.496 1.00 80.06 365 ASN A C 1
ATOM 2870 O O . ASN A 1 365 ? -26.782 -14.713 21.572 1.00 80.06 365 ASN A O 1
ATOM 2874 N N . GLU A 1 366 ? -26.301 -13.289 19.913 1.00 88.62 366 GLU A N 1
ATOM 2875 C CA . GLU A 1 366 ? -27.064 -12.169 20.468 1.00 88.62 366 GLU A CA 1
ATOM 2876 C C . GLU A 1 366 ? -28.578 -12.456 20.424 1.00 88.62 366 GLU A C 1
ATOM 2878 O O . GLU A 1 366 ? -29.272 -12.230 21.412 1.00 88.62 366 GLU A O 1
ATOM 2883 N N . ARG A 1 367 ? -29.093 -13.100 19.366 1.00 90.62 367 ARG A N 1
ATOM 2884 C CA . ARG A 1 367 ? -30.479 -13.614 19.334 1.00 90.62 367 ARG A CA 1
ATOM 2885 C C . ARG A 1 367 ? -30.742 -14.671 20.410 1.00 90.62 367 ARG A C 1
ATOM 2887 O O . ARG A 1 367 ? -31.807 -14.654 21.022 1.00 90.62 367 ARG A O 1
ATOM 2894 N N . LYS A 1 368 ? -29.794 -15.582 20.666 1.00 89.50 368 LYS A N 1
ATOM 2895 C CA . LYS A 1 368 ? -29.910 -16.593 21.735 1.00 89.50 368 LYS A CA 1
ATOM 2896 C C . LYS A 1 368 ? -29.923 -15.963 23.128 1.00 89.50 368 LYS A C 1
ATOM 2898 O O . LYS A 1 368 ? -30.739 -16.367 23.950 1.00 89.50 368 LYS A O 1
ATOM 2903 N N . LYS A 1 369 ? -29.068 -14.965 23.382 1.00 88.25 369 LYS A N 1
ATOM 2904 C CA . LYS A 1 369 ? -29.091 -14.188 24.634 1.00 88.25 369 LYS A CA 1
ATOM 2905 C C . LYS A 1 369 ? -30.416 -13.457 24.801 1.00 88.25 369 LYS A C 1
ATOM 2907 O O . LYS A 1 369 ? -31.036 -13.584 25.845 1.00 88.25 369 LYS A O 1
ATOM 2912 N N . ALA A 1 370 ? -30.912 -12.816 23.742 1.00 91.81 370 ALA A N 1
ATOM 2913 C CA . ALA A 1 370 ? -32.222 -12.180 23.781 1.00 91.81 370 ALA A CA 1
ATOM 2914 C C . ALA A 1 370 ? -33.344 -13.168 24.127 1.00 91.81 370 ALA A C 1
ATOM 2916 O O . ALA A 1 370 ? -34.195 -12.864 24.957 1.00 91.81 370 ALA A O 1
ATOM 2917 N N . ALA A 1 371 ? -33.338 -14.361 23.523 1.00 92.75 371 ALA A N 1
ATOM 2918 C CA . ALA A 1 371 ? -34.312 -15.403 23.836 1.00 92.75 371 ALA A CA 1
ATOM 2919 C C . ALA A 1 371 ? -34.220 -15.865 25.300 1.00 92.75 371 ALA A C 1
ATOM 2921 O O . ALA A 1 371 ? -35.253 -16.077 25.927 1.00 92.75 371 ALA A O 1
ATOM 2922 N N . TYR A 1 372 ? -33.007 -15.983 25.847 1.00 92.62 372 TYR A N 1
ATOM 2923 C CA . TYR A 1 372 ? -32.792 -16.296 27.259 1.00 92.62 372 TYR A CA 1
ATOM 2924 C C . TYR A 1 372 ? -33.340 -15.186 28.169 1.00 92.62 372 TYR A C 1
ATOM 2926 O O . TYR A 1 372 ? -34.157 -15.467 29.045 1.00 92.62 372 TYR A O 1
ATOM 2934 N N . ASP A 1 373 ? -32.991 -13.926 27.903 1.00 91.00 373 ASP A N 1
ATOM 2935 C CA . ASP A 1 373 ? -33.394 -12.788 28.735 1.00 91.00 373 ASP A CA 1
ATOM 2936 C C . ASP A 1 373 ? -34.914 -12.556 28.713 1.00 91.00 373 ASP A C 1
ATOM 2938 O O . ASP A 1 373 ? -35.497 -12.228 29.747 1.00 91.00 373 ASP A O 1
ATOM 2942 N N . MET A 1 374 ? -35.588 -12.831 27.584 1.00 91.38 374 MET A N 1
ATOM 2943 C CA . MET A 1 374 ? -37.059 -12.816 27.491 1.00 91.38 374 MET A CA 1
ATOM 2944 C C . MET A 1 374 ? -37.741 -13.875 28.364 1.00 91.38 374 MET A C 1
ATOM 2946 O O . MET A 1 374 ? -38.932 -13.755 28.638 1.00 91.38 374 MET A O 1
ATOM 2950 N N . THR A 1 375 ? -37.020 -14.923 28.764 1.00 91.88 375 THR A N 1
ATOM 2951 C CA . THR A 1 375 ? -37.559 -15.999 29.607 1.00 91.88 375 THR A CA 1
ATOM 2952 C C . THR A 1 375 ? -37.211 -15.843 31.082 1.00 91.88 375 THR A C 1
ATOM 2954 O O . THR A 1 375 ? -37.573 -16.718 31.865 1.00 91.88 375 THR A O 1
ATOM 2957 N N . THR A 1 376 ? -36.541 -14.751 31.470 1.00 89.44 376 THR A N 1
ATOM 2958 C CA . THR A 1 376 ? -36.144 -14.496 32.861 1.00 89.44 376 THR A CA 1
ATOM 2959 C C . THR A 1 376 ? -37.393 -14.407 33.746 1.00 89.44 376 THR A C 1
ATOM 2961 O O . THR A 1 376 ? -38.183 -13.476 33.578 1.00 89.44 376 THR A O 1
ATOM 2964 N N . PRO A 1 377 ? -37.625 -15.373 34.654 1.00 84.94 377 PRO A N 1
ATOM 2965 C CA . PRO A 1 377 ? -38.763 -15.324 35.557 1.00 84.94 377 PRO A CA 1
ATOM 2966 C C . PRO A 1 377 ? -38.474 -14.357 36.704 1.00 84.94 377 PRO A C 1
ATOM 2968 O O . PRO A 1 377 ? -37.331 -14.255 37.149 1.00 84.94 377 PRO A O 1
ATOM 2971 N N . ASP A 1 378 ? -39.516 -13.726 37.241 1.00 83.31 378 ASP A N 1
ATOM 2972 C CA . ASP A 1 378 ? -39.388 -12.980 38.491 1.00 83.31 378 ASP A CA 1
ATOM 2973 C C . ASP A 1 378 ? -39.032 -13.937 39.635 1.00 83.31 378 ASP A C 1
ATOM 2975 O O . ASP A 1 378 ? -39.773 -14.881 39.950 1.00 83.31 378 ASP A O 1
ATOM 2979 N N . LEU A 1 379 ? -37.893 -13.704 40.285 1.00 81.62 379 LEU A N 1
ATOM 2980 C CA . LEU A 1 379 ? -37.526 -14.408 41.499 1.00 81.62 379 LEU A CA 1
ATOM 2981 C C . LEU A 1 379 ? -38.403 -13.889 42.637 1.00 81.62 379 LEU A C 1
ATOM 2983 O O . LEU A 1 379 ? -38.375 -12.726 43.026 1.00 81.62 379 LEU A O 1
ATOM 2987 N N . ALA A 1 380 ? -39.143 -14.798 43.271 1.00 71.19 380 ALA A N 1
ATOM 2988 C CA . ALA A 1 380 ? -40.027 -14.473 44.394 1.00 71.19 380 ALA A CA 1
ATOM 2989 C C . ALA A 1 380 ? -39.313 -13.830 45.611 1.00 71.19 380 ALA A C 1
ATOM 2991 O O . ALA A 1 380 ? -39.974 -13.382 46.546 1.00 71.19 380 ALA A O 1
ATOM 2992 N N . ALA A 1 381 ? -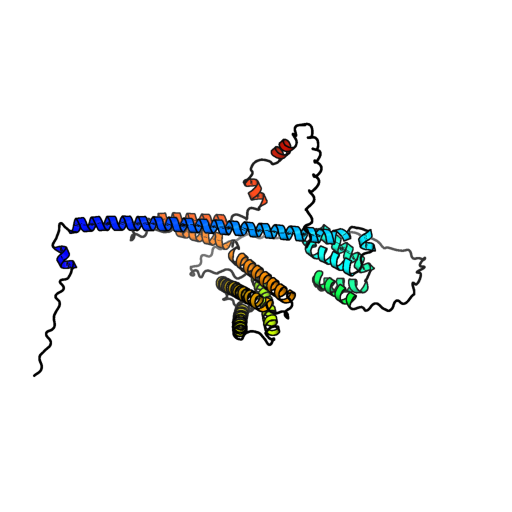37.975 -13.802 45.627 1.00 70.25 381 ALA A N 1
ATOM 2993 C CA . ALA A 1 381 ? -37.152 -13.268 46.710 1.00 70.25 381 ALA A CA 1
ATOM 2994 C C . ALA A 1 381 ? -36.805 -11.770 46.566 1.00 70.25 381 ALA A C 1
ATOM 2996 O O . ALA A 1 381 ? -36.329 -11.166 47.526 1.00 70.25 381 ALA A O 1
ATOM 2997 N N . THR A 1 382 ? -37.045 -11.158 45.406 1.00 63.19 382 THR A N 1
ATOM 2998 C CA . THR A 1 382 ? -36.623 -9.788 45.067 1.00 63.19 382 THR A CA 1
ATOM 2999 C C . THR A 1 382 ? -37.844 -8.918 44.768 1.00 63.19 382 THR A C 1
ATOM 3001 O O . THR A 1 382 ? -37.999 -8.351 43.697 1.00 63.19 382 THR A O 1
ATOM 3004 N N . SER A 1 383 ? -38.724 -8.745 45.761 1.00 60.38 383 SER A N 1
ATOM 3005 C CA . SER A 1 383 ? -40.019 -8.051 45.604 1.00 60.38 383 SER A CA 1
ATOM 3006 C C . SER A 1 383 ? -39.949 -6.577 45.162 1.00 60.38 383 SER A C 1
ATOM 3008 O O . SER A 1 383 ? -40.984 -5.928 45.036 1.00 60.38 383 SER A O 1
ATOM 3010 N N . THR A 1 384 ? -38.755 -6.006 45.013 1.00 78.50 384 THR A N 1
ATOM 3011 C CA . THR A 1 384 ? -38.535 -4.607 44.623 1.00 78.50 384 THR A CA 1
ATOM 3012 C C . THR A 1 384 ? -38.005 -4.439 43.201 1.00 78.50 384 THR A C 1
ATOM 3014 O O . THR A 1 384 ? -37.937 -3.304 42.737 1.00 78.50 384 THR A O 1
ATOM 3017 N N . VAL A 1 385 ? -37.602 -5.518 42.521 1.00 76.88 385 VAL A N 1
ATOM 3018 C CA . VAL A 1 385 ? -37.070 -5.464 41.152 1.00 76.88 385 VAL A CA 1
ATOM 3019 C C . VAL A 1 385 ? -37.882 -6.416 40.284 1.00 76.88 385 VAL A C 1
ATOM 3021 O O . VAL A 1 385 ? -37.912 -7.610 40.541 1.00 76.88 385 VAL A O 1
ATOM 3024 N N . ASP A 1 386 ? -38.550 -5.862 39.276 1.00 86.06 386 ASP A N 1
ATOM 3025 C CA . ASP A 1 386 ? -39.220 -6.621 38.217 1.00 86.06 386 ASP A CA 1
ATOM 3026 C C . ASP A 1 386 ? -38.136 -7.111 37.243 1.00 86.06 386 ASP A C 1
ATOM 3028 O O . ASP A 1 386 ? -37.700 -6.402 36.328 1.00 86.06 386 ASP A O 1
ATOM 3032 N N . GLU A 1 387 ? -37.585 -8.281 37.551 1.00 87.31 387 GLU A N 1
ATOM 3033 C CA . GLU A 1 387 ? -36.477 -8.902 36.821 1.00 87.31 387 GLU A CA 1
ATOM 3034 C C . GLU A 1 387 ? -36.921 -9.332 35.429 1.00 87.31 387 GLU A C 1
ATOM 3036 O O . GLU A 1 387 ? -36.139 -9.249 34.481 1.00 87.31 387 GLU A O 1
ATOM 3041 N N . HIS A 1 388 ? -38.193 -9.699 35.284 1.00 87.00 388 HIS A N 1
ATOM 3042 C CA . HIS A 1 388 ? -38.803 -9.947 33.993 1.00 87.00 388 HIS A CA 1
ATOM 3043 C C . HIS A 1 388 ? -38.805 -8.676 33.124 1.00 87.00 388 HIS A C 1
ATOM 3045 O O . HIS A 1 388 ? -38.392 -8.717 31.961 1.00 87.00 388 HIS A O 1
ATOM 3051 N N . ALA A 1 389 ? -39.189 -7.513 33.663 1.00 86.62 389 ALA A N 1
ATOM 3052 C CA . ALA A 1 389 ? -39.126 -6.247 32.928 1.00 86.62 389 ALA A CA 1
ATOM 3053 C C . ALA A 1 389 ? -37.691 -5.879 32.517 1.00 86.62 389 ALA A C 1
ATOM 3055 O O . ALA A 1 389 ? -37.479 -5.400 31.398 1.00 86.62 389 ALA A O 1
ATOM 3056 N N . GLN A 1 390 ? -36.704 -6.135 33.381 1.00 87.44 390 GLN A N 1
ATOM 3057 C CA . GLN A 1 390 ? -35.291 -5.930 33.054 1.00 87.44 390 GLN A CA 1
ATOM 3058 C C . GLN A 1 390 ? -34.817 -6.896 31.954 1.00 87.44 390 GLN A C 1
ATOM 3060 O O . GLN A 1 390 ? -34.206 -6.451 30.982 1.00 87.44 390 GLN A O 1
ATOM 3065 N N . GLY A 1 391 ? -35.192 -8.176 32.031 1.00 88.62 391 GLY A N 1
ATOM 3066 C CA . GLY A 1 391 ? -34.908 -9.177 31.000 1.00 88.62 391 GLY A CA 1
ATOM 3067 C C . GLY A 1 391 ? -35.491 -8.807 29.633 1.00 88.62 391 GLY A C 1
ATOM 3068 O O . GLY A 1 391 ? -34.828 -8.946 28.608 1.00 88.62 391 GLY A O 1
ATOM 3069 N N . VAL A 1 392 ? -36.689 -8.216 29.584 1.00 90.88 392 VAL A N 1
ATOM 3070 C CA . VAL A 1 392 ? -37.275 -7.711 28.327 1.00 90.88 392 VAL A CA 1
ATOM 3071 C C . VAL A 1 392 ? -36.480 -6.530 27.747 1.00 90.88 392 VAL A C 1
ATOM 3073 O O . VAL A 1 392 ? -36.355 -6.408 26.523 1.00 90.88 392 VAL A O 1
ATOM 3076 N N . ILE A 1 393 ? -35.945 -5.645 28.593 1.00 89.25 393 ILE A N 1
ATOM 3077 C CA . ILE A 1 393 ? -35.111 -4.512 28.158 1.00 89.25 393 ILE A CA 1
ATOM 3078 C C . ILE A 1 393 ? -33.781 -5.018 27.592 1.00 89.25 393 ILE A C 1
ATOM 3080 O O . ILE A 1 393 ? -33.379 -4.598 26.501 1.00 89.25 393 ILE A O 1
ATOM 3084 N N . ASP A 1 394 ? -33.132 -5.940 28.297 1.00 87.38 394 ASP A N 1
ATOM 3085 C CA . ASP A 1 394 ? -31.856 -6.517 27.879 1.00 87.38 394 ASP A CA 1
ATOM 3086 C C . ASP A 1 394 ? -32.022 -7.359 26.605 1.00 87.38 394 ASP A C 1
ATOM 3088 O O . ASP A 1 394 ? -31.263 -7.186 25.646 1.00 87.38 394 ASP A O 1
ATOM 3092 N N . ALA A 1 395 ? -33.118 -8.113 26.484 1.00 88.19 395 ALA A N 1
ATOM 3093 C CA . ALA A 1 395 ? -33.458 -8.827 25.258 1.00 88.19 395 ALA A CA 1
ATOM 3094 C C . ALA A 1 395 ? -33.602 -7.903 24.040 1.00 88.19 395 ALA A C 1
ATOM 3096 O O . ALA A 1 395 ? -33.076 -8.194 22.964 1.00 88.19 395 ALA A O 1
ATOM 3097 N N . ARG A 1 396 ? -34.282 -6.757 24.188 1.00 90.94 396 ARG A N 1
ATOM 3098 C CA . ARG A 1 396 ? -34.404 -5.766 23.101 1.00 90.94 396 ARG A CA 1
ATOM 3099 C C . ARG A 1 396 ? -33.052 -5.197 22.693 1.00 90.94 396 ARG A C 1
ATOM 3101 O O . ARG A 1 396 ? -32.829 -4.944 21.510 1.00 90.94 396 ARG A O 1
ATOM 3108 N N . ARG A 1 397 ? -32.149 -5.004 23.654 1.00 90.81 397 ARG A N 1
ATOM 3109 C CA . ARG A 1 397 ? -30.785 -4.547 23.387 1.00 90.81 397 ARG A CA 1
ATOM 3110 C C . ARG A 1 397 ? -30.016 -5.573 22.559 1.00 90.81 397 ARG A C 1
ATOM 3112 O O . ARG A 1 397 ? -29.436 -5.203 21.542 1.00 90.81 397 ARG A O 1
ATOM 3119 N N . HIS A 1 398 ? -30.064 -6.841 22.959 1.00 88.38 398 HIS A N 1
ATOM 3120 C CA . HIS A 1 398 ? -29.417 -7.944 22.251 1.00 88.38 398 HIS A CA 1
ATOM 3121 C C . HIS A 1 398 ? -29.976 -8.138 20.831 1.00 88.38 398 HIS A C 1
ATOM 3123 O O . HIS A 1 398 ? -29.205 -8.308 19.887 1.00 88.38 398 HIS A O 1
ATOM 3129 N N . LEU A 1 399 ? -31.293 -8.000 20.633 1.00 90.69 399 LEU A N 1
ATOM 3130 C CA . LEU A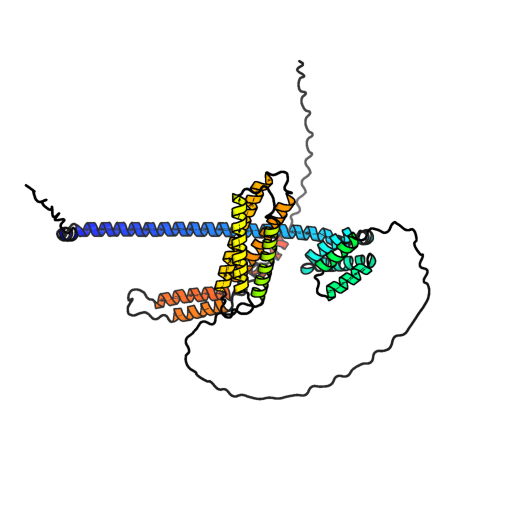 1 399 ? -31.894 -8.007 19.291 1.00 90.69 399 LEU A CA 1
ATOM 3131 C C . LEU A 1 399 ? -31.403 -6.843 18.420 1.00 90.69 399 LEU A C 1
ATOM 3133 O O . LEU A 1 399 ? -31.071 -7.064 17.260 1.00 90.69 399 LEU A O 1
ATOM 3137 N N . GLY A 1 400 ? -31.283 -5.633 18.975 1.00 88.19 400 GLY A N 1
ATOM 3138 C CA . GLY A 1 400 ? -30.759 -4.480 18.236 1.00 88.19 400 GLY A CA 1
ATOM 3139 C C . GLY A 1 400 ? -29.302 -4.658 17.789 1.00 88.19 400 GLY A C 1
ATOM 3140 O O . GLY A 1 400 ? -28.953 -4.274 16.674 1.00 88.19 400 GLY A O 1
ATOM 3141 N N . VAL A 1 401 ? -28.461 -5.286 18.619 1.00 82.38 401 VAL A N 1
ATOM 3142 C CA . VAL A 1 401 ? -27.081 -5.647 18.242 1.00 82.38 401 VAL A CA 1
ATOM 3143 C C . VAL A 1 401 ? -27.081 -6.716 17.147 1.00 82.38 401 VAL A C 1
ATOM 3145 O O . VAL A 1 401 ? -26.377 -6.571 16.151 1.00 82.38 401 VAL A O 1
ATOM 3148 N N . ALA A 1 402 ? -27.916 -7.753 17.272 1.00 85.19 402 ALA A N 1
ATOM 3149 C CA . ALA A 1 402 ? -28.025 -8.799 16.257 1.00 85.19 402 ALA A CA 1
ATOM 3150 C C . ALA A 1 402 ? -28.507 -8.266 14.897 1.00 85.19 402 ALA A C 1
ATOM 3152 O O . ALA A 1 402 ? -28.040 -8.717 13.851 1.00 85.19 402 ALA A O 1
ATOM 3153 N N . GLU A 1 403 ? -29.441 -7.313 14.893 1.00 85.00 403 GLU A N 1
ATOM 3154 C CA . GLU A 1 403 ? -29.920 -6.638 13.681 1.00 85.00 403 GLU A CA 1
ATOM 3155 C C . GLU A 1 403 ? -28.839 -5.761 13.044 1.00 85.00 403 GLU A C 1
ATOM 3157 O O . GLU A 1 403 ? -28.703 -5.757 11.823 1.00 85.00 403 GLU A O 1
ATOM 3162 N N . GLN A 1 404 ? -28.034 -5.062 13.849 1.00 81.00 404 GLN A N 1
ATOM 3163 C CA . GLN A 1 404 ? -26.882 -4.304 13.352 1.00 81.00 404 GLN A CA 1
ATOM 3164 C C . GLN A 1 404 ? -25.827 -5.214 12.715 1.00 81.00 404 GLN A C 1
ATOM 3166 O O . GLN A 1 404 ? -25.317 -4.882 11.649 1.00 81.00 404 GLN A O 1
ATOM 3171 N N . ASP A 1 405 ? -25.553 -6.368 13.327 1.00 76.38 405 ASP A N 1
ATOM 3172 C CA . ASP A 1 405 ? -24.561 -7.333 12.841 1.00 76.38 405 ASP A CA 1
ATOM 3173 C C . ASP A 1 405 ? -25.053 -8.132 11.612 1.00 76.38 405 ASP A C 1
ATOM 3175 O O . ASP A 1 405 ? -24.242 -8.586 10.807 1.00 76.38 405 ASP A O 1
ATOM 3179 N N . THR A 1 406 ? -26.373 -8.308 11.435 1.00 77.56 406 THR A N 1
ATOM 3180 C CA . THR A 1 406 ? -26.968 -8.988 10.258 1.00 77.56 406 THR A CA 1
ATOM 3181 C C . THR A 1 406 ? -27.352 -8.054 9.120 1.00 77.56 406 THR A C 1
ATOM 3183 O O . THR A 1 406 ? -27.571 -8.520 7.997 1.00 77.56 406 THR A O 1
ATOM 3186 N N . ALA A 1 407 ? -27.427 -6.747 9.366 1.00 73.50 407 ALA A N 1
ATOM 3187 C CA . ALA A 1 407 ? -27.591 -5.776 8.303 1.00 73.50 407 ALA A CA 1
ATOM 3188 C C . ALA A 1 407 ? -26.354 -5.840 7.398 1.00 73.50 407 ALA A C 1
ATOM 3190 O O . ALA A 1 407 ? -25.267 -5.416 7.787 1.00 73.50 407 ALA A O 1
ATOM 3191 N N . ALA A 1 408 ? -26.525 -6.379 6.185 1.00 56.75 408 ALA A N 1
ATOM 3192 C CA . ALA A 1 408 ? -25.481 -6.383 5.166 1.00 56.75 408 ALA A CA 1
ATOM 3193 C C . ALA A 1 408 ? -24.844 -4.984 5.089 1.00 56.75 408 ALA A C 1
ATOM 3195 O O . ALA A 1 408 ? -25.590 -3.995 5.132 1.00 56.75 408 ALA A O 1
ATOM 3196 N N . PRO A 1 409 ? -23.503 -4.875 4.993 1.00 52.78 409 PRO A N 1
ATOM 3197 C CA . PRO A 1 409 ? -22.837 -3.584 4.975 1.00 52.78 409 PRO A CA 1
ATOM 3198 C C . PRO A 1 409 ? -23.441 -2.761 3.844 1.00 52.78 409 PRO A C 1
ATOM 3200 O O . PRO A 1 409 ? -23.284 -3.086 2.664 1.00 52.78 409 PRO A O 1
ATOM 3203 N N . ARG A 1 410 ? -24.196 -1.718 4.208 1.00 56.50 410 ARG A N 1
ATOM 3204 C CA . ARG A 1 410 ? -24.794 -0.818 3.227 1.00 56.50 410 ARG A CA 1
ATOM 3205 C C . ARG A 1 410 ? -23.638 -0.229 2.448 1.00 56.50 410 ARG A C 1
ATOM 3207 O O . ARG A 1 410 ? -22.770 0.432 3.017 1.00 56.50 410 ARG A O 1
ATOM 3214 N N . SER A 1 411 ? -23.599 -0.520 1.154 1.00 52.53 411 SER A N 1
ATOM 3215 C CA . SER A 1 411 ? -22.529 -0.014 0.308 1.00 52.53 411 SER A CA 1
ATOM 3216 C C . SER A 1 411 ? -22.513 1.521 0.393 1.00 52.53 411 SER A C 1
ATOM 3218 O O . SER A 1 411 ? -23.566 2.152 0.510 1.00 52.53 411 SER A O 1
ATOM 3220 N N . ALA A 1 412 ? -21.332 2.145 0.349 1.00 52.78 412 ALA A N 1
ATOM 3221 C CA . ALA A 1 412 ? -21.217 3.609 0.351 1.00 52.78 412 ALA A CA 1
ATOM 3222 C C . ALA A 1 412 ? -22.144 4.305 -0.682 1.00 52.78 412 ALA A C 1
ATOM 3224 O O . ALA A 1 412 ? -22.718 5.342 -0.345 1.00 52.78 412 ALA A O 1
ATOM 3225 N N . PRO A 1 413 ? -22.389 3.735 -1.885 1.00 48.81 413 PRO A N 1
ATOM 3226 C CA . PRO A 1 413 ? -23.402 4.239 -2.815 1.00 48.81 413 PRO A CA 1
ATOM 3227 C C . PRO A 1 413 ? -24.833 4.208 -2.265 1.00 48.81 413 PRO A C 1
ATOM 3229 O O . PRO A 1 413 ? -25.591 5.143 -2.493 1.00 48.81 413 PRO A O 1
ATOM 3232 N N . GLN A 1 414 ? -25.203 3.165 -1.525 1.00 55.56 414 GLN A N 1
ATOM 3233 C CA . GLN A 1 414 ? -26.536 2.989 -0.948 1.00 55.56 414 GLN A CA 1
ATOM 3234 C C . GLN A 1 414 ? -26.789 3.978 0.197 1.00 55.56 414 GLN A C 1
ATOM 3236 O O . GLN A 1 414 ? -27.834 4.622 0.232 1.00 55.56 414 GLN A O 1
ATOM 3241 N N . LEU A 1 415 ? -25.786 4.204 1.053 1.00 61.09 415 LEU A N 1
ATOM 3242 C CA . LEU A 1 415 ? -25.828 5.257 2.076 1.00 61.09 415 LEU A CA 1
ATOM 3243 C C . LEU A 1 415 ? -25.903 6.661 1.461 1.00 61.09 415 LEU A C 1
ATOM 3245 O O . LEU A 1 415 ? -26.623 7.517 1.974 1.00 61.09 415 LEU A O 1
ATOM 3249 N N . ALA A 1 416 ? -25.203 6.903 0.349 1.00 56.59 416 ALA A N 1
ATOM 3250 C CA . ALA A 1 416 ? -25.296 8.165 -0.381 1.00 56.59 416 ALA A CA 1
ATOM 3251 C C . ALA A 1 416 ? -26.683 8.360 -1.025 1.00 56.59 416 ALA A C 1
ATOM 3253 O O . ALA A 1 416 ? -27.218 9.464 -0.997 1.00 56.59 416 ALA A O 1
ATOM 3254 N N . MET A 1 417 ? -27.296 7.296 -1.551 1.00 57.78 417 MET A N 1
ATOM 3255 C CA . MET A 1 417 ? -28.634 7.347 -2.152 1.00 57.78 417 MET A CA 1
ATOM 3256 C C . MET A 1 417 ? -29.738 7.613 -1.118 1.00 57.78 417 MET A C 1
ATOM 3258 O O . MET A 1 417 ? -30.667 8.369 -1.388 1.00 57.78 417 MET A O 1
ATOM 3262 N N . GLU A 1 418 ? -29.627 7.018 0.070 1.00 59.91 418 GLU A N 1
ATOM 3263 C CA . GLU A 1 418 ? -30.574 7.201 1.179 1.00 59.91 418 GLU A CA 1
ATOM 3264 C C . GLU A 1 418 ? -30.421 8.571 1.860 1.00 59.91 418 GLU A C 1
ATOM 3266 O O . GLU A 1 418 ? -31.408 9.158 2.302 1.00 59.91 418 GLU A O 1
ATOM 3271 N N . SER A 1 419 ? -29.197 9.110 1.909 1.00 72.00 419 SER A N 1
ATOM 3272 C CA . SER A 1 419 ? -28.910 10.414 2.530 1.00 72.00 419 SER A CA 1
ATOM 3273 C C . SER A 1 419 ? -29.321 11.609 1.661 1.00 72.00 419 SER A C 1
ATOM 3275 O O . SER A 1 419 ? -29.478 12.713 2.180 1.00 72.00 419 SER A O 1
ATOM 3277 N N . PHE A 1 420 ? -29.509 11.406 0.352 1.00 55.75 420 PHE A N 1
ATOM 3278 C CA . PHE A 1 420 ? -29.877 12.460 -0.597 1.00 55.75 420 PHE A CA 1
ATOM 3279 C C . PHE A 1 420 ? -31.061 12.027 -1.482 1.00 55.75 420 PHE A C 1
ATOM 3281 O O . PHE A 1 420 ? -30.879 11.721 -2.663 1.00 55.75 420 PHE A O 1
ATOM 3288 N N . PRO A 1 421 ? -32.298 12.010 -0.949 1.00 46.62 421 PRO A N 1
ATOM 3289 C CA . PRO A 1 421 ? -33.469 11.553 -1.685 1.00 46.62 421 PRO A CA 1
ATOM 3290 C C . PRO A 1 421 ? -34.026 12.659 -2.602 1.00 46.62 421 PRO A C 1
ATOM 3292 O O . PRO A 1 421 ? -35.140 13.132 -2.401 1.00 46.62 421 PRO A O 1
ATOM 3295 N N . THR A 1 422 ? -33.261 13.143 -3.589 1.00 52.00 422 THR A N 1
ATOM 3296 C CA . THR A 1 422 ? -33.772 13.877 -4.780 1.00 52.00 422 THR A CA 1
ATOM 3297 C C . THR A 1 422 ? -32.655 14.076 -5.823 1.00 52.00 422 THR A C 1
ATOM 3299 O O . THR A 1 422 ? -31.483 14.154 -5.458 1.00 52.00 422 THR A O 1
ATOM 3302 N N . PRO A 1 423 ? -32.958 14.108 -7.139 1.00 47.25 423 PRO A N 1
ATOM 3303 C CA . PRO A 1 423 ? -31.964 13.837 -8.165 1.00 47.25 423 PRO A CA 1
ATOM 3304 C C . PRO A 1 423 ? -31.111 15.073 -8.462 1.00 47.25 423 PRO A C 1
ATOM 3306 O O . PRO A 1 423 ? -31.631 16.127 -8.832 1.00 47.25 423 PRO A O 1
ATOM 3309 N N . ALA A 1 424 ? -29.790 14.884 -8.460 1.00 52.56 424 ALA A N 1
ATOM 3310 C CA . ALA A 1 424 ? -28.774 15.834 -8.933 1.00 52.56 424 ALA A CA 1
ATOM 3311 C C . ALA A 1 424 ? -29.036 16.407 -10.351 1.00 52.56 424 ALA A C 1
ATOM 3313 O O . ALA A 1 424 ? -28.393 17.365 -10.776 1.00 52.56 424 ALA A O 1
ATOM 3314 N N . ALA A 1 425 ? -30.007 15.862 -11.092 1.00 45.81 425 ALA A N 1
ATOM 3315 C CA . ALA A 1 425 ? -30.498 16.406 -12.353 1.00 45.81 425 ALA A CA 1
ATOM 3316 C C . ALA A 1 425 ? -31.134 17.809 -12.220 1.00 45.81 425 ALA A C 1
ATOM 3318 O O . ALA A 1 425 ? -31.044 18.593 -13.166 1.00 45.81 425 ALA A O 1
ATOM 3319 N N . ALA A 1 426 ? -31.730 18.156 -11.071 1.00 54.53 426 ALA A N 1
ATOM 3320 C CA . ALA A 1 426 ? -32.315 19.484 -10.849 1.00 54.53 426 ALA A CA 1
ATOM 3321 C C . ALA A 1 426 ? -31.238 20.574 -10.668 1.00 54.53 426 ALA A C 1
ATOM 3323 O O . ALA A 1 426 ? -31.339 21.650 -11.260 1.00 54.53 426 ALA A O 1
ATOM 3324 N N . ASP A 1 427 ? -30.154 20.261 -9.956 1.00 53.59 427 ASP A N 1
ATOM 3325 C CA . ASP A 1 427 ? -29.053 21.202 -9.712 1.00 53.59 427 ASP A CA 1
ATOM 3326 C C . ASP A 1 427 ? -28.176 21.412 -10.955 1.00 53.59 427 ASP A C 1
ATOM 3328 O O . ASP A 1 427 ? -27.715 22.523 -11.226 1.00 53.59 427 ASP A O 1
ATOM 3332 N N . VAL A 1 428 ? -28.016 20.379 -11.792 1.00 53.62 428 VAL A N 1
ATOM 3333 C CA . VAL A 1 428 ? -27.326 20.502 -13.090 1.00 53.62 428 VAL A CA 1
ATOM 3334 C C . VAL A 1 428 ? -28.155 21.314 -14.098 1.00 53.62 428 VAL A C 1
ATOM 3336 O O . VAL A 1 428 ? -27.586 22.047 -14.914 1.00 53.62 428 VAL A O 1
ATOM 3339 N N . ALA A 1 429 ? -29.490 21.244 -14.037 1.00 54.56 429 ALA A N 1
ATOM 3340 C CA . ALA A 1 429 ? -30.372 22.076 -14.856 1.00 54.56 429 ALA A CA 1
ATOM 3341 C C . ALA A 1 429 ? -30.360 23.550 -14.405 1.00 54.56 429 ALA A C 1
ATOM 3343 O O . ALA A 1 429 ? -30.300 24.444 -15.251 1.00 54.56 429 ALA A O 1
ATOM 3344 N N . ALA A 1 430 ? -30.316 23.810 -13.094 1.00 55.12 430 ALA A N 1
ATOM 3345 C CA . ALA A 1 430 ? -30.175 25.158 -12.541 1.00 55.12 430 ALA A CA 1
ATOM 3346 C C . ALA A 1 430 ? -28.801 25.786 -12.855 1.00 55.12 430 ALA A C 1
ATOM 3348 O O . ALA A 1 430 ? -28.725 26.966 -13.194 1.00 55.12 430 ALA A O 1
ATOM 3349 N N . ALA A 1 431 ? -27.720 24.998 -12.851 1.00 56.62 431 ALA A N 1
ATOM 3350 C CA . ALA A 1 431 ? -26.377 25.476 -13.194 1.00 56.62 431 ALA A CA 1
ATOM 3351 C C . ALA A 1 431 ? -26.194 25.821 -14.690 1.00 56.62 431 ALA A C 1
ATOM 3353 O O . ALA A 1 431 ? -25.310 26.608 -15.040 1.00 56.62 431 ALA A O 1
ATOM 3354 N N . LYS A 1 432 ? -27.030 25.273 -15.587 1.00 54.09 432 LYS A N 1
ATOM 3355 C CA . LYS A 1 432 ? -27.023 25.607 -17.026 1.00 54.09 432 LYS A CA 1
ATOM 3356 C C . LYS A 1 432 ? -27.763 26.905 -17.366 1.00 54.09 432 LYS A C 1
ATOM 3358 O O . LYS A 1 432 ? -27.539 27.454 -18.445 1.00 54.09 432 LYS A O 1
ATOM 3363 N N . ALA A 1 433 ? -28.588 27.436 -16.466 1.00 50.19 433 ALA A N 1
ATOM 3364 C CA . ALA A 1 433 ? -29.279 28.709 -16.654 1.00 50.19 433 ALA A CA 1
ATOM 3365 C C . ALA A 1 433 ? -28.386 29.886 -16.215 1.00 50.19 433 ALA A C 1
ATOM 3367 O O . ALA A 1 433 ? -28.577 30.487 -15.162 1.00 50.19 433 ALA A O 1
ATOM 3368 N N . LYS A 1 434 ? -27.364 30.218 -17.013 1.00 54.06 434 LYS A N 1
ATOM 3369 C CA . LYS A 1 434 ? -26.499 31.378 -16.747 1.00 54.06 434 LYS A CA 1
ATOM 3370 C C . LYS A 1 434 ? -27.125 32.667 -17.310 1.00 54.06 434 LYS A C 1
ATOM 3372 O O . LYS A 1 434 ? -27.463 32.686 -18.493 1.00 54.06 434 LYS A O 1
ATOM 3377 N N . PRO A 1 435 ? -27.216 33.768 -16.540 1.00 49.81 435 PRO A N 1
ATOM 3378 C CA . PRO A 1 435 ? -27.576 35.074 -17.080 1.00 49.81 435 PRO A CA 1
ATOM 3379 C C . PRO A 1 435 ? -26.391 35.673 -17.852 1.00 49.81 435 PRO A C 1
ATOM 3381 O O . PRO A 1 435 ? -25.278 35.806 -17.338 1.00 49.81 435 PRO A O 1
ATOM 3384 N N . THR A 1 436 ? -26.630 36.042 -19.108 1.00 48.22 436 THR A N 1
ATOM 3385 C CA . THR A 1 436 ? -25.721 36.817 -19.962 1.00 48.22 436 THR A CA 1
ATOM 3386 C C . THR A 1 436 ? -25.589 38.248 -19.440 1.00 48.22 436 THR A C 1
ATOM 3388 O O . THR A 1 436 ? -26.371 39.124 -19.801 1.00 48.22 436 THR A O 1
ATOM 3391 N N . GLY A 1 437 ? -24.596 38.487 -18.584 1.00 58.31 437 GLY A N 1
ATOM 3392 C CA . GLY A 1 437 ? -24.119 39.824 -18.220 1.00 58.31 437 GLY A CA 1
ATOM 3393 C C . GLY A 1 437 ? -22.788 40.152 -18.917 1.00 58.31 437 GLY A C 1
ATOM 3394 O O . GLY A 1 437 ? -21.968 39.246 -19.096 1.00 58.31 437 GLY A O 1
ATOM 3395 N N . PRO A 1 438 ? -22.547 41.411 -19.330 1.00 47.34 438 PRO A N 1
ATOM 3396 C CA . PRO A 1 438 ? -21.351 41.795 -20.078 1.00 47.34 438 PRO A CA 1
ATOM 3397 C C . PRO A 1 438 ? -20.081 41.731 -19.217 1.00 47.34 438 PRO A C 1
ATOM 3399 O O . PRO A 1 438 ? -20.066 42.135 -18.055 1.00 47.34 438 PRO A O 1
ATOM 3402 N N . ALA A 1 439 ? -19.004 41.222 -19.819 1.00 45.47 439 ALA A N 1
ATOM 3403 C CA . ALA A 1 439 ? -17.722 40.974 -19.171 1.00 45.47 439 ALA A CA 1
ATOM 3404 C C . ALA A 1 439 ? -17.057 42.259 -18.621 1.00 45.47 439 ALA A C 1
ATOM 3406 O O . ALA A 1 439 ? -17.053 43.293 -19.300 1.00 45.47 439 ALA A O 1
ATOM 3407 N N . PRO A 1 440 ? -16.435 42.209 -17.427 1.00 43.84 440 PRO A N 1
ATOM 3408 C CA . PRO A 1 440 ? -15.691 43.334 -16.878 1.00 43.84 440 PRO A CA 1
ATOM 3409 C C . PRO A 1 440 ? -14.397 43.568 -17.669 1.00 43.84 440 PRO A C 1
ATOM 3411 O O . PRO A 1 440 ? -13.619 42.650 -17.926 1.00 43.84 440 PRO A O 1
ATOM 3414 N N . ARG A 1 441 ? -14.161 44.827 -18.058 1.00 52.88 441 ARG A N 1
ATOM 3415 C CA . ARG A 1 441 ? -12.937 45.255 -18.751 1.00 52.88 441 ARG A CA 1
ATOM 3416 C C . ARG A 1 441 ? -11.706 45.121 -17.837 1.00 52.88 441 ARG A C 1
ATOM 3418 O O . ARG A 1 441 ? -11.799 45.450 -16.652 1.00 52.88 441 ARG A O 1
ATOM 3425 N N . PRO A 1 442 ? -10.535 44.737 -18.376 1.00 46.50 442 PRO A N 1
ATOM 3426 C CA . PRO A 1 442 ? -9.300 44.663 -17.605 1.00 46.50 442 PRO A CA 1
ATOM 3427 C C . PRO A 1 442 ? -8.838 46.060 -17.162 1.00 46.50 442 PRO A C 1
ATOM 3429 O O . PRO A 1 442 ? -8.696 46.980 -17.972 1.00 46.50 442 PRO A O 1
ATOM 3432 N N . ARG A 1 443 ? -8.589 46.220 -15.856 1.00 47.19 443 ARG A N 1
ATOM 3433 C CA . ARG A 1 443 ? -7.938 47.407 -15.286 1.00 47.19 443 ARG A CA 1
ATOM 3434 C C . ARG A 1 443 ? -6.459 47.409 -15.681 1.00 47.19 443 ARG A C 1
ATOM 3436 O O . ARG A 1 443 ? -5.723 46.485 -15.350 1.00 47.19 443 ARG A O 1
ATOM 3443 N N . LYS A 1 444 ? -6.031 48.474 -16.365 1.00 48.00 444 LYS A N 1
ATOM 3444 C CA . LYS A 1 444 ? -4.621 48.807 -16.619 1.00 48.00 444 LYS A CA 1
ATOM 3445 C C . LYS A 1 444 ? -3.873 48.913 -15.282 1.00 48.00 444 LYS A C 1
ATOM 3447 O O . LYS A 1 444 ? -4.246 49.732 -14.444 1.00 48.00 444 LYS A O 1
ATOM 3452 N N . ALA A 1 445 ? -2.833 48.103 -15.101 1.00 48.66 445 ALA A N 1
ATOM 3453 C CA . ALA A 1 445 ? -1.904 48.224 -13.983 1.00 48.66 445 ALA A CA 1
ATOM 3454 C C . ALA A 1 445 ? -1.114 49.540 -14.103 1.00 48.66 445 ALA A C 1
ATOM 3456 O O . ALA A 1 445 ? -0.592 49.862 -15.172 1.00 48.66 445 ALA A O 1
ATOM 3457 N N . ALA A 1 446 ? -1.073 50.313 -13.019 1.00 53.56 446 ALA A N 1
ATOM 3458 C CA . ALA A 1 446 ? -0.296 51.541 -12.922 1.00 53.56 446 ALA A CA 1
ATOM 3459 C C . ALA A 1 446 ? 1.205 51.218 -12.841 1.00 53.56 446 ALA A C 1
ATOM 3461 O O . ALA A 1 446 ? 1.609 50.283 -12.150 1.00 53.56 446 ALA A O 1
ATOM 3462 N N . ALA A 1 447 ? 2.018 51.993 -13.560 1.00 58.34 447 ALA A N 1
ATOM 3463 C CA . ALA A 1 447 ? 3.470 51.865 -13.571 1.00 58.34 447 ALA A CA 1
ATOM 3464 C C . ALA A 1 447 ? 4.081 52.203 -12.191 1.00 58.34 447 ALA A C 1
ATOM 3466 O O . ALA A 1 447 ? 3.595 53.119 -11.523 1.00 58.34 447 ALA A O 1
ATOM 3467 N N . PRO A 1 448 ? 5.144 51.500 -11.758 1.00 59.00 448 PRO A N 1
ATOM 3468 C CA . PRO A 1 448 ? 5.816 51.773 -10.492 1.00 59.00 448 PRO A CA 1
ATOM 3469 C C . PRO A 1 448 ? 6.578 53.106 -10.528 1.00 59.00 448 PRO A C 1
ATOM 3471 O O . PRO A 1 448 ? 7.271 53.421 -11.495 1.00 59.00 448 PRO A O 1
ATOM 3474 N N . ALA A 1 449 ? 6.445 53.881 -9.451 1.00 62.62 449 ALA A N 1
ATOM 3475 C CA . ALA A 1 449 ? 7.120 55.161 -9.259 1.00 62.62 449 ALA A CA 1
ATOM 3476 C C . ALA A 1 449 ? 8.653 55.000 -9.116 1.00 62.62 449 ALA A C 1
ATOM 3478 O O . ALA A 1 449 ? 9.115 54.003 -8.550 1.00 62.62 449 ALA A O 1
ATOM 3479 N N . PRO A 1 450 ? 9.454 55.973 -9.592 1.00 62.62 450 PRO A N 1
ATOM 3480 C CA . PRO A 1 450 ? 10.910 55.939 -9.479 1.00 62.62 450 PRO A CA 1
ATOM 3481 C C . PRO A 1 450 ? 11.372 56.084 -8.021 1.00 62.62 450 PRO A C 1
ATOM 3483 O O . PRO A 1 450 ? 10.857 56.906 -7.262 1.00 62.62 450 PRO A O 1
ATOM 3486 N N . ARG A 1 451 ? 12.365 55.271 -7.633 1.00 64.00 451 ARG A N 1
ATOM 3487 C CA . ARG A 1 451 ? 12.989 55.296 -6.302 1.00 64.00 451 ARG A CA 1
ATOM 3488 C C . ARG A 1 451 ? 13.761 56.609 -6.077 1.00 64.00 451 ARG A C 1
ATOM 3490 O O . ARG A 1 451 ? 14.486 57.026 -6.980 1.00 64.00 451 ARG A O 1
ATOM 3497 N N . PRO A 1 452 ? 13.678 57.224 -4.883 1.00 60.41 452 PRO A N 1
ATOM 3498 C CA . PRO A 1 452 ? 14.518 58.360 -4.524 1.00 60.41 452 PRO A CA 1
ATOM 3499 C C . PRO A 1 452 ? 15.971 57.921 -4.297 1.00 60.41 452 PRO A C 1
ATOM 3501 O O . PRO A 1 452 ? 16.236 56.879 -3.694 1.00 60.41 452 PRO A O 1
ATOM 3504 N N . ALA A 1 453 ? 16.904 58.730 -4.797 1.00 60.31 453 ALA A N 1
ATOM 3505 C CA . ALA A 1 453 ? 18.339 58.546 -4.629 1.00 60.31 453 ALA A CA 1
ATOM 3506 C C . ALA A 1 453 ? 18.748 58.719 -3.157 1.00 60.31 453 ALA A C 1
ATOM 3508 O O . ALA A 1 453 ? 18.381 59.698 -2.508 1.00 60.31 453 ALA A O 1
ATOM 3509 N N . THR A 1 454 ? 19.524 57.771 -2.640 1.00 60.88 454 THR A N 1
ATOM 3510 C CA . THR A 1 454 ? 20.159 57.858 -1.322 1.00 60.88 454 THR A CA 1
ATOM 3511 C C . THR A 1 454 ? 21.366 58.803 -1.367 1.00 60.88 454 THR A C 1
ATOM 3513 O O . THR A 1 454 ? 22.155 58.714 -2.312 1.00 60.88 454 THR A O 1
ATOM 3516 N N . PRO A 1 455 ? 21.550 59.682 -0.366 1.00 62.69 455 PRO A N 1
ATOM 3517 C CA . PRO A 1 455 ? 22.711 60.556 -0.292 1.00 62.69 455 PRO A CA 1
ATOM 3518 C C . PRO A 1 455 ? 23.974 59.769 0.070 1.00 62.69 455 PRO A C 1
ATOM 3520 O O . PRO A 1 455 ? 23.983 58.923 0.962 1.00 62.69 455 PRO A O 1
ATOM 3523 N N . ASN A 1 456 ? 25.039 60.085 -0.656 1.00 52.06 456 ASN A N 1
ATOM 3524 C CA . ASN A 1 456 ? 26.387 59.577 -0.478 1.00 52.06 456 ASN A CA 1
ATOM 3525 C C . ASN A 1 456 ? 27.049 60.317 0.697 1.00 52.06 456 ASN A C 1
ATOM 3527 O O . ASN A 1 456 ? 27.427 61.479 0.556 1.00 52.06 456 ASN A O 1
ATOM 3531 N N . THR A 1 457 ? 27.162 59.679 1.860 1.00 54.22 457 THR A N 1
ATOM 3532 C CA . THR A 1 457 ? 28.049 60.134 2.942 1.00 54.22 457 THR A CA 1
ATOM 3533 C C . THR A 1 457 ? 29.404 59.470 2.769 1.00 54.22 457 THR A C 1
ATOM 3535 O O . THR A 1 457 ? 29.545 58.273 3.009 1.00 54.22 457 THR A O 1
ATOM 3538 N N . GLY A 1 458 ? 30.375 60.266 2.324 1.00 57.34 458 GLY A N 1
ATOM 3539 C CA . GLY A 1 458 ? 31.783 59.899 2.303 1.00 57.34 458 GLY A CA 1
ATOM 3540 C C . GLY A 1 458 ? 32.394 59.879 3.704 1.00 57.34 458 GLY A C 1
ATOM 3541 O O . GLY A 1 458 ? 32.048 60.701 4.556 1.00 57.34 458 GLY A O 1
ATOM 3542 N N . GLY A 1 459 ? 33.317 58.939 3.880 1.00 46.81 459 GLY A N 1
ATOM 3543 C CA . GLY A 1 459 ? 34.321 58.836 4.930 1.00 46.81 459 GLY A CA 1
ATOM 3544 C C . GLY A 1 459 ? 35.548 58.174 4.328 1.00 46.81 459 GLY A C 1
ATOM 3545 O O . GLY A 1 459 ? 35.340 57.180 3.593 1.00 46.81 459 GLY A O 1
#

Radius of gyration: 39.66 Å; Cα contacts (8 Å, |Δi|>4): 190; chains: 1; bounding box: 74×104×149 Å

Secondary structure (DSSP, 8-state):
--PPP---------HHHHHTT-TTHHHHHHHHHHHHHHHHHHHHHHHHHHHHHHHHHHHHHHHHHHHHHHHHHHHHHHHHHHHHHHHHGGGG-HHHHHH--HHHHHHHHHHHHTTTTT-HHHHHHHHHHHHHHHHH-HHHHHHHHHHHHTT--HHHHHHHHHHHHHTSPPPP----PPP---------------------------------------------PPPPPHHHHHHHHHHHHHHHHHHHHHHHHS--TT--HHHHHHHHHHHHHHHHHHHHHHHHHSS--TT--HHHHHHHHHHHHHHHHHHHHHHHHHHHHHTT-TTS-HHHHHHHHHHHHHHHHHHHHHHHHHHH---HHHHHHHHHHHHHHTT-PPPTT-TT--HHHHHHHHHHHHHHHHHHHHS----HHHHHHHH--S-THHHHHHHH-----PPPPPPPPPPPPPPPPPP----

Organism: NCBI:txid619741